Protein AF-A0A4Q5R214-F1 (afdb_monomer_lite)

Structure (mmCIF, N/CA/C/O backbone):
data_AF-A0A4Q5R214-F1
#
_entry.id   AF-A0A4Q5R214-F1
#
loop_
_atom_site.group_PDB
_atom_site.id
_atom_site.type_symbol
_atom_site.label_atom_id
_atom_site.label_alt_id
_atom_site.label_comp_id
_atom_site.label_asym_id
_atom_site.label_entity_id
_atom_site.label_seq_id
_atom_site.pdbx_PDB_ins_code
_atom_site.Cartn_x
_atom_site.Cartn_y
_atom_site.Cartn_z
_atom_site.occupancy
_atom_site.B_iso_or_equiv
_atom_site.auth_seq_id
_atom_site.auth_comp_id
_atom_site.auth_asym_id
_atom_site.auth_atom_id
_atom_site.pdbx_PDB_model_num
ATOM 1 N N . MET A 1 1 ? -26.942 4.914 24.584 1.00 85.69 1 MET A N 1
ATOM 2 C CA . MET A 1 1 ? -25.940 3.918 24.149 1.00 85.69 1 MET A CA 1
ATOM 3 C C . MET A 1 1 ? -26.671 2.737 23.527 1.00 85.69 1 MET A C 1
ATOM 5 O O . MET A 1 1 ? -27.512 2.144 24.189 1.00 85.69 1 MET A O 1
ATOM 9 N N . GLN A 1 2 ? -26.417 2.476 22.250 1.00 95.94 2 GLN A N 1
ATOM 10 C CA . GLN A 1 2 ? -26.960 1.388 21.441 1.00 95.94 2 GLN A CA 1
ATOM 11 C C . GLN A 1 2 ? -25.992 0.198 21.455 1.00 95.94 2 GLN A C 1
ATOM 13 O O . GLN A 1 2 ? -24.776 0.379 21.548 1.00 95.94 2 GLN A O 1
ATOM 18 N N . ILE A 1 3 ? -26.534 -1.015 21.355 1.00 96.44 3 ILE A N 1
ATOM 19 C CA . ILE A 1 3 ? -25.756 -2.244 21.195 1.00 96.44 3 ILE A CA 1
ATOM 20 C C . ILE A 1 3 ? -26.361 -3.014 20.025 1.00 96.44 3 ILE A C 1
ATOM 22 O O . ILE A 1 3 ? -27.509 -3.445 20.108 1.00 96.44 3 ILE A O 1
ATOM 26 N N . HIS A 1 4 ? -25.592 -3.197 18.956 1.00 96.75 4 HIS A N 1
ATOM 27 C CA . HIS A 1 4 ? -25.953 -4.065 17.840 1.00 96.75 4 HIS A CA 1
ATOM 28 C C . HIS A 1 4 ? -25.204 -5.391 17.995 1.00 96.75 4 HIS A C 1
ATOM 30 O O . HIS A 1 4 ? -23.977 -5.390 18.091 1.00 96.75 4 HIS A O 1
ATOM 36 N N . ARG A 1 5 ? -25.928 -6.511 18.078 1.00 96.50 5 ARG A N 1
ATOM 37 C CA . ARG A 1 5 ? -25.359 -7.856 18.263 1.00 96.50 5 ARG A CA 1
ATOM 38 C C . ARG A 1 5 ? -25.566 -8.673 16.997 1.00 96.50 5 ARG A C 1
ATOM 40 O O . ARG A 1 5 ? -26.681 -8.711 16.490 1.00 96.50 5 ARG A O 1
ATOM 47 N N . PHE A 1 6 ? -24.521 -9.358 16.555 1.00 94.62 6 PHE A N 1
ATOM 48 C CA . PHE A 1 6 ? -24.595 -10.326 15.466 1.00 94.62 6 PHE A CA 1
ATOM 49 C C . PHE A 1 6 ? -24.774 -11.742 16.031 1.00 94.62 6 PHE A C 1
ATOM 51 O O . PHE A 1 6 ? -24.367 -12.029 17.160 1.00 94.62 6 PHE A O 1
ATOM 58 N N . GLU A 1 7 ? -25.349 -12.649 15.239 1.00 92.44 7 GLU A N 1
ATOM 59 C CA . GLU A 1 7 ? -25.612 -14.043 15.646 1.00 92.44 7 GLU A CA 1
ATOM 60 C C . GLU A 1 7 ? -24.336 -14.812 16.024 1.00 92.44 7 GLU A C 1
A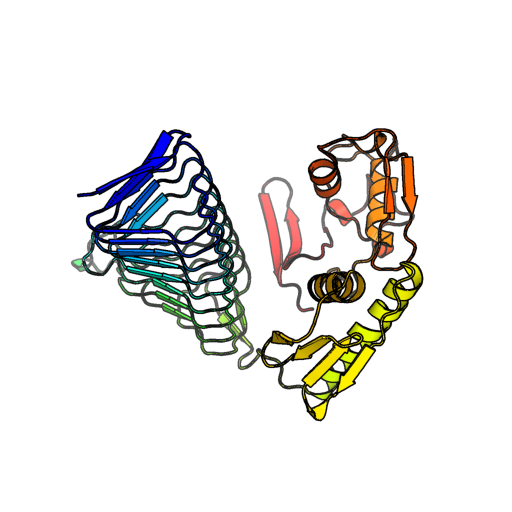TOM 62 O O . GLU A 1 7 ? -24.363 -15.716 16.854 1.00 92.44 7 GLU A O 1
ATOM 67 N N . ASN A 1 8 ? -23.191 -14.409 15.472 1.00 92.88 8 ASN A N 1
ATOM 68 C CA . ASN A 1 8 ? -21.884 -15.020 15.711 1.00 92.88 8 ASN A CA 1
ATOM 69 C C . ASN A 1 8 ? -21.160 -14.503 16.976 1.00 92.88 8 ASN A C 1
ATOM 71 O O . ASN A 1 8 ? -19.963 -14.739 17.152 1.00 92.88 8 ASN A O 1
ATOM 75 N N . GLY A 1 9 ? -21.859 -13.759 17.839 1.00 92.19 9 GLY A N 1
ATOM 76 C CA . GLY A 1 9 ? -21.335 -13.252 19.109 1.00 92.19 9 GLY A CA 1
ATOM 77 C C . GLY A 1 9 ? -20.507 -11.966 19.011 1.00 92.19 9 GLY A C 1
ATOM 78 O O . GLY A 1 9 ? -20.095 -11.445 20.049 1.00 92.19 9 GLY A O 1
ATOM 79 N N . SER A 1 10 ? -20.280 -11.427 17.810 1.00 96.44 10 SER A N 1
ATOM 80 C CA . SER A 1 10 ? -19.698 -10.090 17.644 1.00 96.44 10 SER A CA 1
ATOM 81 C C . SER A 1 10 ? -20.711 -8.987 17.968 1.00 96.44 10 SER A C 1
ATOM 83 O O . SER A 1 10 ? -21.930 -9.201 17.955 1.00 96.44 10 SER A O 1
ATOM 85 N N . TYR A 1 11 ? -20.220 -7.795 18.315 1.00 97.38 11 TYR A N 1
ATOM 86 C CA . TYR A 1 11 ? -21.093 -6.671 18.653 1.00 97.38 11 TYR A CA 1
ATOM 87 C C . TYR A 1 11 ? -20.454 -5.296 18.426 1.00 97.38 11 TYR A C 1
ATOM 89 O O . TYR A 1 11 ? -19.238 -5.114 18.517 1.00 97.38 11 TYR A O 1
ATOM 97 N N . ILE A 1 12 ? -21.321 -4.309 18.193 1.00 98.12 12 ILE A N 1
ATOM 98 C CA . ILE A 1 12 ? -20.994 -2.884 18.093 1.00 98.12 12 ILE A CA 1
ATOM 99 C C . ILE A 1 12 ? -21.681 -2.150 19.247 1.00 98.12 12 ILE A C 1
ATOM 101 O O . ILE A 1 12 ? -22.882 -2.316 19.462 1.00 98.12 12 ILE A O 1
ATOM 105 N N . ILE A 1 13 ? -20.934 -1.324 19.980 1.00 98.19 13 ILE A N 1
ATOM 106 C CA . ILE A 1 13 ? -21.446 -0.441 21.035 1.00 98.19 13 ILE A CA 1
ATOM 107 C C . ILE A 1 13 ? -21.145 1.002 20.645 1.00 98.19 13 ILE A C 1
ATOM 109 O O . ILE A 1 13 ? -19.976 1.385 20.577 1.00 98.19 13 ILE A O 1
ATOM 113 N N . ALA A 1 14 ? -22.184 1.808 20.437 1.00 98.00 14 ALA A N 1
ATOM 114 C CA . ALA A 1 14 ? -22.020 3.238 20.197 1.00 98.00 14 ALA A CA 1
ATOM 115 C C . ALA A 1 14 ? -23.225 4.063 20.648 1.00 98.00 14 ALA A C 1
ATOM 117 O O . ALA A 1 14 ? -24.284 3.518 20.940 1.00 98.00 14 ALA A O 1
ATOM 118 N N . GLU A 1 15 ? -23.093 5.383 20.755 1.00 98.12 15 GLU A N 1
ATOM 119 C CA . GLU A 1 15 ? -24.255 6.257 20.958 1.00 98.12 15 GLU A CA 1
ATOM 120 C C . GLU A 1 15 ? -25.111 6.321 19.695 1.00 98.12 15 GLU A C 1
ATOM 122 O O . GLU A 1 15 ? -26.338 6.255 19.792 1.00 98.12 15 GLU A O 1
ATOM 127 N N . THR A 1 16 ? -24.458 6.352 18.531 1.00 98.38 16 THR A N 1
ATOM 128 C CA . THR A 1 16 ? -25.099 6.244 17.220 1.00 98.38 16 THR A CA 1
ATOM 129 C C . THR A 1 16 ? -24.442 5.151 16.380 1.00 98.38 16 THR A C 1
ATOM 131 O O . THR A 1 16 ? -23.216 5.077 16.283 1.00 98.38 16 THR A O 1
ATOM 134 N N . ILE A 1 17 ? -25.266 4.293 15.777 1.00 98.44 17 ILE A N 1
ATOM 135 C CA . ILE A 1 17 ? -24.842 3.239 14.852 1.00 98.44 17 ILE A CA 1
ATOM 136 C C . ILE A 1 17 ? -25.556 3.456 13.514 1.00 98.44 17 ILE A C 1
ATOM 138 O O . ILE A 1 17 ? -26.782 3.556 13.472 1.00 98.44 17 ILE A O 1
ATOM 142 N N . LYS A 1 18 ? -24.791 3.517 12.422 1.00 98.38 18 LYS A N 1
ATOM 143 C CA . LYS A 1 18 ? -25.286 3.521 11.039 1.00 98.38 18 LYS A CA 1
ATOM 144 C C . LYS A 1 18 ? -24.578 2.414 10.267 1.00 98.38 18 LYS A C 1
ATOM 146 O O . LYS A 1 18 ? -23.360 2.471 10.118 1.00 98.38 18 LYS A O 1
ATOM 151 N N . LEU A 1 19 ? -25.334 1.423 9.809 1.00 98.12 19 LEU A N 1
ATOM 152 C CA . LEU A 1 19 ? -24.827 0.304 9.016 1.00 98.12 19 LEU A CA 1
ATOM 153 C C . LEU A 1 19 ? -25.436 0.369 7.619 1.00 98.12 19 LEU A C 1
ATOM 155 O O . LEU A 1 19 ? -26.645 0.576 7.493 1.00 98.12 19 LEU A O 1
ATOM 159 N N . GLY A 1 20 ? -24.594 0.197 6.608 1.00 97.06 20 GLY A N 1
ATOM 160 C CA . GLY A 1 20 ? -24.997 0.001 5.228 1.00 97.06 20 GLY A CA 1
ATOM 161 C C . GLY A 1 20 ? -25.616 -1.374 4.982 1.00 97.06 20 GLY A C 1
ATOM 162 O O . GLY A 1 20 ? -25.809 -2.192 5.889 1.00 97.06 20 GLY A O 1
ATOM 163 N N . HIS A 1 21 ? -25.926 -1.633 3.722 1.00 93.00 21 HIS A N 1
ATOM 164 C CA . HIS A 1 21 ? -26.403 -2.917 3.239 1.00 93.00 21 HIS A CA 1
ATOM 165 C C . HIS A 1 21 ? -25.268 -3.948 3.203 1.00 93.00 21 HIS A C 1
ATOM 167 O O . HIS A 1 21 ? -24.120 -3.609 2.942 1.00 93.00 21 HIS A O 1
ATOM 173 N N . ASN A 1 22 ? -25.596 -5.220 3.455 1.00 90.62 22 ASN A N 1
ATOM 174 C CA . ASN A 1 22 ? -24.662 -6.346 3.320 1.00 90.62 22 ASN A CA 1
ATOM 175 C C . ASN A 1 22 ? -23.353 -6.219 4.142 1.00 90.62 22 ASN A C 1
ATOM 177 O O . ASN A 1 22 ? -22.293 -6.685 3.733 1.00 90.62 22 ASN A O 1
ATOM 181 N N . VAL A 1 23 ? -23.421 -5.599 5.324 1.00 96.00 23 VAL A N 1
ATOM 182 C CA . VAL A 1 23 ? -22.281 -5.522 6.250 1.00 96.00 23 VAL A CA 1
ATOM 183 C C . VAL A 1 23 ? -22.060 -6.871 6.936 1.00 96.00 23 VAL A C 1
ATOM 185 O O . VAL A 1 23 ? -22.963 -7.399 7.590 1.00 96.00 23 VAL A O 1
ATOM 188 N N . HIS A 1 24 ? -20.836 -7.395 6.858 1.00 94.06 24 HIS A N 1
ATOM 189 C CA . HIS A 1 24 ? -20.421 -8.608 7.558 1.00 94.06 24 HIS A CA 1
ATOM 190 C C . HIS A 1 24 ? -19.410 -8.292 8.662 1.00 94.06 24 HIS A C 1
ATOM 192 O O . HIS A 1 24 ? -18.396 -7.639 8.427 1.00 94.06 24 HIS A O 1
ATOM 198 N N . VAL A 1 25 ? -19.654 -8.803 9.870 1.00 97.94 25 VAL A N 1
ATOM 199 C CA . VAL A 1 25 ? -18.717 -8.719 10.997 1.00 97.94 25 VAL A CA 1
ATOM 200 C C . VAL A 1 25 ? -18.477 -10.123 11.527 1.00 97.94 25 VAL A C 1
ATOM 202 O O . VAL A 1 25 ? -19.417 -10.786 11.956 1.00 97.94 25 VAL A O 1
ATOM 205 N N . GLY A 1 26 ? -17.230 -10.586 11.485 1.00 95.00 26 GLY A N 1
ATOM 206 C CA . GLY A 1 26 ? -16.827 -11.928 11.887 1.00 95.00 26 GLY A CA 1
ATOM 207 C C . GLY A 1 26 ? -16.911 -12.159 13.402 1.00 95.00 26 GLY A C 1
ATOM 208 O O . GLY A 1 26 ? -16.936 -11.205 14.184 1.00 95.00 26 GLY A O 1
ATOM 209 N N . PRO A 1 27 ? -16.941 -13.427 13.849 1.00 96.75 27 PRO A N 1
ATOM 210 C CA . PRO A 1 27 ? -17.085 -13.786 15.258 1.00 96.75 27 PRO A CA 1
ATOM 211 C C . PRO A 1 27 ? -15.981 -13.199 16.140 1.00 96.75 27 PRO A C 1
ATOM 213 O O . PRO A 1 27 ? -14.856 -12.954 15.702 1.00 96.75 27 PRO A O 1
ATOM 216 N N . HIS A 1 28 ? -16.302 -13.003 17.420 1.00 95.75 28 HIS A N 1
ATOM 217 C CA . HIS A 1 28 ? -15.386 -12.460 18.435 1.00 95.75 28 HIS A CA 1
ATOM 218 C C . HIS A 1 28 ? -14.827 -11.062 18.125 1.00 95.75 28 HIS A C 1
ATOM 220 O O . HIS A 1 28 ? -13.874 -10.622 18.766 1.00 95.75 28 HIS A O 1
ATOM 226 N N . THR A 1 29 ? -15.426 -10.346 17.174 1.00 98.25 29 THR A N 1
ATOM 227 C CA . THR A 1 29 ? -15.107 -8.946 16.909 1.00 98.25 29 THR A CA 1
ATOM 228 C C . THR A 1 29 ? -15.905 -8.025 17.827 1.00 98.25 29 THR A C 1
ATOM 230 O O . THR A 1 29 ? -17.116 -8.169 17.993 1.00 98.25 29 THR A O 1
ATOM 233 N N . THR A 1 30 ? -15.216 -7.064 18.436 1.00 98.31 30 THR A N 1
ATOM 234 C CA . THR A 1 30 ? -15.809 -6.034 19.291 1.00 98.31 30 THR A CA 1
ATOM 235 C C . THR A 1 30 ? -15.486 -4.660 18.738 1.00 98.31 30 THR A C 1
ATOM 237 O O . THR A 1 30 ? -14.317 -4.315 18.570 1.00 98.31 30 THR A O 1
ATOM 240 N N . ILE A 1 31 ? -16.520 -3.851 18.523 1.00 98.56 31 ILE A N 1
ATOM 241 C CA . ILE A 1 31 ? -16.378 -2.468 18.073 1.00 98.56 31 ILE A CA 1
ATOM 242 C C . ILE A 1 31 ? -17.027 -1.544 19.096 1.00 98.56 31 ILE A C 1
ATOM 244 O O . ILE A 1 31 ? -18.193 -1.710 19.452 1.00 98.56 31 ILE A O 1
ATOM 248 N N . ARG A 1 32 ? -16.281 -0.547 19.565 1.00 98.50 32 ARG A N 1
ATOM 249 C CA . ARG A 1 32 ? -16.779 0.497 20.457 1.00 98.50 32 ARG A CA 1
ATOM 250 C C . ARG A 1 32 ? -16.417 1.872 19.914 1.00 98.50 32 ARG A C 1
ATOM 252 O O . ARG A 1 32 ? -15.240 2.136 19.685 1.00 98.50 32 ARG A O 1
ATOM 259 N N . ALA A 1 33 ? -17.417 2.733 19.751 1.00 98.06 33 ALA A N 1
ATOM 260 C CA . ALA A 1 33 ? -17.253 4.127 19.339 1.00 98.06 33 ALA A CA 1
ATOM 261 C C . ALA A 1 33 ? -18.297 5.037 20.005 1.00 98.06 33 ALA A C 1
ATOM 263 O O . ALA A 1 33 ? -19.237 4.526 20.600 1.00 98.06 33 ALA A O 1
ATOM 264 N N . THR A 1 34 ? -18.183 6.365 19.921 1.00 98.12 34 THR A N 1
ATOM 265 C CA . THR A 1 34 ? -19.335 7.247 20.218 1.00 98.12 34 THR A CA 1
ATOM 266 C C . THR A 1 34 ? -20.271 7.285 19.009 1.00 98.12 34 THR A C 1
ATOM 268 O O . THR A 1 34 ? -21.467 7.035 19.134 1.00 98.12 34 THR A O 1
ATOM 271 N N . GLU A 1 35 ?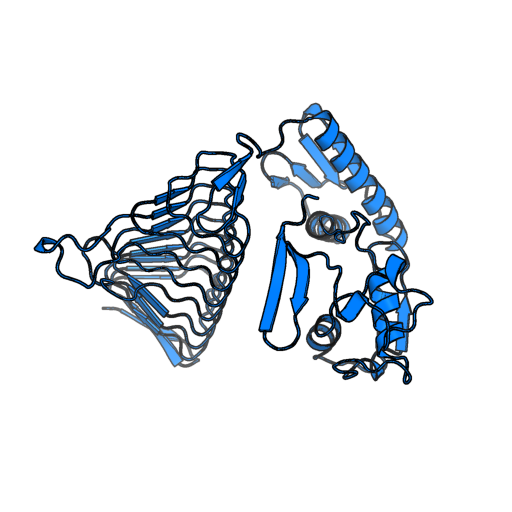 -19.710 7.487 17.821 1.00 98.62 35 GLU A N 1
ATOM 272 C CA . GLU A 1 35 ? -20.377 7.372 16.527 1.00 98.62 35 GLU A CA 1
ATOM 273 C C . GLU A 1 35 ? -19.727 6.248 15.716 1.00 98.62 35 GLU A C 1
ATOM 275 O O . GLU A 1 35 ? -18.506 6.230 15.537 1.00 98.62 35 GLU A O 1
ATOM 280 N N . CYS A 1 36 ? -20.534 5.315 15.216 1.00 98.62 36 CYS A N 1
ATOM 281 C CA . CYS A 1 36 ? -20.082 4.237 14.344 1.00 98.62 36 CYS A CA 1
ATOM 282 C C . CYS A 1 36 ? -20.849 4.282 13.021 1.00 98.62 36 CYS A C 1
ATOM 284 O O . CYS A 1 36 ? -22.075 4.160 13.007 1.00 98.62 36 CYS A O 1
ATOM 286 N N . VAL A 1 37 ? -20.118 4.461 11.922 1.00 98.75 37 VAL A N 1
ATOM 287 C CA . VAL A 1 37 ? -20.647 4.466 10.556 1.00 98.75 37 VAL A CA 1
ATOM 288 C C . VAL A 1 37 ? -19.895 3.418 9.743 1.00 98.75 37 VAL A C 1
ATOM 290 O O . VAL A 1 37 ? -18.674 3.487 9.628 1.00 98.75 37 VAL A O 1
ATOM 293 N N . ILE A 1 38 ? -20.618 2.446 9.195 1.00 98.75 38 ILE A N 1
ATOM 294 C CA . ILE A 1 38 ? -20.072 1.392 8.336 1.00 98.75 38 ILE A CA 1
ATOM 295 C C . ILE A 1 38 ? -20.864 1.406 7.029 1.00 98.75 38 ILE A C 1
ATOM 297 O O . ILE A 1 38 ? -22.087 1.303 7.075 1.00 98.75 38 ILE A O 1
ATOM 301 N N . GLY A 1 39 ? -20.179 1.587 5.899 1.00 96.94 39 GLY A N 1
ATOM 302 C CA . GLY A 1 39 ? -20.772 1.652 4.563 1.00 96.94 39 GLY A CA 1
ATOM 303 C C . GLY A 1 39 ? -21.260 0.305 4.029 1.00 96.94 39 GLY A C 1
ATOM 304 O O . GLY A 1 39 ? -21.133 -0.725 4.690 1.00 96.94 39 GLY A O 1
ATOM 305 N N . ASP A 1 40 ? -21.825 0.331 2.823 1.00 86.75 40 ASP A N 1
ATOM 306 C CA . ASP A 1 40 ? -22.347 -0.857 2.141 1.00 86.75 40 ASP A CA 1
ATOM 307 C C . ASP A 1 40 ? -21.229 -1.860 1.813 1.00 86.75 40 ASP A C 1
ATOM 309 O O . ASP A 1 40 ? -20.092 -1.474 1.535 1.00 86.75 40 ASP A O 1
ATOM 313 N N . ASP A 1 41 ? -21.547 -3.155 1.849 1.00 88.88 41 ASP A N 1
ATOM 314 C CA . ASP A 1 41 ? -20.662 -4.257 1.446 1.00 88.88 41 ASP A CA 1
ATOM 315 C C . ASP A 1 41 ? -19.312 -4.305 2.193 1.00 88.88 41 ASP A C 1
ATOM 317 O O . ASP A 1 41 ? -18.321 -4.858 1.707 1.00 88.88 41 ASP A O 1
ATOM 321 N N . VAL A 1 42 ? -19.252 -3.735 3.399 1.00 91.94 42 VAL A N 1
ATOM 322 C CA . VAL A 1 42 ? -18.070 -3.828 4.261 1.00 91.94 42 VAL A CA 1
ATOM 323 C C . VAL A 1 42 ? -17.977 -5.216 4.887 1.00 91.94 42 VAL A C 1
ATOM 325 O O . VAL A 1 42 ? -18.927 -5.704 5.501 1.00 91.94 42 VAL A O 1
ATOM 328 N N . THR A 1 43 ? -16.789 -5.814 4.818 1.00 89.62 43 THR A N 1
ATOM 329 C CA . THR A 1 43 ? -16.472 -7.071 5.506 1.00 89.62 43 THR A CA 1
ATOM 330 C C . THR A 1 43 ? -15.412 -6.834 6.570 1.00 89.62 43 THR A C 1
ATOM 332 O O . THR A 1 43 ? -14.329 -6.343 6.276 1.00 89.62 43 THR A O 1
ATOM 335 N N . ILE A 1 44 ? -15.696 -7.210 7.814 1.00 98.38 44 ILE A N 1
ATOM 336 C CA . ILE A 1 44 ? -14.755 -7.175 8.935 1.00 98.38 44 ILE A CA 1
ATOM 337 C C . ILE A 1 44 ? -14.566 -8.606 9.421 1.00 98.38 44 ILE A C 1
ATOM 339 O O . ILE A 1 44 ? -15.536 -9.272 9.773 1.00 98.38 44 ILE A O 1
ATOM 343 N N . GLY A 1 45 ? -13.330 -9.089 9.464 1.00 93.50 45 GLY A N 1
ATOM 344 C CA . GLY A 1 45 ? -13.007 -10.440 9.895 1.00 93.50 45 GLY A CA 1
ATOM 345 C C . GLY A 1 45 ? -13.243 -10.682 11.389 1.00 93.50 45 GLY A C 1
ATOM 346 O O . GLY A 1 45 ? -13.733 -9.837 12.142 1.00 93.50 45 GLY A O 1
ATOM 347 N N . SER A 1 46 ? -12.889 -11.883 11.828 1.00 97.50 46 SER A N 1
ATOM 348 C CA . SER A 1 46 ? -12.964 -12.328 13.222 1.00 97.50 46 SER A CA 1
ATOM 349 C C . SER A 1 46 ? -11.889 -11.731 14.142 1.00 97.50 46 SER A C 1
ATOM 351 O O . SER A 1 46 ? -10.802 -11.359 13.698 1.00 97.50 46 SER A O 1
ATOM 353 N N . HIS A 1 47 ? -12.158 -11.761 15.451 1.00 98.00 47 HIS A N 1
ATOM 354 C CA . HIS A 1 47 ? -11.211 -11.425 16.527 1.00 98.00 47 HIS A CA 1
ATOM 355 C C . HIS A 1 47 ? -10.631 -10.005 16.470 1.00 98.00 47 HIS A C 1
ATOM 357 O O . HIS A 1 47 ? -9.519 -9.763 16.941 1.00 98.00 47 HIS A O 1
ATOM 363 N N . ASN A 1 48 ? -11.367 -9.058 15.898 1.00 98.62 48 ASN A N 1
ATOM 364 C CA . ASN A 1 48 ? -10.961 -7.661 15.876 1.00 98.62 48 ASN A CA 1
ATOM 365 C C . ASN A 1 48 ? -11.394 -6.934 17.160 1.00 98.62 48 ASN A C 1
ATOM 367 O O . ASN A 1 48 ? -12.462 -7.195 17.713 1.00 98.62 48 ASN A O 1
ATOM 371 N N . ALA A 1 49 ? -10.590 -5.980 17.622 1.00 98.50 49 ALA A N 1
ATOM 372 C CA . ALA A 1 49 ? -10.901 -5.144 18.777 1.00 98.50 49 ALA A CA 1
ATOM 373 C C . ALA A 1 49 ? -10.732 -3.665 18.421 1.00 98.50 49 ALA A C 1
ATOM 375 O O . ALA A 1 49 ? -9.610 -3.163 18.334 1.00 98.50 49 ALA A O 1
ATOM 376 N N . PHE A 1 50 ? -11.843 -2.959 18.212 1.00 98.50 50 PHE A N 1
ATOM 377 C CA . PHE A 1 50 ? -11.844 -1.533 17.888 1.00 98.50 50 PHE A CA 1
ATOM 378 C C . PHE A 1 50 ? -12.353 -0.731 19.084 1.00 98.50 50 PHE A C 1
ATOM 380 O O . PHE A 1 50 ? -13.487 -0.903 19.530 1.00 98.50 50 PHE A O 1
ATOM 387 N N . LEU A 1 51 ? -11.511 0.162 19.596 1.00 97.81 51 LEU A N 1
ATOM 388 C CA . LEU A 1 51 ? -11.814 1.086 20.679 1.00 97.81 51 LEU A CA 1
ATOM 389 C C . LEU A 1 51 ? -11.569 2.516 20.200 1.00 97.81 51 LEU A C 1
ATOM 391 O O . LEU A 1 51 ? -10.464 3.049 20.297 1.00 97.81 51 LEU A O 1
ATOM 395 N N . VAL A 1 52 ? -12.618 3.146 19.690 1.00 98.00 52 VAL A N 1
ATOM 396 C CA . VAL A 1 52 ? -12.548 4.474 19.090 1.00 98.00 52 VAL A CA 1
ATOM 397 C C . VAL A 1 52 ? -13.249 5.482 19.994 1.00 98.00 52 VAL A C 1
ATOM 399 O O . VAL A 1 52 ? -14.404 5.316 20.354 1.00 98.00 52 VAL A O 1
ATOM 402 N N . GLY A 1 53 ? -12.550 6.524 20.432 1.00 95.88 53 GLY A N 1
ATOM 403 C CA . GLY A 1 53 ? -13.062 7.425 21.472 1.00 95.88 53 GLY A CA 1
ATOM 404 C C . GLY A 1 53 ? -14.209 8.341 21.032 1.00 95.88 53 GLY A C 1
ATOM 405 O O . GLY A 1 53 ? -14.956 8.813 21.880 1.00 95.88 53 GLY A O 1
ATOM 406 N N . GLN A 1 54 ? -14.317 8.638 19.738 1.00 97.06 54 GLN A N 1
ATOM 407 C CA . GLN A 1 54 ? -15.298 9.564 19.170 1.00 97.06 54 GLN A CA 1
ATOM 408 C C . GLN A 1 54 ? -15.968 8.941 17.950 1.00 97.06 54 GLN A C 1
ATOM 410 O O . GLN A 1 54 ? -17.117 8.532 18.034 1.00 97.06 54 GLN A O 1
ATOM 415 N N . ARG A 1 55 ? -15.268 8.814 16.820 1.00 98.25 55 ARG A N 1
ATOM 416 C CA . ARG A 1 55 ? -15.900 8.397 15.563 1.00 98.25 55 ARG A CA 1
ATOM 417 C C . ARG A 1 55 ? -15.102 7.329 14.842 1.00 98.25 55 ARG A C 1
ATOM 419 O O . ARG A 1 55 ? -13.935 7.559 14.523 1.00 98.25 55 ARG A O 1
ATOM 426 N N . LEU A 1 56 ? -15.758 6.206 14.573 1.00 98.81 56 LEU A N 1
ATOM 427 C CA . LEU A 1 56 ? -15.311 5.189 13.631 1.00 98.81 56 LEU A CA 1
ATOM 428 C C . LEU A 1 56 ? -16.139 5.308 12.352 1.00 98.81 56 LEU A C 1
ATOM 430 O O . LEU A 1 56 ? -17.367 5.243 12.403 1.00 98.81 56 LEU A O 1
ATOM 434 N N . GLU A 1 57 ? -15.459 5.453 11.223 1.00 98.88 57 GLU A N 1
ATOM 435 C CA . GLU A 1 57 ? -16.062 5.510 9.897 1.00 98.88 57 GLU A CA 1
ATOM 436 C C . GLU A 1 57 ? -15.317 4.566 8.955 1.00 98.88 57 GLU A C 1
ATOM 438 O O . GLU A 1 57 ? -14.092 4.639 8.860 1.00 98.88 57 GLU A O 1
ATOM 443 N N . ILE A 1 58 ? -16.052 3.668 8.301 1.00 98.81 58 ILE A N 1
ATOM 444 C CA . ILE A 1 58 ? -15.522 2.710 7.327 1.00 98.81 58 ILE A CA 1
ATOM 445 C C . ILE A 1 58 ? -16.349 2.845 6.047 1.00 98.81 58 ILE A C 1
ATOM 447 O O . ILE A 1 58 ? -17.557 2.610 6.078 1.00 98.81 58 ILE A O 1
ATOM 451 N N . GLY A 1 59 ? -15.710 3.253 4.951 1.00 96.19 59 GLY A N 1
ATOM 452 C CA . GLY A 1 59 ? -16.339 3.430 3.645 1.00 96.19 59 GLY A CA 1
ATOM 453 C C . GLY A 1 59 ? -16.767 2.109 3.007 1.00 96.19 59 GLY A C 1
ATOM 454 O O . GLY A 1 59 ? -16.318 1.038 3.412 1.00 96.19 59 GLY A O 1
ATOM 455 N N . ALA A 1 60 ? -17.651 2.194 2.015 1.00 82.94 60 ALA A N 1
ATOM 456 C CA . ALA A 1 60 ? -18.210 1.035 1.328 1.00 82.94 60 ALA A CA 1
ATOM 457 C C . ALA A 1 60 ? -17.136 0.152 0.667 1.00 82.94 60 ALA A C 1
ATOM 459 O O . ALA A 1 60 ? -16.059 0.627 0.294 1.00 82.94 60 ALA A O 1
ATOM 460 N N . LEU A 1 61 ? -17.441 -1.140 0.506 1.00 81.62 61 LEU A N 1
ATOM 461 C CA . LEU A 1 61 ? -16.605 -2.140 -0.183 1.00 81.62 61 LEU A CA 1
ATOM 462 C C . LEU A 1 61 ? -15.205 -2.339 0.425 1.00 81.62 61 LEU A C 1
ATOM 464 O O . LEU A 1 61 ? -14.326 -2.959 -0.176 1.00 81.62 61 LEU A O 1
ATOM 468 N N . THR A 1 62 ? -14.987 -1.829 1.635 1.00 83.44 62 THR A N 1
ATOM 469 C CA . THR A 1 62 ? -13.757 -2.025 2.397 1.00 83.44 62 THR A CA 1
ATOM 470 C C . THR A 1 62 ? -13.766 -3.390 3.079 1.00 83.44 62 THR A C 1
ATOM 472 O O . THR A 1 62 ? -14.757 -3.807 3.680 1.00 83.44 62 THR A O 1
ATOM 475 N N . THR A 1 63 ? -12.631 -4.084 3.016 1.00 82.81 63 THR A N 1
ATOM 476 C CA . THR A 1 63 ? -12.417 -5.361 3.704 1.00 82.81 63 THR A CA 1
ATOM 477 C C . THR A 1 63 ? -11.357 -5.187 4.780 1.00 82.81 63 THR A C 1
ATOM 479 O O . THR A 1 63 ? -10.262 -4.714 4.497 1.00 82.81 63 THR A O 1
ATOM 482 N N . ILE A 1 64 ? -11.675 -5.591 6.008 1.00 97.94 64 ILE A N 1
ATOM 483 C CA . ILE A 1 64 ? -10.761 -5.637 7.146 1.00 97.94 64 ILE A CA 1
ATOM 484 C C . ILE A 1 64 ? -10.569 -7.097 7.554 1.00 97.94 64 ILE A C 1
ATOM 486 O O . ILE A 1 64 ? -11.545 -7.803 7.794 1.00 97.94 64 ILE A O 1
ATOM 490 N N . GLY A 1 65 ? -9.319 -7.542 7.655 1.00 88.56 65 GLY A N 1
ATOM 491 C CA . GLY A 1 65 ? -8.932 -8.897 8.024 1.00 88.56 65 GLY A CA 1
ATOM 492 C C . GLY A 1 65 ? -9.179 -9.217 9.498 1.00 88.56 65 GLY A C 1
ATOM 493 O O . GLY A 1 65 ? -10.099 -8.710 10.141 1.00 88.56 65 GLY A O 1
ATOM 494 N N . HIS A 1 66 ? -8.347 -10.086 10.054 1.00 97.69 66 HIS A N 1
ATOM 495 C CA . HIS A 1 66 ? -8.535 -10.673 11.378 1.00 97.69 66 HIS A CA 1
ATOM 496 C C . HIS A 1 66 ? -7.571 -10.094 12.412 1.00 97.69 66 HIS A C 1
ATOM 498 O O . HIS A 1 66 ? -6.504 -9.583 12.075 1.00 97.69 66 HIS A O 1
ATOM 504 N N . HIS A 1 67 ? -7.892 -10.254 13.696 1.00 98.25 67 HIS A N 1
ATOM 505 C CA . HIS A 1 67 ? -6.946 -9.982 14.789 1.00 98.25 67 HIS A CA 1
ATOM 506 C C . HIS A 1 67 ? -6.356 -8.558 14.796 1.00 98.25 67 HIS A C 1
ATOM 508 O O . HIS A 1 67 ? -5.241 -8.345 15.276 1.00 98.25 67 HIS A O 1
ATOM 514 N N . ASN A 1 68 ? -7.085 -7.574 14.271 1.00 98.62 68 ASN A N 1
ATOM 515 C CA . ASN A 1 68 ? -6.684 -6.175 14.310 1.00 98.62 68 ASN A CA 1
ATOM 516 C C . ASN A 1 68 ? -7.045 -5.545 15.656 1.00 98.62 68 ASN A C 1
ATOM 518 O O . ASN A 1 68 ? -8.095 -5.827 16.240 1.00 98.62 68 ASN A O 1
ATOM 522 N N . ASN A 1 69 ? -6.196 -4.633 16.125 1.00 98.44 69 ASN A N 1
ATOM 523 C CA . ASN A 1 69 ? -6.445 -3.837 17.322 1.00 98.44 69 ASN A CA 1
ATOM 524 C C . ASN A 1 69 ? -6.366 -2.357 16.970 1.00 98.44 69 ASN A C 1
ATOM 526 O O . ASN A 1 69 ? -5.282 -1.840 16.701 1.00 98.44 69 ASN A O 1
ATOM 530 N N . LEU A 1 70 ? -7.509 -1.675 16.971 1.00 98.31 70 LEU A N 1
ATOM 531 C CA . LEU A 1 70 ? -7.597 -0.284 16.552 1.00 98.31 70 LEU A CA 1
ATOM 532 C C . LEU A 1 70 ? -8.019 0.599 17.724 1.00 98.31 70 LEU A C 1
ATOM 534 O O . LEU A 1 70 ? -9.174 0.570 18.136 1.00 98.31 70 LEU A O 1
ATOM 538 N N . THR A 1 71 ? -7.093 1.389 18.268 1.00 98.12 71 THR A N 1
ATOM 539 C CA . THR A 1 71 ? -7.366 2.320 19.369 1.00 98.12 71 THR A CA 1
ATOM 540 C C . THR A 1 71 ? -6.926 3.741 19.025 1.00 98.12 71 THR A C 1
ATOM 542 O O . THR A 1 71 ? -5.731 4.004 18.917 1.00 98.12 71 THR A O 1
ATOM 545 N N . ALA A 1 72 ? -7.883 4.665 18.919 1.00 97.62 72 ALA A N 1
ATOM 546 C CA . ALA A 1 72 ? -7.645 6.089 18.656 1.00 97.62 72 ALA A CA 1
ATOM 547 C C . ALA A 1 72 ? -8.867 6.931 19.081 1.00 97.62 72 ALA A C 1
ATOM 549 O O . ALA A 1 72 ? -9.894 6.383 19.481 1.00 97.62 72 ALA A O 1
ATOM 550 N N . ARG A 1 73 ? -8.816 8.264 18.978 1.00 97.25 73 ARG A N 1
ATOM 551 C CA . ARG A 1 73 ? -10.006 9.123 19.137 1.00 97.25 73 ARG A CA 1
ATOM 552 C C . ARG A 1 73 ? -10.919 9.054 17.923 1.00 97.25 73 ARG A C 1
ATOM 554 O O . ARG A 1 73 ? -12.118 8.855 18.085 1.00 97.25 73 ARG A O 1
ATOM 561 N N . THR A 1 74 ? -10.369 9.182 16.720 1.00 98.12 74 THR A N 1
ATOM 562 C CA . THR A 1 74 ? -11.130 8.981 15.480 1.00 98.12 74 THR A CA 1
ATOM 563 C C . THR A 1 74 ? -10.366 8.087 14.530 1.00 98.12 74 THR A C 1
ATOM 565 O O . THR A 1 74 ? -9.153 8.239 14.392 1.00 98.12 74 THR A O 1
ATOM 568 N N . ILE A 1 75 ? -11.091 7.218 13.838 1.00 98.75 75 ILE A N 1
ATOM 569 C CA . ILE A 1 75 ? -10.568 6.398 12.750 1.00 98.75 75 ILE A CA 1
ATOM 570 C C . ILE A 1 75 ? -11.514 6.560 11.568 1.00 98.75 75 ILE A C 1
ATOM 572 O O . ILE A 1 75 ? -12.707 6.283 11.696 1.00 98.75 75 ILE A O 1
ATOM 576 N N . ARG A 1 76 ? -10.984 7.029 10.440 1.00 98.88 76 ARG A N 1
ATOM 577 C CA . ARG A 1 76 ? -11.700 7.113 9.165 1.00 98.88 76 ARG A CA 1
ATOM 578 C C . ARG A 1 76 ? -10.969 6.268 8.138 1.00 98.88 76 ARG A C 1
ATOM 580 O O . ARG A 1 76 ? -9.791 6.506 7.892 1.00 98.88 76 ARG A O 1
ATOM 587 N N . ILE A 1 77 ? -11.661 5.296 7.567 1.00 98.88 77 ILE A N 1
ATOM 588 C CA . ILE A 1 77 ? -11.169 4.429 6.500 1.00 98.88 77 ILE A CA 1
ATOM 589 C C . ILE A 1 77 ? -12.077 4.664 5.297 1.00 98.88 77 ILE A C 1
ATOM 591 O O . ILE A 1 77 ? -13.296 4.598 5.438 1.00 98.88 77 ILE A O 1
ATOM 595 N N . GLY A 1 78 ? -11.488 4.981 4.146 1.00 97.12 78 GLY A N 1
ATOM 596 C CA . GLY A 1 78 ? -12.203 5.243 2.901 1.00 97.12 78 GLY A CA 1
ATOM 597 C C . GLY A 1 78 ? -12.891 4.010 2.314 1.00 97.12 78 GLY A C 1
ATOM 598 O O . GLY A 1 78 ? -13.044 2.974 2.963 1.00 97.12 78 GLY A O 1
ATOM 599 N N . GLU A 1 79 ? -13.320 4.144 1.067 1.00 89.19 79 GLU A N 1
ATOM 600 C CA . GLU A 1 79 ? -13.954 3.077 0.293 1.00 89.19 79 GLU A CA 1
ATOM 601 C C . GLU A 1 79 ? -12.901 2.197 -0.386 1.00 89.19 79 GLU A C 1
ATOM 603 O O . GLU A 1 79 ? -11.791 2.654 -0.676 1.00 89.19 79 GLU A O 1
ATOM 608 N N . TYR A 1 80 ? -13.253 0.946 -0.688 1.00 85.94 80 TYR A N 1
ATOM 609 C CA . TYR A 1 80 ? -12.368 0.009 -1.394 1.00 85.94 80 TYR A CA 1
ATOM 610 C C . TYR A 1 80 ? -10.985 -0.154 -0.743 1.00 85.94 80 TYR A C 1
ATOM 612 O O . TYR A 1 80 ? -9.982 -0.361 -1.430 1.00 85.94 80 TYR A O 1
ATOM 620 N N . VAL A 1 81 ? -10.902 -0.032 0.582 1.00 82.56 81 VAL A N 1
ATOM 621 C CA . VAL A 1 81 ? -9.653 -0.276 1.301 1.00 82.56 81 VAL A CA 1
ATOM 622 C C . VAL A 1 81 ? -9.523 -1.774 1.559 1.00 82.56 81 VAL A C 1
ATOM 624 O O . VAL A 1 81 ? -10.434 -2.406 2.093 1.00 82.56 81 VAL A O 1
ATOM 627 N N . TYR A 1 82 ? -8.373 -2.345 1.208 1.00 84.19 82 TYR A N 1
ATOM 628 C CA . TYR A 1 82 ? -7.979 -3.658 1.709 1.00 84.19 82 TYR A CA 1
ATOM 629 C C . TYR A 1 82 ? -7.113 -3.461 2.945 1.00 84.19 82 TYR A C 1
ATOM 631 O O . TYR A 1 82 ? -6.012 -2.920 2.865 1.00 84.19 82 TYR A O 1
ATOM 639 N N . TRP A 1 83 ? -7.613 -3.891 4.092 1.00 93.88 83 TRP A N 1
ATOM 640 C CA . TRP A 1 83 ? -6.930 -3.822 5.369 1.00 93.88 83 TRP A CA 1
ATOM 641 C C . TRP A 1 83 ? -6.717 -5.241 5.876 1.00 93.88 83 TRP A C 1
ATOM 643 O O . TRP A 1 83 ? -7.670 -5.953 6.165 1.00 93.88 83 TRP A O 1
ATOM 653 N N . ASP A 1 84 ? -5.472 -5.676 5.976 1.00 90.19 84 ASP A N 1
ATOM 654 C CA . ASP A 1 84 ? -5.136 -7.060 6.288 1.00 90.19 84 ASP A CA 1
ATOM 655 C C . ASP A 1 84 ? -5.242 -7.358 7.799 1.00 90.19 84 ASP A C 1
ATOM 657 O O . ASP A 1 84 ? -5.852 -6.631 8.584 1.00 90.19 84 ASP A O 1
ATOM 661 N N . SER A 1 85 ? -4.691 -8.484 8.224 1.00 95.25 85 SER A N 1
ATOM 662 C CA . SER A 1 85 ? -4.776 -8.996 9.581 1.00 95.25 85 SER A CA 1
ATOM 663 C C . SER A 1 85 ? -3.617 -8.510 10.454 1.00 95.25 85 SER A C 1
ATOM 665 O O . SER A 1 85 ? -2.530 -8.174 9.978 1.00 95.25 85 SER A O 1
ATOM 667 N N . HIS A 1 86 ? -3.811 -8.540 11.771 1.00 97.69 86 HIS A N 1
ATOM 668 C CA . HIS A 1 86 ? -2.777 -8.222 12.765 1.00 97.69 86 HIS A CA 1
ATOM 669 C C . HIS A 1 86 ? -2.224 -6.787 12.702 1.00 97.69 86 HIS A C 1
ATOM 671 O O . HIS A 1 86 ? -1.119 -6.526 13.180 1.00 97.69 86 HIS A O 1
ATOM 677 N N . VAL A 1 87 ? -2.971 -5.834 12.148 1.00 98.25 87 VAL A N 1
ATOM 678 C CA . VAL A 1 87 ? -2.615 -4.413 12.191 1.00 98.25 87 VAL A CA 1
ATOM 679 C C . VAL A 1 87 ? -2.972 -3.830 13.554 1.00 98.25 87 VAL A C 1
ATOM 681 O O . VAL A 1 87 ? -4.053 -4.066 14.102 1.00 98.25 87 VAL A O 1
ATOM 684 N N . THR A 1 88 ? -2.060 -3.027 14.097 1.00 98.56 88 THR A N 1
ATOM 685 C CA . THR A 1 88 ? -2.260 -2.327 15.365 1.00 98.56 88 THR A CA 1
ATOM 686 C C . THR A 1 88 ? -2.236 -0.816 15.168 1.00 98.56 88 THR A C 1
ATOM 688 O O . THR A 1 88 ? -1.215 -0.246 14.786 1.00 98.56 88 THR A O 1
ATOM 691 N N . VAL A 1 89 ? -3.341 -0.153 15.514 1.00 98.31 89 VAL A N 1
ATOM 692 C CA . VAL A 1 89 ? -3.438 1.308 15.645 1.00 98.31 89 VAL A CA 1
ATOM 693 C C . VAL A 1 89 ? -3.470 1.659 17.130 1.00 98.31 89 VAL A C 1
ATOM 695 O O . VAL A 1 89 ? -4.291 1.130 17.880 1.00 98.31 89 VAL A O 1
ATOM 698 N N . GLY A 1 90 ? -2.570 2.535 17.578 1.00 93.81 90 GLY A N 1
ATOM 699 C CA . GLY A 1 90 ? -2.529 3.004 18.965 1.00 93.81 90 GLY A CA 1
ATOM 700 C C . GLY A 1 90 ? -1.129 3.005 19.579 1.00 93.81 90 GLY A C 1
ATOM 701 O O . GLY A 1 90 ? -0.301 3.828 19.214 1.00 93.81 90 GLY A O 1
ATOM 702 N N . HIS A 1 91 ? -0.862 2.113 20.539 1.00 91.06 91 HIS A N 1
ATOM 703 C CA . HIS A 1 91 ? 0.346 2.088 21.396 1.00 91.06 91 HIS A CA 1
ATOM 704 C C . HIS A 1 91 ? 0.476 3.260 22.394 1.00 91.06 91 HIS A C 1
ATOM 706 O O . HIS A 1 91 ? -0.520 3.715 22.963 1.00 91.06 91 HIS A O 1
ATOM 712 N N . GLY A 1 92 ? 1.709 3.676 22.704 1.00 84.88 92 GLY A N 1
ATOM 713 C CA . GLY A 1 92 ? 2.002 4.765 23.629 1.00 84.88 92 GLY A CA 1
ATOM 714 C C . GLY A 1 92 ? 1.267 6.033 23.213 1.00 84.88 92 GLY A C 1
ATOM 715 O O . GLY A 1 92 ? 1.251 6.392 22.038 1.00 84.88 92 GLY A O 1
ATOM 716 N N . GLY A 1 93 ? 0.593 6.667 24.173 1.00 82.50 93 GLY A N 1
ATOM 717 C CA . GLY A 1 93 ? -0.073 7.940 23.936 1.00 82.50 93 GLY A CA 1
ATOM 718 C C . GLY A 1 93 ? -1.359 7.891 23.094 1.00 82.50 93 GLY A C 1
ATOM 719 O O . GLY A 1 93 ? -1.879 8.949 22.752 1.00 82.50 93 GLY A O 1
ATOM 720 N N . LYS A 1 94 ? -1.919 6.704 22.817 1.00 86.19 94 LYS A N 1
ATOM 721 C CA . LYS A 1 94 ? -3.148 6.485 22.014 1.00 86.19 94 LYS A CA 1
ATOM 722 C C . LYS A 1 94 ? -4.445 7.138 22.521 1.00 86.19 94 LYS A C 1
ATOM 724 O O . LYS A 1 94 ? -5.455 7.117 21.826 1.00 86.19 94 LYS A O 1
ATOM 729 N N . PHE A 1 95 ? -4.438 7.695 23.733 1.00 88.69 95 PHE A N 1
ATOM 730 C CA . PHE A 1 95 ? -5.562 8.446 24.316 1.00 88.69 95 PHE A CA 1
ATOM 731 C C . PHE A 1 95 ? -5.353 9.967 24.275 1.00 88.69 95 PHE A C 1
ATOM 733 O O . PHE A 1 95 ? -6.154 10.718 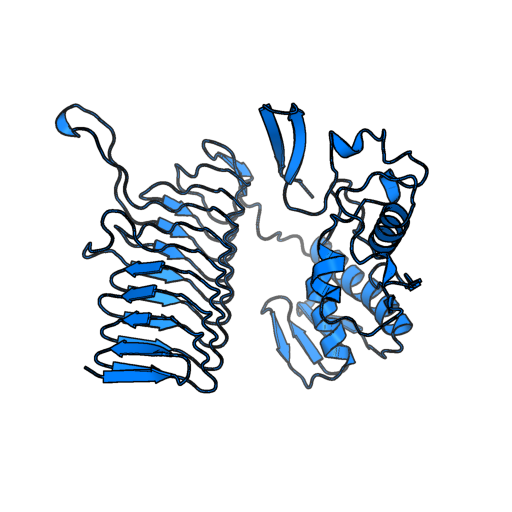24.834 1.00 88.69 95 PHE A O 1
ATOM 740 N N . SER A 1 96 ? -4.278 10.416 23.622 1.00 91.31 96 SER A N 1
ATOM 741 C CA . SER A 1 96 ? -3.988 11.826 23.375 1.00 91.31 96 SER A CA 1
ATOM 742 C C . SER A 1 96 ? -5.164 12.527 22.682 1.00 91.31 96 SER A C 1
ATOM 744 O O . SER A 1 96 ? -5.854 11.901 21.871 1.00 91.31 96 SER A O 1
ATOM 746 N N . PRO A 1 97 ? -5.393 13.826 22.954 1.00 93.75 97 PRO A N 1
ATOM 747 C CA . PRO A 1 97 ? -6.351 14.639 22.211 1.00 93.75 97 PRO A CA 1
ATOM 748 C C . PRO A 1 97 ? -6.156 14.605 20.690 1.00 93.75 97 PRO A C 1
ATOM 750 O O . PRO A 1 97 ? -7.143 14.753 19.986 1.00 93.75 97 PRO A O 1
ATOM 753 N N . ASP A 1 98 ? -4.930 14.373 20.208 1.00 94.50 98 ASP A N 1
ATOM 754 C CA . ASP A 1 98 ? -4.568 14.370 18.781 1.00 94.50 98 ASP A CA 1
ATOM 755 C C . ASP A 1 98 ? -4.450 12.949 18.185 1.00 94.50 98 ASP A C 1
ATOM 757 O O . ASP A 1 98 ? -3.919 12.758 17.096 1.00 94.50 98 ASP A O 1
ATOM 761 N N . ALA A 1 99 ? -4.924 11.912 18.885 1.00 96.38 99 ALA A N 1
ATOM 762 C CA . ALA A 1 99 ? -4.865 10.528 18.411 1.00 96.38 99 ALA A CA 1
ATOM 763 C C . ALA A 1 99 ? -5.895 10.264 17.292 1.00 96.38 99 ALA A C 1
ATOM 765 O O . ALA A 1 99 ? -6.951 9.677 17.534 1.00 96.38 99 ALA A O 1
ATOM 766 N N . HIS A 1 100 ? -5.603 10.698 16.068 1.00 97.81 100 HIS A N 1
ATOM 767 C CA . HIS A 1 100 ? -6.487 10.571 14.906 1.00 97.81 100 HIS A CA 1
ATOM 768 C C . HIS A 1 100 ? -5.834 9.749 13.788 1.00 97.81 100 HIS A C 1
ATOM 770 O O . HIS A 1 100 ? -4.643 9.890 13.528 1.00 97.81 100 HIS A O 1
ATOM 776 N N . LEU A 1 101 ? -6.616 8.905 13.114 1.00 98.62 101 LEU A N 1
ATOM 777 C CA . LEU A 1 101 ? -6.195 8.186 11.913 1.00 98.62 101 LEU A CA 1
ATOM 778 C C . LEU A 1 101 ? -7.177 8.436 10.768 1.00 98.62 101 LEU A C 1
ATOM 780 O O . LEU A 1 101 ? -8.386 8.242 10.936 1.00 98.62 101 LEU A O 1
ATOM 784 N N . THR A 1 102 ? -6.637 8.787 9.606 1.00 98.81 102 THR A N 1
ATOM 785 C CA . THR A 1 102 ? -7.367 8.846 8.336 1.00 98.81 102 THR A CA 1
ATOM 786 C C . THR A 1 102 ? -6.652 7.981 7.304 1.00 98.81 102 THR A C 1
ATOM 788 O O . THR A 1 102 ? -5.438 8.096 7.155 1.00 98.81 102 THR A O 1
ATOM 791 N N . VAL A 1 103 ? -7.395 7.136 6.589 1.00 98.75 103 VAL A N 1
ATOM 792 C CA . VAL A 1 103 ? -6.915 6.351 5.446 1.00 98.75 103 VAL A CA 1
ATOM 793 C C . VAL A 1 103 ? -7.835 6.583 4.259 1.00 98.75 103 VAL A C 1
ATOM 795 O O . VAL A 1 103 ? -9.028 6.300 4.347 1.00 98.75 103 VAL A O 1
ATOM 798 N N . GLY A 1 104 ? -7.289 7.114 3.167 1.00 97.31 104 GLY A N 1
ATOM 799 C CA . GLY A 1 104 ? -8.023 7.371 1.935 1.00 97.31 104 GLY A CA 1
ATOM 800 C C . GLY A 1 104 ? -8.394 6.097 1.178 1.00 97.31 104 GLY A C 1
ATOM 801 O O . GLY A 1 104 ? -7.839 5.018 1.405 1.00 97.31 104 GLY A O 1
ATOM 802 N N . SER A 1 105 ? -9.346 6.241 0.261 1.00 89.94 105 SER A N 1
ATOM 803 C CA . SER A 1 105 ? -9.910 5.155 -0.540 1.00 89.94 105 SER A CA 1
ATOM 804 C C . SER A 1 105 ? -8.882 4.474 -1.451 1.00 89.94 105 SER A C 1
ATOM 806 O O . SER A 1 105 ? -7.819 5.029 -1.746 1.00 89.94 105 SER A O 1
ATOM 808 N N . TYR A 1 106 ? -9.217 3.269 -1.922 1.00 85.81 106 TYR A N 1
ATOM 809 C CA . TYR A 1 106 ? -8.398 2.471 -2.850 1.00 85.81 106 TYR A CA 1
ATOM 810 C C . TYR A 1 106 ? -6.986 2.153 -2.332 1.00 85.81 106 TYR A C 1
ATOM 812 O O . TYR A 1 106 ? -6.054 1.935 -3.109 1.00 85.81 106 TYR A O 1
ATOM 820 N N . SER A 1 107 ? -6.819 2.155 -1.011 1.00 84.06 107 SER A N 1
ATOM 821 C CA . SER A 1 107 ? -5.543 1.901 -0.348 1.00 84.06 107 SER A CA 1
ATOM 822 C C . SER A 1 107 ? -5.439 0.452 0.124 1.00 84.06 107 SER A C 1
ATOM 824 O O . SER A 1 107 ? -6.437 -0.209 0.410 1.00 84.06 107 SER A O 1
ATOM 826 N N . MET A 1 108 ? -4.208 -0.035 0.238 1.00 86.12 108 MET A N 1
ATOM 827 C CA . MET A 1 108 ? -3.888 -1.363 0.745 1.00 86.12 108 MET A CA 1
ATOM 828 C C . MET A 1 108 ? -3.011 -1.240 1.990 1.00 86.12 108 MET A C 1
ATOM 830 O O . MET A 1 108 ? -1.929 -0.660 1.935 1.00 86.12 108 MET A O 1
ATOM 834 N N . ILE A 1 109 ? -3.466 -1.811 3.100 1.00 93.75 109 ILE A N 1
ATOM 835 C CA . ILE A 1 109 ? -2.775 -1.855 4.389 1.00 93.75 109 ILE A CA 1
ATOM 836 C C . ILE A 1 109 ? -2.483 -3.328 4.686 1.00 93.75 109 ILE A C 1
ATOM 838 O O . ILE A 1 109 ? -3.384 -4.066 5.067 1.00 93.75 109 ILE A O 1
ATOM 842 N N . CYS A 1 110 ? -1.250 -3.779 4.456 1.00 85.69 110 CYS A N 1
ATOM 843 C CA . CYS A 1 110 ? -0.840 -5.173 4.649 1.00 85.69 110 CYS A CA 1
ATOM 844 C C . CYS A 1 110 ? -0.755 -5.587 6.132 1.00 85.69 110 CYS A C 1
ATOM 846 O O . CYS A 1 110 ? -0.965 -4.800 7.055 1.00 85.69 110 CYS A O 1
ATOM 848 N N . ALA A 1 111 ? -0.428 -6.856 6.371 1.00 83.56 111 ALA A N 1
ATOM 849 C CA . ALA A 1 111 ? -0.437 -7.427 7.708 1.00 83.56 111 ALA A CA 1
ATOM 850 C C . ALA A 1 111 ? 0.665 -6.876 8.631 1.00 83.56 111 ALA A C 1
ATOM 852 O O . ALA A 1 111 ? 1.731 -6.432 8.191 1.00 83.56 111 ALA A O 1
ATOM 853 N N . ARG A 1 112 ? 0.423 -6.978 9.947 1.00 93.88 112 ARG A N 1
ATOM 854 C CA . ARG A 1 112 ? 1.412 -6.708 11.018 1.00 93.88 112 ARG A CA 1
ATOM 855 C C . ARG A 1 112 ? 1.971 -5.278 11.038 1.00 93.88 112 ARG A C 1
ATOM 857 O O . ARG A 1 112 ? 3.061 -5.026 11.548 1.00 93.88 112 ARG A O 1
ATOM 864 N N . ILE A 1 113 ? 1.213 -4.324 10.509 1.00 96.44 113 ILE A N 1
ATOM 865 C CA . ILE A 1 113 ? 1.567 -2.903 10.532 1.00 96.44 113 ILE A CA 1
ATOM 866 C C . ILE A 1 113 ? 1.339 -2.311 11.927 1.00 96.44 113 ILE A C 1
ATOM 868 O O . ILE A 1 113 ? 0.366 -2.629 12.615 1.00 96.44 113 ILE A O 1
ATOM 872 N N . THR A 1 114 ? 2.217 -1.391 12.326 1.00 98.38 114 THR A N 1
ATOM 873 C CA . THR A 1 114 ? 2.035 -0.533 13.502 1.00 98.38 114 THR A CA 1
ATOM 874 C C . THR A 1 114 ? 1.800 0.910 13.078 1.00 98.38 114 THR A C 1
ATOM 876 O O . THR A 1 114 ? 2.676 1.534 12.487 1.00 98.38 114 THR A O 1
ATOM 879 N N . LEU A 1 115 ? 0.648 1.469 13.446 1.00 98.25 115 LEU A N 1
ATOM 880 C CA . LEU A 1 115 ? 0.338 2.893 13.312 1.00 98.25 115 LEU A CA 1
ATOM 881 C C . LEU A 1 115 ? 0.199 3.496 14.711 1.00 98.25 115 LEU A C 1
ATOM 883 O O . LEU A 1 115 ? -0.805 3.306 15.402 1.00 98.25 115 LEU A O 1
ATOM 887 N N . ASN A 1 116 ? 1.228 4.196 15.174 1.00 97.00 116 ASN A N 1
ATOM 888 C CA . ASN A 1 116 ? 1.201 4.807 16.490 1.00 97.00 116 ASN A CA 1
ATOM 889 C C . ASN A 1 116 ? 0.514 6.175 16.448 1.00 97.00 116 ASN A C 1
ATOM 891 O O . ASN A 1 116 ? 1.113 7.165 16.045 1.00 97.00 116 ASN A O 1
ATOM 895 N N . THR A 1 117 ? -0.726 6.236 16.923 1.00 94.50 117 THR A N 1
ATOM 896 C CA . THR A 1 117 ? -1.547 7.453 16.947 1.00 94.50 117 THR A CA 1
ATOM 897 C C . THR A 1 117 ? -1.452 8.163 18.300 1.00 94.50 117 THR A C 1
ATOM 899 O O . THR A 1 117 ? -2.433 8.224 19.039 1.00 94.50 117 THR A O 1
ATOM 902 N N . ASN A 1 118 ? -0.271 8.662 18.678 1.00 94.31 118 ASN A N 1
ATOM 903 C CA . ASN A 1 118 ? -0.176 9.668 19.744 1.00 94.31 118 ASN A CA 1
ATOM 904 C C . ASN A 1 118 ? -0.499 11.073 19.206 1.00 94.31 118 ASN A C 1
ATOM 906 O O . ASN A 1 118 ? -1.192 11.842 19.873 1.00 94.31 118 ASN A O 1
ATOM 910 N N . HIS A 1 119 ? -0.053 11.345 17.982 1.00 96.94 119 HIS A N 1
ATOM 911 C CA . HIS A 1 119 ? -0.529 12.430 17.128 1.00 96.94 119 HIS A CA 1
ATOM 912 C C . HIS A 1 119 ? -1.234 11.868 15.895 1.00 96.94 119 HIS A C 1
ATOM 914 O O . HIS A 1 119 ? -1.279 10.647 15.694 1.00 96.94 119 HIS A O 1
ATOM 920 N N . ARG A 1 120 ? -1.791 12.761 15.074 1.00 97.25 120 ARG A N 1
ATOM 921 C CA . ARG A 1 120 ? -2.522 12.357 13.875 1.00 97.25 120 ARG A CA 1
ATOM 922 C C . ARG A 1 120 ? -1.628 11.652 12.850 1.00 97.25 120 ARG A C 1
ATOM 924 O O . ARG A 1 120 ? -0.475 12.035 12.636 1.00 97.25 120 ARG A O 1
ATOM 931 N N . ILE A 1 121 ? -2.197 10.640 12.204 1.00 98.69 121 ILE A N 1
ATOM 932 C CA . ILE A 1 121 ? -1.656 9.990 11.012 1.00 98.69 121 ILE A CA 1
ATOM 933 C C . ILE A 1 121 ? -2.679 10.173 9.892 1.00 98.69 121 ILE A C 1
ATOM 935 O O . ILE A 1 121 ? -3.804 9.680 9.988 1.00 98.69 121 ILE A O 1
ATOM 939 N N . ASP A 1 122 ? -2.273 10.863 8.832 1.00 98.81 122 ASP A N 1
ATOM 940 C CA . ASP A 1 122 ? -3.097 11.100 7.650 1.00 98.81 122 ASP A CA 1
ATOM 941 C C . ASP A 1 122 ? -2.505 10.334 6.464 1.00 98.81 122 ASP A C 1
ATOM 943 O O . ASP A 1 122 ? -1.357 10.566 6.089 1.00 98.81 122 ASP A O 1
ATOM 947 N N . ILE A 1 123 ? -3.274 9.408 5.891 1.00 98.81 123 ILE A N 1
ATOM 948 C CA . ILE A 1 123 ? -2.889 8.576 4.748 1.00 98.81 123 ILE A CA 1
ATOM 949 C C . ILE A 1 123 ? -3.841 8.881 3.594 1.00 98.81 123 ILE A C 1
ATOM 951 O O . ILE A 1 123 ? -5.057 8.776 3.756 1.00 98.81 123 ILE A O 1
ATOM 955 N N . GLY A 1 124 ? -3.287 9.279 2.448 1.00 98.44 124 GLY A N 1
ATOM 956 C CA . GLY A 1 124 ? -4.040 9.623 1.246 1.00 98.44 124 GLY A CA 1
ATOM 957 C C . GLY A 1 124 ? -4.719 8.433 0.564 1.00 98.44 124 GLY A C 1
ATOM 958 O O . GLY A 1 124 ? -4.870 7.349 1.124 1.00 98.44 124 GLY A O 1
ATOM 959 N N . GLU A 1 125 ? -5.146 8.661 -0.673 1.00 93.31 125 GLU A N 1
ATOM 960 C CA . GLU A 1 125 ? -5.779 7.651 -1.533 1.00 93.31 125 GLU A CA 1
ATOM 961 C C . GLU A 1 125 ? -4.745 6.915 -2.385 1.00 93.31 125 GLU A C 1
ATOM 963 O O . GLU A 1 125 ? -3.679 7.463 -2.692 1.00 93.31 125 GLU A O 1
ATOM 968 N N . TYR A 1 126 ? -5.080 5.696 -2.812 1.00 88.06 126 TYR A N 1
ATOM 969 C CA . TYR A 1 126 ? -4.192 4.846 -3.612 1.00 88.06 126 TYR A CA 1
ATOM 970 C C . TYR A 1 126 ? -2.832 4.612 -2.943 1.00 88.06 126 TYR A C 1
ATOM 972 O O . TYR A 1 126 ? -1.788 4.623 -3.601 1.00 88.06 126 TYR A O 1
ATOM 980 N N . VAL A 1 127 ? -2.828 4.431 -1.621 1.00 92.75 127 VAL A N 1
ATOM 981 C CA . VAL A 1 127 ? -1.604 4.182 -0.859 1.00 92.75 127 VAL A CA 1
ATOM 982 C C . VAL A 1 127 ? -1.425 2.688 -0.627 1.00 92.75 127 VAL A C 1
ATOM 984 O O . VAL A 1 127 ? -2.316 2.017 -0.115 1.00 92.75 127 VAL A O 1
ATOM 987 N N . GLY A 1 128 ? -0.251 2.163 -0.965 1.00 88.38 128 GLY A N 1
ATOM 988 C CA . GLY A 1 128 ? 0.164 0.813 -0.596 1.00 88.38 128 GLY A CA 1
ATOM 989 C C . GLY A 1 128 ? 1.100 0.847 0.607 1.00 88.38 128 GLY A C 1
ATOM 990 O O . GLY A 1 128 ? 2.196 1.401 0.514 1.00 88.38 128 GLY A O 1
ATOM 991 N N . ILE A 1 129 ? 0.711 0.221 1.714 1.00 95.69 129 ILE A N 1
ATOM 992 C CA . ILE A 1 129 ? 1.568 0.009 2.880 1.00 95.69 129 ILE A CA 1
ATOM 993 C C . ILE A 1 129 ? 1.833 -1.484 3.027 1.00 95.69 129 ILE A C 1
ATOM 995 O O . ILE A 1 129 ? 0.922 -2.262 3.287 1.00 95.69 129 ILE A O 1
ATOM 999 N N . GLY A 1 130 ? 3.091 -1.870 2.828 1.00 80.25 130 GLY A N 1
ATOM 1000 C CA . GLY A 1 130 ? 3.567 -3.243 2.912 1.00 80.25 130 GLY A CA 1
ATOM 1001 C C . GLY A 1 130 ? 3.637 -3.770 4.343 1.00 80.25 130 GLY A C 1
ATOM 1002 O O . GLY A 1 130 ? 3.495 -3.032 5.315 1.00 80.25 130 GLY A O 1
ATOM 1003 N N . GLU A 1 131 ? 3.867 -5.075 4.466 1.00 77.81 131 GLU A N 1
ATOM 1004 C CA . GLU A 1 131 ? 3.889 -5.754 5.762 1.00 77.81 131 GLU A CA 1
ATOM 1005 C C . GLU A 1 131 ? 4.951 -5.200 6.718 1.00 77.81 131 GLU A C 1
ATOM 1007 O O . GLU A 1 131 ? 6.015 -4.732 6.300 1.00 77.81 131 GLU A O 1
ATOM 1012 N N . ASP A 1 132 ? 4.688 -5.318 8.020 1.00 90.81 132 ASP A N 1
ATOM 1013 C CA . ASP A 1 132 ? 5.626 -4.937 9.084 1.00 90.81 132 ASP A CA 1
ATOM 1014 C C . ASP A 1 132 ? 6.080 -3.455 9.014 1.00 90.81 132 ASP A C 1
ATOM 1016 O O . ASP A 1 132 ? 7.130 -3.094 9.549 1.00 90.81 132 ASP A O 1
ATOM 1020 N N . VAL A 1 133 ? 5.325 -2.576 8.339 1.00 97.69 133 VAL A N 1
ATOM 1021 C CA . VAL A 1 133 ? 5.583 -1.126 8.346 1.00 97.69 133 VAL A CA 1
ATOM 1022 C C . VAL A 1 133 ? 5.241 -0.538 9.711 1.00 97.69 133 VAL A C 1
ATOM 1024 O O . VAL A 1 133 ? 4.250 -0.905 10.344 1.00 97.69 133 VAL A O 1
ATOM 1027 N N . MET A 1 134 ? 6.060 0.409 10.162 1.00 98.62 134 MET A N 1
ATOM 1028 C CA . MET A 1 134 ? 5.893 1.078 11.449 1.00 98.62 134 MET A CA 1
ATOM 1029 C C . MET A 1 134 ? 5.858 2.591 11.249 1.00 98.62 134 MET A C 1
ATOM 1031 O O . MET A 1 134 ? 6.828 3.180 10.778 1.00 98.62 134 MET A O 1
ATOM 1035 N N . VAL A 1 135 ? 4.760 3.233 11.635 1.00 98.56 135 VAL A N 1
ATOM 1036 C CA . VAL A 1 135 ? 4.604 4.692 11.619 1.00 98.56 135 VAL A CA 1
ATOM 1037 C C . VAL A 1 135 ? 4.549 5.190 13.054 1.00 98.56 135 VAL A C 1
ATOM 1039 O O . VAL A 1 135 ? 3.620 4.856 13.792 1.00 98.56 135 VAL A O 1
ATOM 1042 N N . TRP A 1 136 ? 5.540 5.985 13.449 1.00 97.81 136 TRP A N 1
ATOM 1043 C CA . TRP A 1 136 ? 5.656 6.548 14.791 1.00 97.81 136 TRP A CA 1
ATOM 1044 C C . TRP A 1 136 ? 5.338 8.034 14.787 1.00 97.81 136 TRP A C 1
ATOM 1046 O O . TRP A 1 136 ? 5.818 8.763 13.929 1.00 97.81 136 TRP A O 1
ATOM 1056 N N . THR A 1 137 ? 4.563 8.489 15.771 1.00 97.31 137 THR A N 1
ATOM 1057 C CA . THR A 1 137 ? 4.257 9.918 15.961 1.00 97.31 137 THR A CA 1
ATOM 1058 C C . THR A 1 137 ? 4.845 10.498 17.243 1.00 97.31 137 THR A C 1
ATOM 1060 O O . THR A 1 137 ? 4.741 11.696 17.493 1.00 97.31 137 THR A O 1
ATOM 1063 N N . HIS A 1 138 ? 5.505 9.665 18.047 1.00 92.94 138 HIS A N 1
ATOM 1064 C CA . HIS A 1 138 ? 6.300 10.101 19.185 1.00 92.94 138 HIS A CA 1
ATOM 1065 C C . HIS A 1 138 ? 7.537 9.221 19.367 1.00 92.94 138 HIS A C 1
ATOM 1067 O O . HIS A 1 138 ? 7.545 8.049 18.987 1.00 92.94 138 HIS A O 1
ATOM 1073 N N . GLY A 1 139 ? 8.563 9.784 19.994 1.00 89.75 139 GLY A N 1
ATOM 1074 C CA . GLY A 1 139 ? 9.746 9.074 20.451 1.00 89.75 139 GLY A CA 1
ATOM 1075 C C . GLY A 1 139 ? 10.452 9.891 21.523 1.00 89.75 139 GLY A C 1
ATOM 1076 O O . GLY A 1 139 ? 11.042 10.919 21.219 1.00 89.75 139 GLY A O 1
ATOM 1077 N N . SER A 1 140 ? 10.372 9.447 22.777 1.00 88.00 140 SER A N 1
ATOM 1078 C CA . SER A 1 140 ? 11.054 10.049 23.927 1.00 88.00 140 SER A CA 1
ATOM 1079 C C . SER A 1 140 ? 11.112 9.032 25.062 1.00 88.00 140 SER A C 1
ATOM 1081 O O . SER A 1 140 ? 10.138 8.315 25.290 1.00 88.00 140 SER A O 1
ATOM 1083 N N . PHE A 1 141 ? 12.226 8.978 25.793 1.00 88.25 141 PHE A N 1
ATOM 1084 C CA . PHE A 1 141 ? 12.356 8.098 26.961 1.00 88.25 141 PHE A CA 1
ATOM 1085 C C . PHE A 1 141 ? 13.222 8.713 28.062 1.00 88.25 141 PHE A C 1
ATOM 1087 O O . PHE A 1 141 ? 12.829 8.722 29.224 1.00 88.25 141 PHE A O 1
ATOM 1094 N N . LEU A 1 142 ? 14.385 9.255 27.692 1.00 94.75 142 LEU A N 1
ATOM 1095 C CA . LEU A 1 142 ? 15.339 9.853 28.626 1.00 94.75 142 LEU A CA 1
ATOM 1096 C C . LEU A 1 142 ? 15.065 11.356 28.851 1.00 94.75 142 LEU A C 1
ATOM 1098 O O . LEU A 1 142 ? 14.353 11.970 28.053 1.00 94.75 142 LEU A O 1
ATOM 1102 N N . PRO A 1 143 ? 15.603 11.964 29.927 1.00 93.12 143 PRO A N 1
ATOM 1103 C CA . PRO A 1 143 ? 15.311 13.352 30.284 1.00 93.12 143 PRO A CA 1
ATOM 1104 C C . PRO A 1 143 ? 15.749 14.363 29.212 1.00 93.12 143 PRO A C 1
ATOM 1106 O O . PRO A 1 143 ? 16.934 14.570 28.969 1.00 93.12 143 PRO A O 1
ATOM 1109 N N . ILE A 1 144 ? 14.792 15.071 28.610 1.00 92.06 144 ILE A N 1
ATOM 1110 C CA . ILE A 1 144 ? 15.066 16.077 27.563 1.00 92.06 144 ILE A CA 1
ATOM 1111 C C . ILE A 1 144 ? 15.958 17.213 28.091 1.00 92.06 144 ILE A C 1
ATOM 1113 O O . ILE A 1 144 ? 16.809 17.722 27.367 1.00 92.06 144 ILE A O 1
ATOM 1117 N N . LEU A 1 145 ? 15.809 17.583 29.370 1.00 93.44 145 LEU A N 1
ATOM 1118 C CA . LEU A 1 145 ? 16.619 18.628 30.014 1.00 93.44 145 LEU A CA 1
ATOM 1119 C C . LEU A 1 145 ? 18.106 18.254 30.147 1.00 93.44 145 LEU A C 1
ATOM 1121 O O . LEU A 1 145 ? 18.932 19.140 30.340 1.00 93.44 145 LEU A O 1
ATOM 1125 N N . GLU A 1 146 ? 18.451 16.971 30.010 1.00 96.56 146 GLU A N 1
ATOM 1126 C CA . GLU A 1 146 ? 19.837 16.486 29.960 1.00 96.56 146 GLU A CA 1
ATOM 1127 C C . GLU A 1 146 ? 20.385 16.415 28.519 1.00 96.56 146 GLU A C 1
ATOM 1129 O O . GLU A 1 146 ? 21.524 16.008 28.305 1.00 96.56 146 GLU A O 1
ATOM 1134 N N . GLY A 1 147 ? 19.596 16.825 27.519 1.00 92.94 147 GLY A N 1
ATOM 1135 C CA . GLY A 1 147 ? 19.994 16.855 26.109 1.00 92.94 147 GLY A CA 1
ATOM 1136 C C . GLY A 1 147 ? 19.665 15.587 25.315 1.00 92.94 147 GLY A C 1
ATOM 1137 O O . GLY A 1 147 ? 20.083 15.471 24.162 1.00 92.94 147 GLY A O 1
ATOM 1138 N N . PHE A 1 148 ? 18.916 14.638 25.887 1.00 95.50 148 PHE A N 1
ATOM 1139 C CA . PHE A 1 148 ? 18.458 13.457 25.152 1.00 95.50 148 PHE A CA 1
ATOM 1140 C C . PHE A 1 148 ? 17.400 13.812 24.094 1.00 95.50 148 PHE A C 1
ATOM 1142 O O . PHE A 1 148 ? 16.581 14.709 24.313 1.00 95.50 148 PHE A O 1
ATOM 1149 N N . PRO A 1 149 ? 17.384 13.108 22.946 1.00 91.69 149 PRO A N 1
ATOM 1150 C CA . PRO A 1 149 ? 16.469 13.419 21.860 1.00 91.69 149 PRO A CA 1
ATOM 1151 C C . PRO A 1 149 ? 15.029 13.057 22.222 1.00 91.69 149 PRO A C 1
ATOM 1153 O O . PRO A 1 149 ? 14.754 11.998 22.792 1.00 91.69 149 PRO A O 1
ATOM 1156 N N . ALA A 1 150 ? 14.113 13.922 21.804 1.00 92.88 150 ALA A N 1
ATOM 1157 C CA . ALA A 1 150 ? 12.688 13.669 21.810 1.00 92.88 150 ALA A CA 1
ATOM 1158 C C . ALA A 1 150 ? 12.059 14.300 20.567 1.00 92.88 150 ALA A C 1
ATOM 1160 O O . ALA A 1 150 ? 12.386 15.435 20.225 1.00 92.88 150 ALA A O 1
ATOM 1161 N N . ASP A 1 151 ? 11.167 13.572 19.902 1.00 93.81 151 ASP A N 1
ATOM 1162 C CA . ASP A 1 151 ? 10.409 14.086 18.761 1.00 93.81 151 ASP A CA 1
ATOM 1163 C C . ASP A 1 151 ? 8.950 13.641 18.871 1.00 93.81 151 ASP A C 1
ATOM 1165 O O . ASP A 1 151 ? 8.651 12.501 19.236 1.00 93.81 151 ASP A O 1
ATOM 1169 N N . PHE A 1 152 ? 8.044 14.567 18.588 1.00 94.75 152 PHE A N 1
ATOM 1170 C CA . PHE A 1 152 ? 6.602 14.395 18.701 1.00 94.75 152 PHE A CA 1
ATOM 1171 C C . PHE A 1 152 ? 5.951 15.173 17.572 1.00 94.75 152 PHE A C 1
ATOM 1173 O O . PHE A 1 152 ? 6.228 16.359 17.383 1.00 94.75 152 PHE A O 1
ATOM 1180 N N . GLY A 1 153 ? 5.063 14.528 16.830 1.00 96.69 153 GLY A N 1
ATOM 1181 C CA . GLY A 1 153 ? 4.316 15.230 15.807 1.00 96.69 153 GLY A CA 1
ATOM 1182 C C . GLY A 1 153 ? 3.627 14.317 14.809 1.00 96.69 153 GLY A C 1
ATOM 1183 O O . GLY A 1 153 ? 3.860 13.104 14.787 1.00 96.69 153 GLY A O 1
ATOM 1184 N N . PRO A 1 154 ? 2.770 14.917 13.972 1.00 98.00 154 PRO A N 1
ATOM 1185 C CA . PRO A 1 154 ? 1.948 14.187 13.027 1.00 98.00 154 PRO A CA 1
ATOM 1186 C C . PRO A 1 154 ? 2.783 13.526 11.931 1.00 98.00 154 PRO A C 1
ATOM 1188 O O . PRO A 1 154 ? 3.876 13.984 11.597 1.00 98.00 154 PRO A O 1
ATOM 1191 N N . VAL A 1 155 ? 2.226 12.486 11.318 1.00 98.75 155 VAL A N 1
ATOM 1192 C CA . VAL A 1 155 ? 2.751 11.928 10.067 1.00 98.75 155 VAL A CA 1
ATOM 1193 C C . VAL A 1 155 ? 1.708 12.108 8.973 1.00 98.75 155 VAL A C 1
ATOM 1195 O O . VAL A 1 155 ? 0.545 11.761 9.157 1.00 98.75 155 VAL A O 1
ATOM 1198 N N . SER A 1 156 ? 2.131 12.647 7.832 1.00 98.75 156 SER A N 1
ATOM 1199 C CA . SER A 1 156 ? 1.282 12.791 6.645 1.00 98.75 156 SER A CA 1
ATOM 1200 C C . SER A 1 156 ? 1.873 12.016 5.475 1.00 98.75 156 SER A C 1
ATOM 1202 O O . SER A 1 156 ? 3.053 12.160 5.158 1.00 98.75 156 SER A O 1
ATOM 1204 N N . ILE A 1 157 ? 1.050 11.182 4.851 1.00 98.88 157 ILE A N 1
ATOM 1205 C CA . ILE A 1 157 ? 1.369 10.372 3.681 1.00 98.88 157 ILE A CA 1
ATOM 1206 C C . ILE A 1 157 ? 0.406 10.799 2.575 1.00 98.88 157 ILE A C 1
ATOM 1208 O O . ILE A 1 157 ? -0.806 10.678 2.737 1.00 98.88 157 ILE A O 1
ATOM 1212 N N . GLY A 1 158 ? 0.946 11.331 1.478 1.00 98.69 158 GLY A N 1
ATOM 1213 C CA . GLY A 1 158 ? 0.170 11.813 0.337 1.00 98.69 158 GLY A CA 1
ATOM 1214 C C . GLY A 1 158 ? -0.559 10.711 -0.438 1.00 98.69 158 GLY A C 1
ATOM 1215 O O . GLY A 1 158 ? -0.680 9.569 0.002 1.00 98.69 158 GLY A O 1
ATOM 1216 N N . HIS A 1 159 ? -1.040 11.066 -1.624 1.00 97.69 159 HIS A N 1
ATOM 1217 C CA . HIS A 1 159 ? -1.737 10.163 -2.539 1.00 97.69 159 HIS A CA 1
ATOM 1218 C C . HIS A 1 159 ? -0.751 9.390 -3.420 1.00 97.69 159 HIS A C 1
ATOM 1220 O O . HIS A 1 159 ? 0.335 9.888 -3.726 1.00 97.69 159 HIS A O 1
ATOM 1226 N N . HIS A 1 160 ? -1.142 8.201 -3.884 1.00 93.25 160 HIS A N 1
ATOM 1227 C CA . HIS A 1 160 ? -0.325 7.368 -4.779 1.00 93.25 160 HIS A CA 1
ATOM 1228 C C . HIS A 1 160 ? 1.066 7.054 -4.209 1.00 93.25 160 HIS A C 1
ATOM 1230 O O . HIS A 1 160 ? 2.074 7.103 -4.918 1.00 93.25 160 HIS A O 1
ATOM 1236 N N . VAL A 1 161 ? 1.130 6.777 -2.908 1.00 97.94 161 VAL A N 1
ATOM 1237 C CA . VAL A 1 161 ? 2.380 6.470 -2.210 1.00 97.94 161 VAL A CA 1
ATOM 1238 C C . VAL A 1 161 ? 2.537 4.968 -2.044 1.00 97.94 161 VAL A C 1
ATOM 1240 O O . VAL A 1 161 ? 1.580 4.259 -1.744 1.00 97.94 161 VAL A O 1
ATOM 1243 N N . TRP A 1 162 ? 3.767 4.481 -2.164 1.00 95.00 162 TRP A N 1
ATOM 1244 C CA . TRP A 1 162 ? 4.102 3.115 -1.792 1.00 95.00 162 TRP A CA 1
ATOM 1245 C C . TRP A 1 162 ? 5.183 3.082 -0.714 1.00 95.00 162 TRP A C 1
ATOM 1247 O O . TRP A 1 162 ? 6.335 3.463 -0.945 1.00 95.00 162 TRP A O 1
ATOM 1257 N N . LEU A 1 163 ? 4.789 2.598 0.465 1.00 93.75 163 LEU A N 1
ATOM 1258 C CA . LEU A 1 163 ? 5.669 2.258 1.577 1.00 93.75 163 LEU A CA 1
ATOM 1259 C C . LEU A 1 163 ? 5.819 0.737 1.608 1.00 93.75 163 LEU A C 1
ATOM 1261 O O . LEU A 1 163 ? 4.965 0.053 2.168 1.00 93.75 163 LEU A O 1
ATOM 1265 N N . PRO A 1 164 ? 6.853 0.161 0.989 1.00 76.12 164 PRO A N 1
ATOM 1266 C CA . PRO A 1 164 ? 7.005 -1.286 0.958 1.00 76.12 164 PRO A CA 1
ATOM 1267 C C . PRO A 1 164 ? 7.418 -1.835 2.330 1.00 76.12 164 PRO A C 1
ATOM 1269 O O . PRO A 1 164 ? 7.715 -1.081 3.265 1.00 76.12 164 PRO A O 1
ATOM 1272 N N . ALA A 1 165 ? 7.437 -3.166 2.436 1.00 76.88 165 ALA A N 1
ATOM 1273 C CA . ALA A 1 165 ? 7.568 -3.879 3.700 1.00 76.88 165 ALA A CA 1
ATOM 1274 C C . ALA A 1 165 ? 8.725 -3.363 4.570 1.00 76.88 165 ALA A C 1
ATOM 1276 O O . ALA A 1 165 ? 9.791 -3.003 4.054 1.00 76.88 165 ALA A O 1
ATOM 1277 N N . ARG A 1 166 ? 8.509 -3.356 5.891 1.00 84.62 166 ARG A N 1
ATOM 1278 C CA . ARG A 1 166 ? 9.476 -2.933 6.922 1.00 84.62 166 ARG A CA 1
ATOM 1279 C C . ARG A 1 166 ? 9.951 -1.479 6.833 1.00 84.62 166 ARG A C 1
ATOM 1281 O O . ARG A 1 166 ? 10.958 -1.124 7.439 1.00 84.62 166 ARG A O 1
ATOM 1288 N N . THR A 1 167 ? 9.260 -0.622 6.085 1.00 92.94 167 THR A N 1
ATOM 1289 C CA . THR A 1 167 ? 9.523 0.822 6.146 1.00 92.94 167 THR A CA 1
ATOM 1290 C C . THR A 1 167 ? 9.177 1.346 7.539 1.00 92.94 167 THR A C 1
ATOM 1292 O O . THR A 1 167 ? 8.131 1.015 8.094 1.00 92.94 167 THR A O 1
ATOM 1295 N N . ILE A 1 168 ? 10.050 2.176 8.103 1.00 98.50 168 ILE A N 1
ATOM 1296 C CA . ILE A 1 168 ? 9.829 2.853 9.379 1.00 98.50 168 ILE A CA 1
ATOM 1297 C C . ILE A 1 168 ? 9.727 4.350 9.111 1.00 98.50 168 ILE A C 1
ATOM 1299 O O . ILE A 1 168 ? 10.646 4.944 8.548 1.00 98.50 168 ILE A O 1
ATOM 1303 N N . VAL A 1 169 ? 8.629 4.967 9.537 1.00 98.69 169 VAL A N 1
ATOM 1304 C CA . VAL A 1 169 ? 8.416 6.415 9.469 1.00 98.69 169 VAL A CA 1
ATOM 1305 C C . VAL A 1 169 ? 8.566 6.996 10.867 1.00 98.69 169 VAL A C 1
ATOM 1307 O O . VAL A 1 169 ? 7.861 6.582 11.789 1.00 98.69 169 VAL A O 1
ATOM 1310 N N . LEU A 1 170 ? 9.518 7.916 11.030 1.00 98.06 170 LEU A N 1
ATOM 1311 C CA . LEU A 1 170 ? 9.740 8.611 12.297 1.00 98.06 170 LEU A CA 1
ATOM 1312 C C . LEU A 1 170 ? 8.704 9.728 12.523 1.00 98.06 170 LEU A C 1
ATOM 1314 O O . LEU A 1 170 ? 8.035 10.134 11.569 1.00 98.06 170 LEU A O 1
ATOM 1318 N N . PRO A 1 171 ? 8.587 10.239 13.765 1.00 97.69 171 PRO A N 1
ATOM 1319 C CA . PRO A 1 171 ? 7.670 11.327 14.089 1.00 97.69 171 PRO A CA 1
ATOM 1320 C C . PRO A 1 171 ? 7.862 12.575 13.231 1.00 97.69 171 PRO A C 1
ATOM 1322 O O . PRO A 1 171 ? 8.962 12.860 12.751 1.00 97.69 171 PRO A O 1
ATOM 1325 N N . ASN A 1 172 ? 6.782 13.351 13.103 1.00 97.31 172 ASN A N 1
ATOM 1326 C CA . ASN A 1 172 ? 6.803 14.684 12.503 1.00 97.31 172 ASN A CA 1
ATOM 1327 C C . ASN A 1 172 ? 7.292 14.700 11.038 1.00 97.31 172 ASN A C 1
ATOM 1329 O O . ASN A 1 172 ? 8.097 15.553 10.654 1.00 97.31 172 ASN A O 1
ATOM 1333 N N . ARG A 1 173 ? 6.864 13.722 10.229 1.00 98.25 173 ARG A N 1
ATOM 1334 C CA . ARG A 1 173 ? 7.292 13.553 8.828 1.00 98.25 173 ARG A CA 1
ATOM 1335 C C . ARG A 1 173 ? 6.157 13.758 7.829 1.00 98.25 173 ARG A C 1
ATOM 1337 O O . ARG A 1 173 ? 5.026 13.317 8.041 1.00 98.25 173 ARG A O 1
ATOM 1344 N N . ARG A 1 174 ? 6.492 14.369 6.692 1.00 98.69 174 ARG A N 1
ATOM 1345 C CA . ARG A 1 174 ? 5.639 14.494 5.505 1.00 98.69 174 ARG A CA 1
ATOM 1346 C C . ARG A 1 174 ? 6.210 13.688 4.343 1.00 98.69 174 ARG A C 1
ATOM 1348 O O . ARG A 1 174 ? 7.345 13.901 3.925 1.00 98.69 174 ARG A O 1
ATOM 1355 N N . ILE A 1 175 ? 5.392 12.809 3.782 1.00 98.88 175 ILE A N 1
ATOM 1356 C CA . ILE A 1 175 ? 5.651 12.090 2.536 1.00 98.88 175 ILE A CA 1
ATOM 1357 C C . ILE A 1 175 ? 4.709 12.661 1.478 1.00 98.88 175 ILE A C 1
ATOM 1359 O O . ILE A 1 175 ? 3.492 12.634 1.652 1.00 98.88 175 ILE A O 1
ATOM 1363 N N . GLY A 1 176 ? 5.280 13.222 0.414 1.00 98.75 176 GLY A N 1
ATOM 1364 C CA . GLY A 1 176 ? 4.554 13.824 -0.701 1.00 98.75 176 GLY A CA 1
ATOM 1365 C C . GLY A 1 176 ? 3.720 12.837 -1.521 1.00 98.75 176 GLY A C 1
ATOM 1366 O O . GLY A 1 176 ? 3.678 11.641 -1.241 1.00 98.75 176 GLY A O 1
ATOM 1367 N N . ASN A 1 177 ? 3.063 13.345 -2.563 1.00 98.50 177 ASN A N 1
ATOM 1368 C CA . ASN A 1 177 ? 2.293 12.519 -3.501 1.00 98.50 177 ASN A CA 1
ATOM 1369 C C . ASN A 1 177 ? 3.208 11.758 -4.463 1.00 98.50 177 ASN A C 1
ATOM 1371 O O . ASN A 1 177 ? 4.306 12.221 -4.749 1.00 98.50 177 ASN A O 1
ATOM 1375 N N . HIS A 1 178 ? 2.751 10.634 -5.019 1.00 97.25 178 HIS A N 1
ATOM 1376 C CA . HIS A 1 178 ? 3.494 9.851 -6.020 1.00 97.25 178 HIS A CA 1
ATOM 1377 C C . HIS A 1 178 ? 4.888 9.407 -5.546 1.00 97.25 178 HIS A C 1
ATOM 1379 O O . HIS A 1 178 ? 5.822 9.285 -6.337 1.00 97.25 178 HIS A O 1
ATOM 1385 N N . VAL A 1 179 ? 5.054 9.190 -4.242 1.00 97.75 179 VAL A N 1
ATOM 1386 C CA . VAL A 1 179 ? 6.335 8.771 -3.670 1.00 97.75 179 VAL A CA 1
ATOM 1387 C C . VAL A 1 179 ? 6.428 7.255 -3.652 1.00 97.75 179 VAL A C 1
ATOM 1389 O O . VAL A 1 179 ? 5.533 6.561 -3.173 1.00 97.75 179 VAL A O 1
ATOM 1392 N N . VAL A 1 180 ? 7.565 6.737 -4.103 1.00 91.25 180 VAL A N 1
ATOM 1393 C CA . VAL A 1 180 ? 7.920 5.330 -3.919 1.00 91.25 180 VAL A CA 1
ATOM 1394 C C . VAL A 1 180 ? 9.113 5.247 -2.983 1.00 91.25 180 VAL A C 1
ATOM 1396 O O . VAL A 1 180 ? 10.142 5.884 -3.213 1.00 91.25 180 VAL A O 1
ATOM 1399 N N . VAL A 1 181 ? 8.986 4.439 -1.936 1.00 85.88 181 VAL A N 1
ATOM 1400 C CA . VAL A 1 181 ? 10.064 4.166 -0.983 1.00 85.88 181 VAL A CA 1
ATOM 1401 C C . VAL A 1 181 ? 10.637 2.767 -1.252 1.00 85.88 181 VAL A C 1
ATOM 1403 O O . VAL A 1 181 ? 9.945 1.908 -1.786 1.00 85.88 181 VAL A O 1
ATOM 1406 N N . GLY A 1 182 ? 11.913 2.518 -0.950 1.00 74.12 182 GLY A N 1
ATOM 1407 C CA . GLY A 1 182 ? 12.501 1.169 -0.944 1.00 74.12 182 GLY A CA 1
ATOM 1408 C C . GLY A 1 182 ? 12.194 0.403 0.352 1.00 74.12 182 GLY A C 1
ATOM 1409 O O . GLY A 1 182 ? 12.008 1.019 1.397 1.00 74.12 182 GLY A O 1
ATOM 1410 N N . THR A 1 183 ? 12.163 -0.933 0.336 1.00 74.44 183 THR A N 1
ATOM 1411 C CA . THR A 1 183 ? 11.917 -1.736 1.557 1.00 74.44 183 THR A CA 1
ATOM 1412 C C . THR A 1 183 ? 12.947 -1.490 2.619 1.00 74.44 183 THR A C 1
ATOM 1414 O O . THR A 1 183 ? 14.095 -1.151 2.331 1.00 74.44 183 THR A O 1
ATOM 1417 N N . ASN A 1 184 ? 12.502 -1.706 3.856 1.00 82.12 184 ASN A N 1
ATOM 1418 C CA . ASN A 1 184 ? 13.348 -1.624 5.029 1.00 82.12 184 ASN A CA 1
ATOM 1419 C C . ASN A 1 184 ? 13.987 -0.233 5.177 1.00 82.12 184 ASN A C 1
ATOM 1421 O O . ASN A 1 184 ? 15.078 -0.107 5.720 1.00 82.12 184 ASN A O 1
ATOM 1425 N N . SER A 1 185 ? 13.344 0.813 4.649 1.00 86.81 185 SER A N 1
ATOM 1426 C CA . SER A 1 185 ? 13.867 2.178 4.724 1.00 86.81 185 SER A CA 1
ATOM 1427 C C . SER A 1 185 ? 13.463 2.864 6.023 1.00 86.81 185 SER A C 1
ATOM 1429 O O . SER A 1 185 ? 12.362 2.655 6.526 1.00 86.81 185 SER A O 1
ATOM 1431 N N . LEU A 1 186 ? 14.331 3.742 6.530 1.00 96.75 186 LEU A N 1
ATOM 1432 C CA . LEU A 1 186 ? 14.058 4.591 7.691 1.00 96.75 186 LEU A CA 1
ATOM 1433 C C . LEU A 1 186 ? 13.822 6.033 7.240 1.00 96.75 186 LEU A C 1
ATOM 1435 O O . LEU A 1 186 ? 14.772 6.762 6.948 1.00 96.75 186 LEU A O 1
ATOM 1439 N N . ILE A 1 187 ? 12.565 6.459 7.213 1.00 98.31 187 ILE A N 1
ATOM 1440 C CA . ILE A 1 187 ? 12.168 7.816 6.839 1.00 98.31 187 ILE A CA 1
ATOM 1441 C C . ILE A 1 187 ? 12.342 8.725 8.053 1.00 98.31 187 ILE A C 1
ATOM 1443 O O . ILE A 1 187 ? 11.471 8.836 8.914 1.00 98.31 187 ILE A O 1
ATOM 1447 N N . ASN A 1 188 ? 13.505 9.372 8.117 1.00 96.88 188 ASN A N 1
ATOM 1448 C CA . ASN A 1 188 ? 13.857 10.339 9.155 1.00 96.88 188 ASN A CA 1
ATOM 1449 C C . ASN A 1 188 ? 13.813 11.798 8.672 1.00 96.88 188 ASN A C 1
ATOM 1451 O O . ASN A 1 188 ? 14.100 12.698 9.459 1.00 96.88 188 ASN A O 1
ATOM 1455 N N . LYS A 1 189 ? 13.437 12.047 7.415 1.00 97.50 189 LYS A N 1
ATOM 1456 C CA . LYS A 1 189 ? 13.232 13.377 6.820 1.00 97.50 189 LYS A CA 1
ATOM 1457 C C . LYS A 1 189 ? 12.025 13.351 5.888 1.00 97.50 189 LYS A C 1
ATOM 1459 O O . LYS A 1 189 ? 11.632 12.277 5.438 1.00 97.50 189 LYS A O 1
ATOM 1464 N N . ASP A 1 190 ? 11.472 14.525 5.612 1.00 98.69 190 ASP A N 1
ATOM 1465 C CA . ASP A 1 190 ? 10.376 14.671 4.658 1.00 98.69 190 ASP A CA 1
ATOM 1466 C C . ASP A 1 190 ? 10.800 14.236 3.252 1.00 98.69 190 ASP A C 1
ATOM 1468 O O . ASP A 1 190 ? 11.954 14.409 2.848 1.0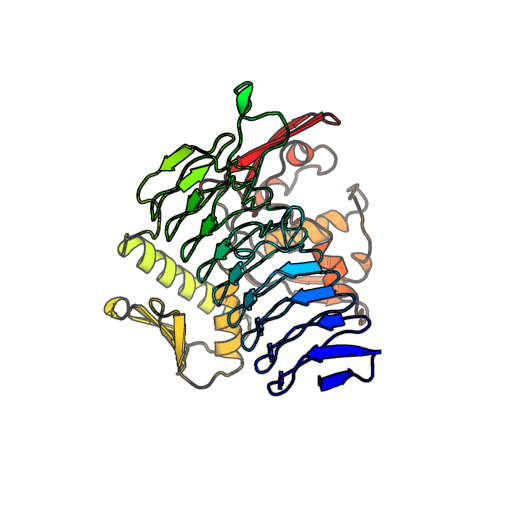0 98.69 190 ASP A O 1
ATOM 1472 N N . LEU A 1 191 ? 9.845 13.680 2.510 1.00 98.69 191 LEU A N 1
ATOM 1473 C CA . LEU A 1 191 ? 10.018 13.238 1.131 1.00 98.69 191 LEU A CA 1
ATOM 1474 C C . LEU A 1 191 ? 9.158 14.113 0.206 1.00 98.69 191 LEU A C 1
ATOM 1476 O O . LEU A 1 191 ? 7.946 14.196 0.424 1.00 98.69 191 LEU A O 1
ATOM 1480 N N . PRO A 1 192 ? 9.744 14.776 -0.809 1.00 98.56 192 PRO A N 1
ATOM 1481 C CA . PRO A 1 192 ? 8.990 15.594 -1.751 1.00 98.56 192 PRO A CA 1
ATOM 1482 C C . PRO A 1 192 ? 8.174 14.736 -2.722 1.00 98.56 192 PRO A C 1
ATOM 1484 O O . PRO A 1 192 ? 8.437 13.545 -2.896 1.00 98.56 192 PRO A O 1
ATOM 1487 N N . ASP A 1 193 ? 7.195 15.364 -3.368 1.00 98.56 193 ASP A N 1
ATOM 1488 C CA . ASP A 1 193 ? 6.322 14.727 -4.351 1.00 98.56 193 ASP A CA 1
ATOM 1489 C C . ASP A 1 193 ? 7.130 14.094 -5.505 1.00 98.56 193 ASP A C 1
ATOM 1491 O O . ASP A 1 193 ? 8.192 14.578 -5.905 1.00 98.56 193 ASP A O 1
ATOM 1495 N N . GLY A 1 194 ? 6.634 12.970 -6.019 1.00 97.12 194 GLY A N 1
ATOM 1496 C CA . GLY A 1 194 ? 7.178 12.241 -7.160 1.00 97.12 194 GLY A CA 1
ATOM 1497 C C . GLY A 1 194 ? 8.531 11.578 -6.925 1.00 97.12 194 GLY A C 1
ATOM 1498 O O . GLY A 1 194 ? 9.098 11.012 -7.861 1.00 97.12 194 GLY A O 1
ATOM 1499 N N . CYS A 1 195 ? 9.105 11.658 -5.723 1.00 97.38 195 CYS A N 1
ATOM 1500 C CA . CYS A 1 195 ? 10.452 11.158 -5.503 1.00 97.38 195 CYS A CA 1
ATOM 1501 C C . CYS A 1 195 ? 10.501 9.635 -5.338 1.00 97.38 195 CYS A C 1
ATOM 1503 O O . CYS A 1 195 ? 9.571 8.972 -4.871 1.00 97.38 195 CYS A O 1
ATOM 1505 N N . LEU A 1 196 ? 11.652 9.086 -5.705 1.00 94.38 196 LEU A N 1
ATOM 1506 C CA . LEU A 1 196 ? 12.086 7.778 -5.262 1.00 94.38 196 LEU A CA 1
ATOM 1507 C C . LEU A 1 196 ? 13.031 7.960 -4.077 1.00 94.38 196 LEU A C 1
ATOM 1509 O O . LEU A 1 196 ? 14.084 8.582 -4.234 1.00 94.38 196 LEU A O 1
ATOM 1513 N N . ALA A 1 197 ? 12.716 7.352 -2.938 1.00 87.75 197 ALA A N 1
ATOM 1514 C CA . ALA A 1 197 ? 13.578 7.359 -1.761 1.00 87.75 197 ALA A CA 1
ATOM 1515 C C . ALA A 1 197 ? 13.910 5.944 -1.272 1.00 87.75 197 ALA A C 1
ATOM 1517 O O . ALA A 1 197 ? 13.174 4.993 -1.524 1.00 87.75 197 ALA A O 1
ATOM 1518 N N . GLY A 1 198 ? 15.013 5.780 -0.545 1.00 89.38 198 GLY A N 1
ATOM 1519 C CA . GLY A 1 198 ? 15.321 4.507 0.103 1.00 89.38 198 GLY A CA 1
ATOM 1520 C C . GLY A 1 198 ? 16.568 4.530 0.981 1.00 89.38 198 GLY A C 1
ATOM 1521 O O . GLY A 1 198 ? 17.394 5.438 0.877 1.00 89.38 198 GLY A O 1
ATOM 1522 N N . GLY A 1 199 ? 16.695 3.522 1.844 1.00 77.31 199 GLY A N 1
ATOM 1523 C CA . GLY A 1 199 ? 17.858 3.289 2.705 1.00 77.31 199 GLY A CA 1
ATOM 1524 C C . GLY A 1 199 ? 17.617 3.566 4.193 1.00 77.31 199 GLY A C 1
ATOM 1525 O O . GLY A 1 199 ? 16.535 3.979 4.608 1.00 77.31 199 GLY A O 1
ATOM 1526 N N . ILE A 1 200 ? 18.655 3.338 5.003 1.00 92.94 200 ILE A N 1
ATOM 1527 C CA . ILE A 1 200 ? 18.681 3.620 6.445 1.00 92.94 200 ILE A CA 1
ATOM 1528 C C . ILE A 1 200 ? 19.911 4.501 6.745 1.00 92.94 200 ILE A C 1
ATOM 1530 O O . ILE A 1 200 ? 21.028 3.984 6.770 1.00 92.94 200 ILE A O 1
ATOM 1534 N N . PRO A 1 201 ? 19.748 5.819 6.970 1.00 95.56 201 PRO A N 1
ATOM 1535 C CA . PRO A 1 201 ? 18.519 6.594 6.783 1.00 95.56 201 PRO A CA 1
ATOM 1536 C C . PRO A 1 201 ? 18.123 6.715 5.304 1.00 95.56 201 PRO A C 1
ATOM 1538 O O . PRO A 1 201 ? 18.975 6.623 4.416 1.00 95.56 201 PRO A O 1
ATOM 1541 N N . ALA A 1 202 ? 16.838 6.954 5.048 1.00 91.31 202 ALA A N 1
ATOM 1542 C CA . ALA A 1 202 ? 16.313 7.112 3.701 1.00 91.31 202 ALA A CA 1
ATOM 1543 C C . ALA A 1 202 ? 16.899 8.363 3.035 1.00 91.31 202 ALA A C 1
ATOM 1545 O O . ALA A 1 202 ? 16.943 9.447 3.621 1.00 91.31 202 ALA A O 1
ATOM 1546 N N . LYS A 1 203 ? 17.342 8.209 1.788 1.00 93.00 203 LYS A N 1
ATOM 1547 C CA . LYS A 1 203 ? 17.799 9.302 0.926 1.00 93.00 203 LYS A CA 1
ATOM 1548 C C . LYS A 1 203 ? 16.944 9.345 -0.328 1.00 93.00 203 LYS A C 1
ATOM 1550 O O . LYS A 1 203 ? 16.504 8.302 -0.807 1.00 93.00 203 LYS A O 1
ATOM 1555 N N . ILE A 1 204 ? 16.749 10.541 -0.875 1.00 97.69 204 ILE A N 1
ATOM 1556 C CA . ILE A 1 204 ? 16.161 10.707 -2.204 1.00 97.69 204 ILE A CA 1
ATOM 1557 C C . ILE A 1 204 ? 17.172 10.160 -3.217 1.00 97.69 204 ILE A C 1
ATOM 1559 O O . ILE A 1 204 ? 18.291 10.655 -3.317 1.00 97.69 204 ILE A O 1
ATOM 1563 N N . LEU A 1 205 ? 16.787 9.098 -3.920 1.00 89.81 205 LEU A N 1
ATOM 1564 C CA . LEU A 1 205 ? 17.589 8.444 -4.957 1.00 89.81 205 LEU A CA 1
ATOM 1565 C C . LEU A 1 205 ? 17.320 9.062 -6.330 1.00 89.81 205 LEU A C 1
ATOM 1567 O O . LEU A 1 205 ? 18.190 9.056 -7.198 1.00 89.81 205 LEU A O 1
ATOM 1571 N N . ARG A 1 206 ? 16.096 9.562 -6.539 1.00 92.69 206 ARG A N 1
ATOM 1572 C CA . ARG A 1 206 ? 15.697 10.275 -7.752 1.00 92.69 206 ARG A CA 1
ATOM 1573 C C . ARG A 1 206 ? 14.578 11.259 -7.444 1.00 92.69 206 ARG A C 1
ATOM 1575 O O . ARG A 1 206 ? 13.582 10.893 -6.823 1.00 92.69 206 ARG A O 1
ATOM 1582 N N . GLU A 1 207 ? 14.738 12.483 -7.916 1.00 95.06 207 GLU A N 1
ATOM 1583 C CA . GLU A 1 207 ? 13.698 13.511 -7.891 1.00 95.06 207 GLU A CA 1
ATOM 1584 C C . GLU A 1 207 ? 12.777 13.360 -9.106 1.00 95.06 207 GLU A C 1
ATOM 1586 O O . GLU A 1 207 ? 13.236 12.939 -10.169 1.00 95.06 207 GLU A O 1
ATOM 1591 N N . ASN A 1 208 ? 11.490 13.698 -8.952 1.00 92.81 208 ASN A N 1
ATOM 1592 C CA . ASN A 1 208 ? 10.495 13.683 -10.036 1.00 92.81 208 ASN A CA 1
ATOM 1593 C C . ASN A 1 208 ? 10.480 12.364 -10.836 1.00 92.81 208 ASN A C 1
ATOM 1595 O O . ASN A 1 208 ? 10.403 12.349 -12.063 1.00 92.81 208 ASN A O 1
ATOM 1599 N N . ALA A 1 209 ? 10.623 11.239 -10.136 1.00 89.38 209 ALA A N 1
ATOM 1600 C CA . ALA A 1 209 ? 10.645 9.912 -10.731 1.00 89.38 209 ALA A CA 1
ATOM 1601 C C . ALA A 1 209 ? 9.249 9.445 -11.170 1.00 89.38 209 ALA A C 1
ATOM 1603 O O . ALA A 1 209 ? 9.149 8.646 -12.106 1.00 89.38 209 ALA A O 1
ATOM 1604 N N . TYR A 1 210 ? 8.198 9.912 -10.487 1.00 89.56 210 TYR A N 1
ATOM 1605 C CA . TYR A 1 210 ? 6.833 9.434 -10.668 1.00 89.56 210 TYR A CA 1
ATOM 1606 C C . TYR A 1 210 ? 5.793 10.568 -10.639 1.00 89.56 210 TYR A C 1
ATOM 1608 O O . TYR A 1 210 ? 5.973 11.537 -9.903 1.00 89.56 210 TYR A O 1
ATOM 1616 N N . PRO A 1 211 ? 4.678 10.411 -11.377 1.00 85.44 211 PRO A N 1
ATOM 1617 C CA . PRO A 1 211 ? 4.474 9.395 -12.413 1.00 85.44 211 PRO A CA 1
ATOM 1618 C C . PRO A 1 211 ? 5.403 9.631 -13.620 1.00 85.44 211 PRO A C 1
ATOM 1620 O O . PRO A 1 211 ? 6.020 10.681 -13.768 1.00 85.44 211 PRO A O 1
ATOM 1623 N N . SER A 1 212 ? 5.546 8.631 -14.491 1.00 81.06 212 SER A N 1
ATOM 1624 C CA . SER A 1 212 ? 6.296 8.821 -15.737 1.00 81.06 212 SER A CA 1
ATOM 1625 C C . SER A 1 212 ? 5.434 9.584 -16.740 1.00 81.06 212 SER A C 1
ATOM 1627 O O . SER A 1 212 ? 4.361 9.116 -17.111 1.00 81.06 212 SER A O 1
ATOM 1629 N N . HIS A 1 213 ? 5.932 10.724 -17.212 1.00 78.12 213 HIS A N 1
ATOM 1630 C CA . HIS A 1 213 ? 5.256 11.568 -18.202 1.00 78.12 213 HIS A CA 1
ATOM 1631 C C . HIS A 1 213 ? 5.755 11.334 -19.636 1.00 78.12 213 HIS A C 1
ATOM 1633 O O . HIS A 1 213 ? 5.775 12.271 -20.423 1.00 78.12 213 HIS A O 1
ATOM 1639 N N . ASP A 1 214 ? 6.197 10.119 -19.977 1.00 82.31 214 ASP A N 1
ATOM 1640 C CA . ASP A 1 214 ? 6.628 9.764 -21.337 1.00 82.31 214 ASP A CA 1
ATOM 1641 C C . ASP A 1 214 ? 5.442 9.168 -22.124 1.00 82.31 214 ASP A C 1
ATOM 1643 O O . ASP A 1 214 ? 5.112 7.989 -21.930 1.00 82.31 214 ASP A O 1
ATOM 1647 N N . PRO A 1 215 ? 4.771 9.943 -23.005 1.00 78.81 215 PRO A N 1
ATOM 1648 C CA . PRO A 1 215 ? 3.563 9.480 -23.682 1.00 78.81 215 PRO A CA 1
ATOM 1649 C C . PRO A 1 215 ? 3.861 8.364 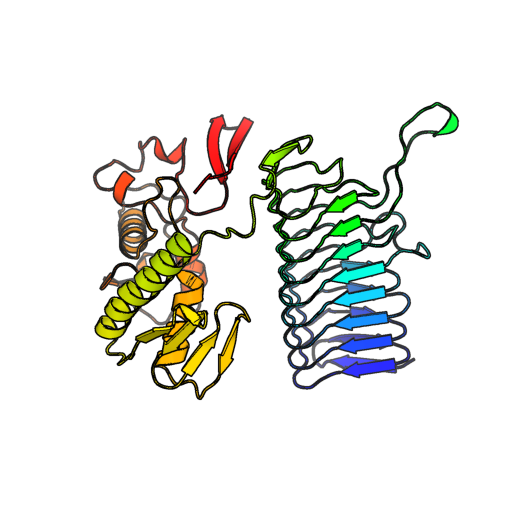-24.685 1.00 78.81 215 PRO A C 1
ATOM 1651 O O . PRO A 1 215 ? 3.057 7.448 -24.839 1.00 78.81 215 PRO A O 1
ATOM 1654 N N . ALA A 1 216 ? 5.035 8.395 -25.324 1.00 81.25 216 ALA A N 1
ATOM 1655 C CA . ALA A 1 216 ? 5.428 7.403 -26.318 1.00 81.25 216 ALA A CA 1
ATOM 1656 C C . ALA A 1 216 ? 5.684 6.042 -25.662 1.00 81.25 216 ALA A C 1
ATOM 1658 O O . ALA A 1 216 ? 5.208 5.008 -26.146 1.00 81.25 216 ALA A O 1
ATOM 1659 N N . ARG A 1 217 ? 6.374 6.039 -24.515 1.00 82.50 217 ARG A N 1
ATOM 1660 C CA . ARG A 1 217 ? 6.518 4.839 -23.684 1.00 82.50 217 ARG A CA 1
ATOM 1661 C C . ARG A 1 217 ? 5.151 4.301 -23.265 1.00 82.50 217 ARG A C 1
ATOM 1663 O O . ARG A 1 217 ? 4.904 3.105 -23.420 1.00 82.50 217 ARG A O 1
ATOM 1670 N N . ASN A 1 218 ? 4.271 5.159 -22.749 1.00 82.12 218 ASN A N 1
ATOM 1671 C CA . ASN A 1 218 ? 2.962 4.740 -22.243 1.00 82.12 218 ASN A CA 1
ATOM 1672 C C . ASN A 1 218 ? 2.085 4.156 -23.361 1.00 82.12 218 ASN A C 1
ATOM 1674 O O . ASN A 1 218 ? 1.548 3.062 -23.205 1.00 82.12 218 ASN A O 1
ATOM 1678 N N . ALA A 1 219 ? 2.016 4.809 -24.523 1.00 86.75 219 ALA A N 1
ATOM 1679 C CA . ALA A 1 219 ? 1.281 4.308 -25.682 1.00 86.75 219 ALA A CA 1
ATOM 1680 C C . ALA A 1 219 ? 1.832 2.967 -26.187 1.00 86.75 219 ALA A C 1
ATOM 1682 O O . ALA A 1 219 ? 1.060 2.062 -26.507 1.00 86.75 219 ALA A O 1
ATOM 1683 N N . THR A 1 220 ? 3.159 2.810 -26.210 1.00 88.06 220 THR A N 1
ATOM 1684 C CA . THR A 1 220 ? 3.806 1.541 -26.575 1.00 88.06 220 THR A CA 1
ATOM 1685 C C . THR A 1 220 ? 3.399 0.424 -25.617 1.00 88.06 220 THR A C 1
ATOM 1687 O O . THR A 1 220 ? 3.003 -0.652 -26.064 1.00 88.06 220 THR A O 1
ATOM 1690 N N . LEU A 1 221 ? 3.422 0.693 -24.307 1.00 84.75 221 LEU A N 1
ATOM 1691 C CA . LEU A 1 221 ? 2.994 -0.267 -23.290 1.00 84.75 221 LEU A CA 1
ATOM 1692 C C . LEU A 1 221 ? 1.520 -0.638 -23.453 1.00 84.75 221 LEU A C 1
ATOM 1694 O O . LEU A 1 221 ? 1.210 -1.822 -23.437 1.00 84.75 221 LEU A O 1
ATOM 1698 N N . VAL A 1 222 ? 0.622 0.327 -23.672 1.00 89.31 222 VAL A N 1
ATOM 1699 C CA . VAL A 1 222 ? -0.809 0.042 -23.879 1.00 89.31 222 VAL A CA 1
ATOM 1700 C C . VAL A 1 222 ? -1.031 -0.822 -25.121 1.00 89.31 222 VAL A C 1
ATOM 1702 O O . VAL A 1 222 ? -1.756 -1.811 -25.061 1.00 89.31 222 VAL A O 1
ATOM 1705 N N . ARG A 1 223 ? -0.378 -0.509 -26.245 1.00 91.81 223 ARG A N 1
ATOM 1706 C CA . ARG A 1 223 ? -0.494 -1.320 -27.470 1.00 91.81 223 ARG A CA 1
ATOM 1707 C C . ARG A 1 223 ? 0.008 -2.741 -27.253 1.00 91.81 223 ARG A C 1
ATOM 1709 O O . ARG A 1 223 ? -0.647 -3.685 -27.689 1.00 91.81 223 ARG A O 1
ATOM 1716 N N . GLN A 1 224 ? 1.114 -2.895 -26.527 1.00 86.88 224 GLN A N 1
ATOM 1717 C CA . GLN A 1 224 ? 1.585 -4.207 -26.110 1.00 86.88 224 GLN A CA 1
ATOM 1718 C C . GLN A 1 224 ? 0.507 -4.895 -25.259 1.00 86.88 224 GLN A C 1
ATOM 1720 O O . GLN A 1 224 ? 0.130 -6.022 -25.576 1.00 86.88 224 GLN A O 1
ATOM 1725 N N . VAL A 1 225 ? -0.048 -4.195 -24.252 1.00 86.00 225 VAL A N 1
ATOM 1726 C CA . VAL A 1 225 ? -1.142 -4.634 -23.355 1.00 86.00 225 VAL A CA 1
ATOM 1727 C C . VAL A 1 225 ? -2.348 -5.205 -24.106 1.00 86.00 225 VAL A C 1
ATOM 1729 O O . VAL A 1 225 ? -2.914 -6.221 -23.699 1.00 86.00 225 VAL A O 1
ATOM 1732 N N . LEU A 1 226 ? -2.705 -4.613 -25.236 1.00 92.56 226 LEU A N 1
ATOM 1733 C CA . LEU A 1 226 ? -3.790 -5.124 -26.065 1.00 92.56 226 LEU A CA 1
ATOM 1734 C C . LEU A 1 226 ? -3.382 -6.331 -26.906 1.00 92.56 226 LEU A C 1
ATOM 1736 O O . LEU A 1 226 ? -4.168 -7.266 -27.023 1.00 92.56 226 LEU A O 1
ATOM 1740 N N . ALA A 1 227 ? -2.158 -6.347 -27.438 1.00 89.56 227 ALA A N 1
ATOM 1741 C CA . ALA A 1 227 ? -1.669 -7.445 -28.268 1.00 89.56 227 ALA A CA 1
ATOM 1742 C C . ALA A 1 227 ? -1.681 -8.790 -27.518 1.00 89.56 227 ALA A C 1
ATOM 1744 O O . ALA A 1 227 ? -2.364 -9.713 -27.957 1.00 89.56 227 ALA A O 1
ATOM 1745 N N . ASP A 1 228 ? -1.020 -8.899 -26.356 1.00 84.06 228 ASP A N 1
ATOM 1746 C CA . ASP A 1 228 ? -1.020 -10.193 -25.645 1.00 84.06 228 ASP A CA 1
ATOM 1747 C C . ASP A 1 228 ? -2.409 -10.549 -25.083 1.00 84.06 228 ASP A C 1
ATOM 1749 O O . ASP A 1 228 ? -2.687 -11.730 -24.878 1.00 84.06 228 ASP A O 1
ATOM 1753 N N . TYR A 1 229 ? -3.307 -9.573 -24.849 1.00 89.56 229 TYR A N 1
ATOM 1754 C CA . TYR A 1 229 ? -4.684 -9.929 -24.493 1.00 89.56 229 TYR A CA 1
ATOM 1755 C C . TYR A 1 229 ? -5.436 -10.524 -25.677 1.00 89.56 229 TYR A C 1
ATOM 1757 O O . TYR A 1 229 ? -6.157 -11.494 -25.497 1.00 89.56 229 TYR A O 1
ATOM 1765 N N . ALA A 1 230 ? -5.270 -9.976 -26.881 1.00 90.50 230 ALA A N 1
ATOM 1766 C CA . ALA A 1 230 ? -5.919 -10.511 -28.073 1.00 90.50 230 ALA A CA 1
ATOM 1767 C C . ALA A 1 230 ? -5.506 -11.972 -28.329 1.00 90.50 230 ALA A C 1
ATOM 1769 O O . ALA A 1 230 ? -6.358 -12.809 -28.620 1.00 90.50 230 ALA A O 1
ATOM 1770 N N . GLU A 1 231 ? -4.223 -12.300 -28.143 1.00 84.94 231 GLU A N 1
ATOM 1771 C CA . GLU A 1 231 ? -3.721 -13.679 -28.226 1.00 84.94 231 GLU A CA 1
ATOM 1772 C C . GLU A 1 231 ? -4.358 -14.585 -27.158 1.00 84.94 231 GLU A C 1
ATOM 1774 O O . GLU A 1 231 ? -4.823 -15.691 -27.446 1.00 84.94 231 GLU A O 1
ATOM 1779 N N . LEU A 1 232 ? -4.436 -14.092 -25.921 1.00 80.38 232 LEU A N 1
ATOM 1780 C CA . LEU A 1 232 ? -5.065 -14.794 -24.807 1.00 80.38 232 LEU A CA 1
ATOM 1781 C C . LEU A 1 232 ? -6.568 -15.027 -25.024 1.00 80.38 232 LEU A C 1
ATOM 1783 O O . LEU A 1 232 ? -7.068 -16.120 -24.757 1.00 80.38 232 LEU A O 1
ATOM 1787 N N . ALA A 1 233 ? -7.285 -14.002 -25.475 1.00 87.62 233 ALA A N 1
ATOM 1788 C CA . ALA A 1 233 ? -8.716 -14.045 -25.729 1.00 87.62 233 ALA A CA 1
ATOM 1789 C C . ALA A 1 233 ? -9.026 -15.049 -26.844 1.00 87.62 233 ALA A C 1
ATOM 1791 O O . ALA A 1 233 ? -9.870 -15.920 -26.646 1.00 87.62 233 ALA A O 1
ATOM 1792 N N . ALA A 1 234 ? -8.265 -15.020 -27.945 1.00 87.19 234 ALA A N 1
ATOM 1793 C CA . ALA A 1 234 ? -8.383 -15.997 -29.025 1.00 87.19 234 ALA A CA 1
ATOM 1794 C C . ALA A 1 234 ? -8.179 -17.434 -28.526 1.00 87.19 234 ALA A C 1
ATOM 1796 O O . ALA A 1 234 ? -8.958 -18.323 -28.857 1.00 87.19 234 ALA A O 1
ATOM 1797 N N . TYR A 1 235 ? -7.178 -17.662 -27.671 1.00 80.38 235 TYR A N 1
ATOM 1798 C CA . TYR A 1 235 ? -6.974 -18.975 -27.066 1.00 80.38 235 TYR A CA 1
ATOM 1799 C C . TYR A 1 235 ? -8.164 -19.430 -26.197 1.00 80.38 235 TYR A C 1
ATOM 1801 O O . TYR A 1 235 ? -8.531 -20.604 -26.201 1.00 80.38 235 TYR A O 1
ATOM 1809 N N . LYS A 1 236 ? -8.764 -18.509 -25.437 1.00 81.81 236 LYS A N 1
ATOM 1810 C CA . LYS A 1 236 ? -9.916 -18.787 -24.566 1.00 81.81 236 LYS A CA 1
ATOM 1811 C C . LYS A 1 236 ? -11.249 -18.886 -25.316 1.00 81.81 236 LYS A C 1
ATOM 1813 O O . LYS A 1 236 ? -12.273 -19.047 -24.651 1.00 81.81 236 LYS A O 1
ATOM 1818 N N . ASP A 1 237 ? -11.238 -18.766 -26.644 1.00 89.94 237 ASP A N 1
ATOM 1819 C CA . ASP A 1 237 ? -12.440 -18.641 -27.474 1.00 89.94 237 ASP A CA 1
ATOM 1820 C C . ASP A 1 237 ? -13.329 -17.461 -27.025 1.00 89.94 237 ASP A C 1
ATOM 1822 O O . ASP A 1 237 ? -14.550 -17.552 -26.901 1.00 89.94 237 ASP A O 1
ATOM 1826 N N . LEU A 1 238 ? -12.683 -16.338 -26.689 1.00 91.38 238 LEU A N 1
ATOM 1827 C CA . LEU A 1 238 ? -13.324 -15.076 -26.330 1.00 91.38 238 LEU A CA 1
ATOM 1828 C C . LEU A 1 238 ? -13.154 -14.079 -27.478 1.00 91.38 238 LEU A C 1
ATOM 1830 O O . LEU A 1 238 ? -12.038 -13.700 -27.838 1.00 91.38 238 LEU A O 1
ATOM 1834 N N . HIS A 1 239 ? -14.269 -13.609 -28.030 1.00 92.81 239 HIS A N 1
ATOM 1835 C CA . HIS A 1 239 ? -14.268 -12.574 -29.060 1.00 92.81 239 HIS A CA 1
ATOM 1836 C C . HIS A 1 239 ? -14.156 -11.185 -28.418 1.00 92.81 239 HIS A C 1
ATOM 1838 O O . HIS A 1 239 ? -15.149 -10.614 -27.968 1.00 92.81 239 HIS A O 1
ATOM 1844 N N . ALA A 1 240 ? -12.927 -10.667 -28.348 1.00 93.88 240 ALA A N 1
ATOM 1845 C CA . ALA A 1 240 ? -12.621 -9.337 -27.826 1.00 93.88 240 ALA A CA 1
ATOM 1846 C C . ALA A 1 240 ? -12.194 -8.386 -28.956 1.00 93.88 240 ALA A C 1
ATOM 1848 O O . ALA A 1 240 ? -11.104 -8.520 -29.514 1.00 93.88 240 ALA A O 1
ATOM 1849 N N . GLU A 1 241 ? -13.024 -7.392 -29.268 1.00 95.56 241 GLU A N 1
ATOM 1850 C CA . GLU A 1 241 ? -12.662 -6.285 -30.153 1.00 95.56 241 GLU A CA 1
ATOM 1851 C C . GLU A 1 241 ? -11.977 -5.176 -29.352 1.00 95.56 241 GLU A C 1
ATOM 1853 O O . GLU A 1 241 ? -12.619 -4.441 -28.599 1.00 95.56 241 GLU A O 1
ATOM 1858 N N . LEU A 1 242 ? -10.658 -5.054 -29.511 1.00 96.12 242 LEU A N 1
ATOM 1859 C CA . LEU A 1 242 ? -9.836 -4.116 -28.749 1.00 96.12 242 LEU A CA 1
ATOM 1860 C C . LEU A 1 242 ? -9.456 -2.897 -29.593 1.00 96.12 242 LEU A C 1
ATOM 1862 O O . LEU A 1 242 ? -8.867 -3.029 -30.665 1.00 96.12 242 LEU A O 1
ATOM 1866 N N . HIS A 1 243 ? -9.719 -1.698 -29.078 1.00 95.62 243 HIS A N 1
ATOM 1867 C CA . HIS A 1 243 ? -9.300 -0.444 -29.703 1.00 95.62 243 HIS A CA 1
ATOM 1868 C C . HIS A 1 243 ? -8.690 0.502 -28.671 1.00 95.62 243 HIS A C 1
ATOM 1870 O O . HIS A 1 243 ? -9.306 0.779 -27.646 1.00 95.62 243 HIS A O 1
ATOM 1876 N N . TYR A 1 244 ? -7.507 1.045 -28.961 1.00 95.75 244 TYR A N 1
ATOM 1877 C CA . TYR A 1 244 ? -6.874 2.079 -28.142 1.00 95.75 244 TYR A CA 1
ATOM 1878 C C . TYR A 1 244 ? -6.974 3.443 -28.824 1.00 95.75 244 TYR A C 1
ATOM 1880 O O . TYR A 1 244 ? -6.404 3.651 -29.895 1.00 95.75 244 TYR A O 1
ATOM 1888 N N . ASP A 1 245 ? -7.679 4.373 -28.184 1.00 93.62 245 ASP A N 1
ATOM 1889 C CA . ASP A 1 245 ? -7.680 5.792 -28.530 1.00 93.62 245 ASP A CA 1
ATOM 1890 C C . ASP A 1 245 ? -6.618 6.498 -27.675 1.00 93.62 245 ASP A C 1
ATOM 1892 O O . ASP A 1 245 ? -6.825 6.810 -26.501 1.00 93.62 245 ASP A O 1
ATOM 1896 N N . GLU A 1 246 ? -5.450 6.717 -28.276 1.00 91.38 246 GLU A N 1
ATOM 1897 C CA . GLU A 1 246 ? -4.303 7.349 -27.619 1.00 91.38 246 GLU A CA 1
ATOM 1898 C C . GLU A 1 246 ? -4.575 8.813 -27.249 1.00 91.38 246 GLU A C 1
ATOM 1900 O O . GLU A 1 246 ? -4.108 9.280 -26.214 1.00 91.38 246 GLU A O 1
ATOM 1905 N N . ALA A 1 247 ? -5.375 9.532 -28.041 1.00 88.56 247 ALA A N 1
ATOM 1906 C CA . ALA A 1 247 ? -5.685 10.933 -27.770 1.00 88.56 247 ALA A CA 1
ATOM 1907 C C . ALA A 1 247 ? -6.611 11.088 -26.557 1.00 88.56 247 ALA A C 1
ATOM 1909 O O . ALA A 1 247 ? -6.495 12.058 -25.811 1.00 88.56 247 ALA A O 1
ATOM 1910 N N . ARG A 1 248 ? -7.529 10.135 -26.355 1.00 90.50 248 ARG A N 1
ATOM 1911 C CA . ARG A 1 248 ? -8.458 10.131 -25.215 1.00 90.50 248 ARG A CA 1
ATOM 1912 C C . ARG A 1 248 ? -7.992 9.288 -24.033 1.00 90.50 248 ARG A C 1
ATOM 1914 O O . ARG A 1 248 ? -8.705 9.246 -23.033 1.00 90.50 248 ARG A O 1
ATOM 1921 N N . GLN A 1 249 ? -6.858 8.596 -24.163 1.00 90.94 249 GLN A N 1
ATOM 1922 C CA . GLN A 1 249 ? -6.385 7.608 -23.192 1.00 90.94 249 GLN A CA 1
ATOM 1923 C C . GLN A 1 249 ? -7.489 6.600 -22.832 1.00 90.94 249 GLN A C 1
ATOM 1925 O O . GLN A 1 249 ? -7.741 6.310 -21.663 1.00 90.94 249 GLN A O 1
ATOM 1930 N N . THR A 1 250 ? -8.189 6.067 -23.840 1.00 93.81 250 THR A N 1
ATOM 1931 C CA . THR A 1 250 ? -9.238 5.059 -23.630 1.00 93.81 250 THR A CA 1
ATOM 1932 C C . THR A 1 250 ? -8.949 3.767 -24.374 1.00 93.81 250 THR A C 1
ATOM 1934 O O . THR A 1 250 ? -8.526 3.759 -25.529 1.00 93.81 250 THR A O 1
ATOM 1937 N N . ILE A 1 251 ? -9.217 2.649 -23.707 1.00 95.38 251 ILE A N 1
ATOM 1938 C CA . ILE A 1 251 ? -9.277 1.328 -24.317 1.00 95.38 251 ILE A CA 1
ATOM 1939 C C . ILE A 1 251 ? -10.745 0.944 -24.422 1.00 95.38 251 ILE A C 1
ATOM 1941 O O . ILE A 1 251 ? -11.467 0.971 -23.431 1.00 95.38 251 ILE A O 1
ATOM 1945 N N . ARG A 1 252 ? -11.188 0.544 -25.605 1.00 95.88 252 ARG A N 1
ATOM 1946 C CA . ARG A 1 252 ? -12.483 -0.094 -25.797 1.00 95.88 252 ARG A CA 1
ATOM 1947 C C . ARG A 1 252 ? -12.276 -1.598 -25.960 1.00 95.88 252 ARG A C 1
ATOM 1949 O O . ARG A 1 252 ? -11.455 -1.992 -26.782 1.00 95.88 252 ARG A O 1
ATOM 1956 N N . CYS A 1 253 ? -12.998 -2.396 -25.179 1.00 95.75 253 CYS A N 1
ATOM 1957 C CA . CYS A 1 253 ? -13.156 -3.837 -25.365 1.00 95.75 253 CYS A CA 1
ATOM 1958 C C . CYS A 1 253 ? -14.637 -4.089 -25.661 1.00 95.75 253 CYS A C 1
ATOM 1960 O O . CYS A 1 253 ? -15.475 -3.890 -24.779 1.00 95.75 253 CYS A O 1
ATOM 1962 N N . ASN A 1 254 ? -14.957 -4.434 -26.910 1.00 95.19 254 ASN A N 1
ATOM 1963 C CA . ASN A 1 254 ? -16.327 -4.483 -27.429 1.00 95.19 254 ASN A CA 1
ATOM 1964 C C . ASN A 1 254 ? -17.067 -3.150 -27.178 1.00 95.19 254 ASN A C 1
ATOM 1966 O O . ASN A 1 254 ? -16.653 -2.115 -27.697 1.00 95.19 254 ASN A O 1
ATOM 1970 N N . GLU A 1 255 ? -18.120 -3.141 -26.357 1.00 92.31 255 GLU A N 1
ATOM 1971 C CA . GLU A 1 255 ? -18.878 -1.928 -26.004 1.00 92.31 255 GLU A CA 1
ATOM 1972 C C . GLU A 1 255 ? -18.413 -1.275 -24.689 1.00 92.31 255 GLU A C 1
ATOM 1974 O O . GLU A 1 255 ? -18.851 -0.173 -24.353 1.00 92.31 255 GLU A O 1
ATOM 1979 N N . VAL A 1 256 ? -17.525 -1.926 -23.927 1.00 93.25 256 VAL A N 1
ATOM 1980 C CA . VAL A 1 256 ? -17.029 -1.392 -22.652 1.00 93.25 256 VAL A CA 1
ATOM 1981 C C . VAL A 1 256 ? -15.809 -0.514 -22.889 1.00 93.25 256 VAL A C 1
ATOM 1983 O O . VAL A 1 256 ? -14.831 -0.911 -23.524 1.00 93.25 256 VAL A O 1
ATOM 1986 N N . VAL A 1 257 ? -15.850 0.691 -22.330 1.00 94.38 257 VAL A N 1
ATOM 1987 C CA . VAL A 1 257 ? -14.770 1.674 -22.397 1.00 94.38 257 VAL A CA 1
ATOM 1988 C C . VAL A 1 257 ? -14.062 1.746 -21.051 1.00 94.38 257 VAL A C 1
ATOM 1990 O O . VAL A 1 257 ? -14.689 1.989 -20.023 1.00 94.38 257 VAL A O 1
ATOM 1993 N N . PHE A 1 258 ? -12.745 1.585 -21.077 1.00 91.00 258 PHE A N 1
ATOM 1994 C CA . PHE A 1 258 ? -11.817 1.732 -19.964 1.00 91.00 258 PHE A CA 1
ATOM 1995 C C . PHE A 1 258 ? -11.037 3.029 -20.170 1.00 91.00 258 PHE A C 1
ATOM 1997 O O . PHE A 1 258 ? -10.281 3.157 -21.132 1.00 91.00 258 PHE A O 1
ATOM 2004 N N . ASN A 1 259 ? -11.226 4.008 -19.293 1.00 88.19 259 ASN A N 1
ATOM 2005 C CA . ASN A 1 259 ? -10.481 5.259 -19.339 1.00 88.19 259 ASN A CA 1
ATOM 2006 C C . ASN A 1 259 ? -9.220 5.137 -18.472 1.00 88.19 259 ASN A C 1
ATOM 2008 O O . ASN A 1 259 ? -9.319 4.884 -17.275 1.00 88.19 259 ASN A O 1
ATOM 2012 N N . LEU A 1 260 ? -8.044 5.286 -19.081 1.00 84.00 260 LEU A N 1
ATOM 2013 C CA . LEU A 1 260 ? -6.752 5.062 -18.430 1.00 84.00 260 LEU A CA 1
ATOM 2014 C C . LEU A 1 260 ? -6.361 6.197 -17.480 1.00 84.00 260 LEU A C 1
ATOM 2016 O O . LEU A 1 260 ? -5.690 5.935 -16.487 1.00 84.00 260 LEU A O 1
ATOM 2020 N N . ASP A 1 261 ? -6.818 7.423 -17.741 1.00 77.88 261 ASP A N 1
ATOM 2021 C CA . ASP A 1 261 ? -6.522 8.580 -16.889 1.00 77.88 261 ASP A CA 1
ATOM 2022 C C . ASP A 1 261 ? -7.355 8.571 -15.601 1.00 77.88 261 ASP A C 1
ATOM 2024 O O . ASP A 1 261 ? -6.864 8.860 -14.514 1.00 77.88 261 ASP A O 1
ATOM 2028 N N . THR A 1 262 ? -8.641 8.239 -15.717 1.00 75.44 262 THR A N 1
ATOM 2029 C CA . THR A 1 262 ? -9.600 8.262 -14.599 1.00 75.44 262 THR A CA 1
ATOM 2030 C C . THR A 1 262 ? -9.787 6.902 -13.937 1.00 75.44 262 THR A C 1
ATOM 2032 O O . THR A 1 262 ? -10.452 6.823 -12.906 1.00 75.44 262 THR A O 1
ATOM 2035 N N . LEU A 1 263 ? -9.265 5.835 -14.550 1.00 70.88 263 LEU A N 1
ATOM 2036 C CA . LEU A 1 263 ? -9.473 4.433 -14.169 1.00 70.88 263 LEU A CA 1
ATOM 2037 C C . LEU A 1 263 ? -10.952 4.010 -14.103 1.00 70.88 263 LEU A C 1
ATOM 2039 O O . LEU A 1 263 ? -11.285 2.959 -13.554 1.00 70.88 263 LEU A O 1
ATOM 2043 N N . LYS A 1 264 ? -11.858 4.808 -14.678 1.00 75.06 264 LYS A N 1
ATOM 2044 C CA . LYS A 1 264 ? -13.286 4.499 -14.741 1.00 75.06 264 LYS A CA 1
ATOM 2045 C C . LYS A 1 264 ? -13.588 3.617 -15.938 1.00 75.06 264 LYS A C 1
ATOM 2047 O O . LYS A 1 264 ? -12.978 3.732 -17.002 1.00 75.06 264 LYS A O 1
ATOM 2052 N N . THR A 1 265 ? -14.577 2.753 -15.750 1.00 79.50 265 THR A N 1
ATOM 2053 C CA . THR A 1 265 ? -15.095 1.886 -16.804 1.00 79.50 265 THR A CA 1
ATOM 2054 C C . THR A 1 265 ? -16.575 2.163 -17.013 1.00 79.50 265 THR A C 1
ATOM 2056 O O . THR A 1 265 ? -17.302 2.449 -16.061 1.00 79.50 265 THR A O 1
ATOM 2059 N N . HIS A 1 266 ? -17.014 2.124 -18.266 1.00 84.44 266 HIS A N 1
ATOM 2060 C CA . HIS A 1 266 ? -18.399 2.373 -18.648 1.00 84.44 266 HIS A CA 1
ATOM 2061 C C . HIS A 1 266 ? -18.842 1.340 -19.676 1.00 84.44 266 HIS A C 1
ATOM 2063 O O . HIS A 1 266 ? -18.134 1.103 -20.652 1.00 84.44 266 HIS A O 1
ATOM 2069 N N . GLY A 1 267 ? -20.019 0.756 -19.468 1.00 87.94 267 GLY A N 1
ATOM 2070 C CA . GLY A 1 267 ? -20.614 -0.231 -20.365 1.00 87.94 267 GLY A CA 1
ATOM 2071 C C . GLY A 1 267 ? -21.187 -1.422 -19.604 1.00 87.94 267 GLY A C 1
ATOM 2072 O O . GLY A 1 267 ? -21.160 -1.465 -18.374 1.00 87.94 267 GLY A O 1
ATOM 2073 N N . THR A 1 268 ? -21.728 -2.380 -20.350 1.00 87.81 268 THR A N 1
ATOM 2074 C CA . THR A 1 268 ? -22.248 -3.632 -19.787 1.00 87.81 268 THR A CA 1
ATOM 2075 C C . THR A 1 268 ? -21.173 -4.699 -19.885 1.00 87.81 268 THR A C 1
ATOM 2077 O O . THR A 1 268 ? -20.702 -4.995 -20.978 1.00 87.81 268 THR A O 1
ATOM 2080 N N . PHE A 1 269 ? -20.793 -5.269 -18.747 1.00 83.25 269 PHE A N 1
ATOM 2081 C CA . PHE A 1 269 ? -19.789 -6.323 -18.688 1.00 83.25 269 PHE A CA 1
ATOM 2082 C C . PHE A 1 269 ? -20.400 -7.682 -19.033 1.00 83.25 269 PHE A C 1
ATOM 2084 O O . PHE A 1 269 ? -21.409 -8.090 -18.456 1.00 83.25 269 PHE A O 1
ATOM 2091 N N . THR A 1 270 ? -19.754 -8.404 -19.943 1.00 90.38 270 THR A N 1
ATOM 2092 C CA . THR A 1 270 ? -19.951 -9.837 -20.163 1.00 90.38 270 THR A CA 1
ATOM 2093 C C . THR A 1 270 ? -18.722 -10.605 -19.669 1.00 90.38 270 THR A C 1
ATOM 2095 O O . THR A 1 270 ? -17.778 -10.033 -19.121 1.00 90.38 270 THR A O 1
ATOM 2098 N N . ARG A 1 271 ? -18.696 -11.924 -19.892 1.00 87.62 271 ARG A N 1
ATOM 2099 C CA . ARG A 1 271 ? -17.532 -12.766 -19.582 1.00 87.62 271 ARG A CA 1
ATOM 2100 C C . ARG A 1 271 ? -16.242 -12.263 -20.247 1.00 87.62 271 ARG A C 1
ATOM 2102 O O . ARG A 1 271 ? -15.179 -12.431 -19.659 1.00 87.62 271 ARG A O 1
ATOM 2109 N N . VAL A 1 272 ? -16.322 -11.673 -21.443 1.00 91.00 272 VAL A N 1
ATOM 2110 C CA . VAL A 1 272 ? -15.143 -11.187 -22.181 1.00 91.00 272 VAL A CA 1
ATOM 2111 C C . VAL A 1 272 ? -14.533 -9.968 -21.488 1.00 91.00 272 VAL A C 1
ATOM 2113 O O . VAL A 1 272 ? -13.338 -9.949 -21.211 1.00 91.00 272 VAL A O 1
ATOM 2116 N N . GLU A 1 273 ? -15.341 -8.961 -21.156 1.00 91.06 273 GLU A N 1
ATOM 2117 C CA . GLU A 1 273 ? -14.838 -7.718 -20.561 1.00 91.06 273 GLU A CA 1
ATOM 2118 C C . GLU A 1 273 ? -14.412 -7.912 -19.103 1.00 91.06 273 GLU A C 1
ATOM 2120 O O . GLU A 1 273 ? -13.476 -7.256 -18.644 1.00 91.06 273 GLU A O 1
ATOM 2125 N N . GLU A 1 274 ? -15.050 -8.844 -18.392 1.00 76.19 274 GLU A N 1
ATOM 2126 C CA . GLU A 1 274 ? -14.608 -9.306 -17.074 1.00 76.19 274 GLU A CA 1
ATOM 2127 C C . GLU A 1 274 ? -13.218 -9.960 -17.142 1.00 76.19 274 GLU A C 1
ATOM 2129 O O . GLU A 1 274 ? -12.315 -9.579 -16.393 1.00 76.19 274 GLU A O 1
ATOM 2134 N N . ASP A 1 275 ? -13.005 -10.874 -18.095 1.00 86.69 275 ASP A N 1
ATOM 2135 C CA . ASP A 1 275 ? -11.705 -11.519 -18.310 1.00 86.69 275 ASP A CA 1
ATOM 2136 C C . ASP A 1 275 ? -10.621 -10.503 -18.706 1.00 86.69 275 ASP A C 1
ATOM 2138 O O . ASP A 1 275 ? -9.497 -10.561 -18.200 1.00 86.69 275 ASP A O 1
ATOM 2142 N N . PHE A 1 276 ? -10.966 -9.525 -19.550 1.00 88.62 276 PHE A N 1
ATOM 2143 C CA . PHE A 1 276 ? -10.050 -8.459 -19.945 1.00 88.62 276 PHE A CA 1
ATOM 2144 C C . PHE A 1 276 ? -9.662 -7.565 -18.770 1.00 88.62 276 PHE A C 1
ATOM 2146 O O . PHE A 1 276 ? -8.482 -7.272 -18.567 1.00 88.62 276 PHE A O 1
ATOM 2153 N N . ARG A 1 277 ? -10.636 -7.158 -17.952 1.00 80.31 277 ARG A N 1
ATOM 2154 C CA . ARG A 1 277 ? -10.387 -6.364 -16.746 1.00 80.31 277 ARG A CA 1
ATOM 2155 C C . ARG A 1 277 ? -9.433 -7.089 -15.798 1.00 80.31 277 ARG A C 1
ATOM 2157 O O . ARG A 1 277 ? -8.496 -6.480 -15.280 1.00 80.31 277 ARG A O 1
ATOM 2164 N N . ASP A 1 278 ? -9.640 -8.385 -15.594 1.00 73.56 278 ASP A N 1
ATOM 2165 C CA . ASP A 1 278 ? -8.768 -9.205 -14.754 1.00 73.56 278 ASP A CA 1
ATOM 2166 C C . ASP A 1 278 ? -7.375 -9.392 -15.355 1.00 73.56 278 ASP A C 1
ATOM 2168 O O . ASP A 1 278 ? -6.378 -9.398 -14.631 1.00 73.56 278 ASP A O 1
ATOM 2172 N N . PHE A 1 279 ? -7.277 -9.487 -16.678 1.00 80.06 279 PHE A N 1
ATOM 2173 C CA . PHE A 1 279 ? -6.000 -9.510 -17.372 1.00 80.06 279 PHE A CA 1
ATOM 2174 C C . PHE A 1 279 ? -5.203 -8.214 -17.185 1.00 80.06 279 PHE A C 1
ATOM 2176 O O . PHE A 1 279 ? -4.021 -8.272 -16.832 1.00 80.06 279 PHE A O 1
ATOM 2183 N N . LEU A 1 280 ? -5.839 -7.050 -17.369 1.00 76.75 280 LEU A N 1
ATOM 2184 C CA . LEU A 1 280 ? -5.200 -5.743 -17.179 1.00 76.75 280 LEU A CA 1
ATOM 2185 C C . LEU A 1 280 ? -4.599 -5.609 -15.774 1.00 76.75 280 LEU A C 1
ATOM 2187 O O . LEU A 1 280 ? -3.494 -5.091 -15.624 1.00 76.75 280 LEU A O 1
ATOM 2191 N N . ARG A 1 281 ? -5.274 -6.156 -14.756 1.00 65.62 281 ARG A N 1
ATOM 2192 C CA . ARG A 1 281 ? -4.772 -6.195 -13.373 1.00 65.62 281 ARG A CA 1
ATOM 2193 C C . ARG A 1 281 ? -3.507 -7.051 -13.203 1.00 65.62 281 ARG A C 1
ATOM 2195 O O . ARG A 1 281 ? -2.710 -6.769 -12.316 1.00 65.62 281 ARG A O 1
ATOM 2202 N N . ARG A 1 282 ? -3.305 -8.094 -14.021 1.00 63.59 282 ARG A N 1
ATOM 2203 C CA . ARG A 1 282 ? -2.230 -9.099 -13.849 1.00 63.59 282 ARG A CA 1
ATOM 2204 C C . ARG A 1 282 ? -0.952 -8.822 -14.647 1.00 63.59 282 ARG A C 1
ATOM 2206 O O . ARG A 1 282 ? 0.104 -9.336 -14.290 1.00 63.59 282 ARG A O 1
ATOM 2213 N N . ARG A 1 283 ? -1.009 -8.029 -15.719 1.00 63.94 283 ARG A N 1
ATOM 2214 C CA . ARG A 1 283 ? 0.063 -7.921 -16.733 1.00 63.94 283 ARG A CA 1
ATOM 2215 C C . ARG A 1 283 ? 1.354 -7.187 -16.296 1.00 63.94 283 ARG A C 1
ATOM 2217 O O . ARG A 1 283 ? 2.280 -7.021 -17.082 1.00 63.94 283 ARG A O 1
ATOM 2224 N N . GLY A 1 284 ? 1.462 -6.760 -15.041 1.00 62.59 284 GLY A N 1
ATOM 2225 C CA . GLY A 1 284 ? 2.627 -6.023 -14.530 1.00 62.59 284 GLY A CA 1
ATOM 2226 C C . GLY A 1 284 ? 3.812 -6.868 -14.035 1.00 62.59 284 GLY A C 1
ATOM 2227 O O . GLY A 1 284 ? 4.785 -6.288 -13.564 1.00 62.59 284 GLY A O 1
ATOM 2228 N N . ILE A 1 285 ? 3.755 -8.205 -14.084 1.00 71.69 285 ILE A N 1
ATOM 2229 C CA . ILE A 1 285 ? 4.698 -9.077 -13.354 1.00 71.69 285 ILE A CA 1
ATOM 2230 C C . ILE A 1 285 ? 5.892 -9.497 -14.240 1.00 71.69 285 ILE A C 1
ATOM 2232 O O . ILE A 1 285 ? 5.715 -10.087 -15.306 1.00 71.69 285 ILE A O 1
ATOM 2236 N N . LYS A 1 286 ? 7.127 -9.229 -13.791 1.00 79.56 286 LYS A N 1
ATOM 2237 C CA . LYS A 1 286 ? 8.392 -9.622 -14.453 1.00 79.56 286 LYS A CA 1
ATOM 2238 C C . LYS A 1 286 ? 9.375 -10.213 -13.447 1.00 79.56 286 LYS A C 1
ATOM 2240 O O . LYS A 1 286 ? 9.324 -9.849 -12.277 1.00 79.56 286 LYS A O 1
ATOM 2245 N N . PHE A 1 287 ? 10.288 -11.071 -13.900 1.00 84.00 287 PHE A N 1
ATOM 2246 C CA . PHE A 1 287 ? 11.437 -11.508 -13.100 1.00 84.00 287 PHE A CA 1
ATOM 2247 C C . PHE A 1 287 ? 12.517 -10.421 -13.015 1.00 84.00 287 PHE A C 1
ATOM 2249 O O . PHE A 1 287 ? 12.590 -9.541 -13.874 1.00 84.00 287 PHE A O 1
ATOM 2256 N N . TYR A 1 288 ? 13.431 -10.528 -12.043 1.00 83.25 288 TYR A N 1
ATOM 2257 C CA . TYR A 1 288 ? 14.557 -9.583 -11.890 1.00 83.25 288 TYR A CA 1
ATOM 2258 C C . TYR A 1 288 ? 15.552 -9.574 -13.048 1.00 83.25 288 TYR A C 1
ATOM 2260 O O . TYR A 1 288 ? 16.380 -8.678 -13.166 1.00 83.25 288 TYR A O 1
ATOM 2268 N N . THR A 1 289 ? 15.468 -10.553 -13.940 1.00 83.81 289 THR A N 1
ATOM 2269 C CA . THR A 1 289 ? 16.202 -10.551 -15.208 1.00 83.81 289 THR A CA 1
ATOM 2270 C C . THR A 1 289 ? 15.599 -9.599 -16.243 1.00 83.81 289 THR A C 1
ATOM 2272 O O . THR A 1 289 ? 16.148 -9.458 -17.332 1.00 83.81 289 THR A O 1
ATOM 2275 N N . GLY A 1 290 ? 14.454 -8.976 -15.945 1.00 77.19 290 GLY A N 1
ATOM 2276 C CA . GLY A 1 290 ? 13.652 -8.207 -16.893 1.00 77.19 290 GLY A CA 1
ATOM 2277 C C . GLY A 1 290 ? 12.781 -9.075 -17.807 1.00 77.19 290 GLY A C 1
ATOM 2278 O O . GLY A 1 290 ? 11.945 -8.531 -18.531 1.00 77.19 290 GLY A O 1
ATOM 2279 N N . GLN A 1 291 ? 12.935 -10.404 -17.762 1.00 81.94 291 GLN A N 1
ATOM 2280 C CA . GLN A 1 291 ? 12.103 -11.330 -18.526 1.00 81.94 291 GLN A CA 1
ATOM 2281 C C . GLN A 1 291 ? 10.672 -11.363 -17.965 1.00 81.94 291 GLN A C 1
ATOM 2283 O O . GLN A 1 291 ? 10.498 -11.348 -16.740 1.00 81.94 291 GLN A O 1
ATOM 2288 N N . PRO A 1 292 ? 9.638 -11.411 -18.824 1.00 83.44 292 PRO A N 1
ATOM 2289 C CA . PRO A 1 292 ? 8.257 -11.554 -18.379 1.00 83.44 292 PRO A CA 1
ATOM 2290 C C . PRO A 1 292 ? 8.062 -12.798 -17.513 1.00 83.44 292 PRO A C 1
ATOM 2292 O O . PRO A 1 292 ? 8.646 -13.847 -17.780 1.00 83.44 292 PRO A O 1
ATOM 2295 N N . PHE A 1 293 ? 7.215 -12.684 -16.492 1.00 85.12 293 PHE A N 1
ATOM 2296 C CA . PHE A 1 293 ? 6.692 -13.855 -15.800 1.00 85.12 293 PHE A CA 1
ATOM 2297 C C . PHE A 1 293 ? 5.629 -14.516 -16.676 1.00 85.12 293 PHE A C 1
ATOM 2299 O O . PHE A 1 293 ? 4.685 -13.844 -17.098 1.00 85.12 293 PHE A O 1
ATOM 2306 N N . THR A 1 294 ? 5.767 -15.815 -16.944 1.00 88.31 294 THR A N 1
ATOM 2307 C CA . THR A 1 294 ? 4.855 -16.529 -17.840 1.00 88.31 294 THR A CA 1
ATOM 2308 C C . THR A 1 294 ? 4.288 -17.805 -17.224 1.00 88.31 294 THR A C 1
ATOM 2310 O O . THR A 1 294 ? 4.822 -18.385 -16.279 1.00 88.31 294 THR A O 1
ATOM 2313 N N . SER A 1 295 ? 3.210 -18.306 -17.817 1.00 88.75 295 SER A N 1
ATOM 2314 C CA . SER A 1 295 ? 2.631 -19.619 -17.534 1.00 88.75 295 SER A CA 1
ATOM 2315 C C . SER A 1 295 ? 3.637 -20.765 -17.683 1.00 88.75 295 SER A C 1
ATOM 2317 O O . SER A 1 295 ? 3.540 -21.766 -16.971 1.00 88.75 295 SER A O 1
ATOM 2319 N N . ALA A 1 296 ? 4.631 -20.622 -18.567 1.00 91.38 296 ALA A N 1
ATOM 2320 C CA . ALA A 1 296 ? 5.679 -21.614 -18.763 1.00 91.38 296 ALA A CA 1
ATOM 2321 C C . ALA A 1 296 ? 6.557 -21.773 -17.512 1.00 91.38 296 ALA A C 1
ATOM 2323 O O . ALA A 1 296 ? 6.983 -22.889 -17.214 1.00 91.38 296 ALA A O 1
ATOM 2324 N N . ASP A 1 297 ? 6.780 -20.694 -16.755 1.00 92.12 297 ASP A N 1
ATOM 2325 C CA . ASP A 1 297 ? 7.506 -20.726 -15.480 1.00 92.12 297 ASP A CA 1
ATOM 2326 C C . ASP A 1 297 ? 6.710 -21.481 -14.407 1.00 92.12 297 ASP A C 1
ATOM 2328 O O . ASP A 1 297 ? 7.263 -22.294 -13.662 1.00 92.12 297 ASP A O 1
ATOM 2332 N N . VAL A 1 298 ? 5.384 -21.311 -14.389 1.00 89.06 298 VAL A N 1
ATOM 2333 C CA . VAL A 1 298 ? 4.488 -22.066 -13.497 1.00 89.06 298 VAL A CA 1
ATOM 2334 C C . VAL A 1 298 ? 4.526 -23.562 -13.820 1.00 89.06 298 VAL A C 1
ATOM 2336 O O . VAL A 1 298 ? 4.722 -24.386 -12.927 1.00 89.06 298 VAL A O 1
ATOM 2339 N N . ALA A 1 299 ? 4.401 -23.934 -15.098 1.00 90.56 299 ALA A N 1
ATOM 2340 C CA . ALA A 1 299 ? 4.459 -25.338 -15.500 1.00 90.56 299 ALA A CA 1
ATOM 2341 C C . ALA A 1 299 ? 5.835 -25.966 -15.263 1.00 90.56 299 ALA A C 1
ATOM 2343 O O . ALA A 1 299 ? 5.914 -27.125 -14.856 1.00 90.56 299 ALA A O 1
ATOM 2344 N N . PHE A 1 300 ? 6.916 -25.216 -15.494 1.00 92.38 300 PHE A N 1
ATOM 2345 C CA . PHE A 1 300 ? 8.268 -25.647 -15.150 1.00 92.38 300 PHE A CA 1
ATOM 2346 C C . PHE A 1 300 ? 8.393 -25.933 -13.653 1.00 92.38 300 PHE A C 1
ATOM 2348 O O . PHE A 1 300 ? 8.821 -27.023 -13.278 1.00 92.38 300 PHE A O 1
ATOM 2355 N N . THR A 1 301 ? 7.949 -24.997 -12.813 1.00 89.94 301 THR A N 1
ATOM 2356 C CA . THR A 1 301 ? 7.987 -25.126 -11.350 1.00 89.94 301 THR A CA 1
ATOM 2357 C C . THR A 1 301 ? 7.243 -26.367 -10.885 1.00 89.94 301 THR A C 1
ATOM 2359 O O . THR A 1 301 ? 7.784 -27.176 -10.138 1.00 89.94 301 THR A O 1
ATOM 2362 N N . TRP A 1 302 ? 6.026 -26.578 -11.381 1.00 87.81 302 TRP A N 1
ATOM 2363 C CA . TRP A 1 302 ? 5.248 -27.756 -11.019 1.00 87.81 302 TRP A CA 1
ATOM 2364 C C . TRP A 1 302 ? 5.931 -29.069 -11.437 1.00 87.81 302 TRP A C 1
ATOM 2366 O O . TRP A 1 302 ? 6.024 -29.997 -10.632 1.00 87.81 302 TRP A O 1
ATOM 2376 N N . ARG A 1 303 ? 6.466 -29.149 -12.667 1.00 88.75 303 ARG A N 1
ATOM 2377 C CA . ARG A 1 303 ? 7.210 -30.337 -13.133 1.00 88.75 303 ARG A CA 1
ATOM 2378 C C . ARG A 1 303 ? 8.458 -30.585 -12.289 1.00 88.75 303 ARG A C 1
ATOM 2380 O O . ARG A 1 303 ? 8.769 -31.739 -12.001 1.00 88.75 303 ARG A O 1
ATOM 2387 N N . ALA A 1 304 ? 9.150 -29.520 -11.888 1.00 89.75 304 ALA A N 1
ATOM 2388 C CA . ALA A 1 304 ? 10.304 -29.595 -11.006 1.00 89.75 304 ALA A CA 1
ATOM 2389 C C . ALA A 1 304 ? 9.926 -30.170 -9.635 1.00 89.75 304 ALA A C 1
ATOM 2391 O O . ALA A 1 304 ? 10.541 -31.142 -9.210 1.00 89.75 304 ALA A O 1
ATOM 2392 N N . VAL A 1 305 ? 8.889 -29.645 -8.972 1.00 87.06 305 VAL A N 1
ATOM 2393 C CA . VAL A 1 305 ? 8.462 -30.128 -7.642 1.00 87.06 305 VAL A CA 1
ATOM 2394 C C . VAL A 1 305 ? 7.977 -31.584 -7.693 1.00 87.06 305 VAL A C 1
ATOM 2396 O O . VAL A 1 305 ? 8.302 -32.369 -6.801 1.00 87.06 305 VAL A O 1
ATOM 2399 N N . LYS A 1 306 ? 7.279 -31.986 -8.767 1.00 85.75 306 LYS A N 1
ATOM 2400 C CA . LYS A 1 306 ? 6.832 -33.376 -8.977 1.00 85.75 306 LYS A CA 1
ATOM 2401 C C . LYS A 1 306 ? 7.984 -34.349 -9.262 1.00 85.75 306 LYS A C 1
ATOM 2403 O O . LYS A 1 306 ? 7.820 -35.557 -9.101 1.00 85.75 306 LYS A O 1
ATOM 2408 N N . ASN A 1 307 ? 9.152 -33.859 -9.682 1.00 87.94 307 ASN A N 1
ATOM 2409 C CA . ASN A 1 307 ? 10.307 -34.713 -9.929 1.00 87.94 307 ASN A CA 1
ATOM 2410 C C . ASN A 1 307 ? 10.787 -35.342 -8.603 1.00 87.94 307 ASN A C 1
ATOM 2412 O O . ASN A 1 307 ? 11.164 -34.612 -7.679 1.00 87.94 307 ASN A O 1
ATOM 2416 N N . PRO A 1 308 ? 10.822 -36.683 -8.470 1.00 87.19 308 PRO A N 1
ATOM 2417 C CA . PRO A 1 308 ? 11.272 -37.331 -7.240 1.00 87.19 308 PRO A CA 1
ATOM 2418 C C . PRO A 1 308 ? 12.725 -36.984 -6.885 1.00 87.19 308 PRO A C 1
ATOM 2420 O O . PRO A 1 308 ? 13.044 -36.919 -5.703 1.00 87.19 308 PRO A O 1
ATOM 2423 N N . ALA A 1 309 ? 13.571 -36.690 -7.878 1.00 89.38 309 ALA A N 1
ATOM 2424 C CA . ALA A 1 309 ? 14.977 -36.346 -7.679 1.00 89.38 309 ALA A CA 1
ATOM 2425 C C . ALA A 1 309 ? 15.207 -34.922 -7.143 1.00 89.38 309 ALA A C 1
ATOM 2427 O O . ALA A 1 309 ? 16.294 -34.636 -6.645 1.00 89.38 309 ALA A O 1
ATOM 2428 N N . PHE A 1 310 ? 14.226 -34.020 -7.244 1.00 88.06 310 PHE A N 1
ATOM 2429 C CA . PHE A 1 310 ? 14.348 -32.678 -6.678 1.00 88.06 310 PHE A CA 1
ATOM 2430 C C . PHE A 1 310 ? 13.935 -32.679 -5.203 1.00 88.06 310 PHE A C 1
ATOM 2432 O O . PHE A 1 310 ? 12.839 -33.125 -4.858 1.00 88.06 310 PHE A O 1
ATOM 2439 N N . ILE A 1 311 ? 14.802 -32.181 -4.326 1.00 87.50 311 ILE A N 1
ATOM 2440 C CA . ILE A 1 311 ? 14.563 -32.052 -2.888 1.00 87.50 311 ILE A CA 1
ATOM 2441 C C . ILE A 1 311 ? 13.892 -30.694 -2.639 1.00 87.50 311 ILE A C 1
ATOM 2443 O O . ILE A 1 311 ? 14.539 -29.712 -2.283 1.00 87.50 311 ILE A O 1
ATOM 2447 N N . ALA A 1 312 ? 12.584 -30.630 -2.886 1.00 80.25 312 ALA A N 1
ATOM 2448 C CA . ALA A 1 312 ? 11.769 -29.452 -2.596 1.00 80.25 312 ALA A CA 1
ATOM 2449 C C . ALA A 1 312 ? 11.460 -29.332 -1.090 1.00 80.25 312 ALA A C 1
ATOM 2451 O O . ALA A 1 312 ? 11.411 -30.338 -0.384 1.00 80.25 312 ALA A O 1
ATOM 2452 N N . GLU A 1 313 ? 11.205 -28.109 -0.613 1.00 74.56 313 GLU A N 1
ATOM 2453 C CA . GLU A 1 313 ? 10.804 -27.819 0.778 1.00 74.56 313 GLU A CA 1
ATOM 2454 C C . GLU A 1 313 ? 9.505 -28.541 1.182 1.00 74.56 313 GLU A C 1
ATOM 2456 O O . GLU A 1 313 ? 9.366 -28.999 2.313 1.00 74.56 313 GLU A O 1
ATOM 2461 N N . SER A 1 314 ? 8.581 -28.694 0.233 1.00 76.94 314 SER A N 1
ATOM 2462 C CA . SER A 1 314 ? 7.406 -29.561 0.325 1.00 76.94 314 SER A CA 1
ATOM 2463 C C . SER A 1 314 ? 7.077 -30.106 -1.072 1.00 76.94 314 SER A C 1
ATOM 2465 O O . SER A 1 314 ? 7.483 -29.534 -2.086 1.00 76.94 314 SER A O 1
ATOM 2467 N N . LYS A 1 315 ? 6.364 -31.232 -1.142 1.00 78.62 315 LYS A N 1
ATOM 2468 C CA . LYS A 1 315 ? 5.763 -31.760 -2.384 1.00 78.62 315 LYS A CA 1
ATOM 2469 C C . LYS A 1 315 ? 4.250 -31.932 -2.262 1.00 78.62 315 LYS A C 1
ATOM 2471 O O . LYS A 1 315 ? 3.615 -32.476 -3.171 1.00 78.62 315 LYS A O 1
ATOM 2476 N N . ASP A 1 316 ? 3.681 -31.474 -1.151 1.00 77.06 316 ASP A N 1
ATOM 2477 C CA . ASP A 1 316 ? 2.301 -31.749 -0.784 1.00 77.06 316 ASP A CA 1
ATOM 2478 C C . ASP A 1 316 ? 1.334 -31.219 -1.844 1.00 77.06 316 ASP A C 1
ATOM 2480 O O . ASP A 1 316 ? 1.502 -30.132 -2.398 1.00 77.06 316 ASP A O 1
ATOM 2484 N N . GLY A 1 317 ? 0.342 -32.046 -2.175 1.00 73.69 317 GLY A N 1
ATOM 2485 C CA . GLY A 1 317 ? -0.715 -31.760 -3.144 1.00 73.69 317 GLY A CA 1
ATOM 2486 C C . GLY A 1 317 ? -0.280 -31.623 -4.613 1.00 73.69 317 GLY A C 1
ATOM 2487 O O . GLY A 1 317 ? -1.132 -31.450 -5.482 1.00 73.69 317 GLY A O 1
ATOM 2488 N N . THR A 1 318 ? 1.008 -31.788 -4.947 1.00 75.75 318 THR A N 1
ATOM 2489 C CA . THR A 1 318 ? 1.438 -31.865 -6.361 1.00 75.75 318 THR A CA 1
ATOM 2490 C C . THR A 1 318 ? 0.934 -33.120 -7.078 1.00 75.75 318 THR A C 1
ATOM 2492 O O . THR A 1 318 ? 0.764 -33.105 -8.301 1.00 75.75 318 THR A O 1
ATOM 2495 N N . GLU A 1 319 ? 0.646 -34.182 -6.323 1.00 76.50 319 GLU A N 1
ATOM 2496 C CA . GLU A 1 319 ? 0.080 -35.443 -6.813 1.00 76.50 319 GLU A CA 1
ATOM 2497 C C . GLU A 1 319 ? -1.372 -35.299 -7.289 1.00 76.50 319 GLU A C 1
ATOM 2499 O O . GLU A 1 319 ? -1.795 -36.022 -8.191 1.00 76.50 319 GLU A O 1
ATOM 2504 N N . GLU A 1 320 ? -2.118 -34.328 -6.749 1.00 78.88 320 GLU A N 1
ATOM 2505 C CA . GLU A 1 320 ? -3.517 -34.080 -7.120 1.00 78.88 320 GLU A CA 1
ATOM 2506 C C . GLU A 1 320 ? -3.647 -33.515 -8.538 1.00 78.88 320 GLU A C 1
ATOM 2508 O O . GLU A 1 320 ? -4.705 -33.638 -9.153 1.00 78.88 320 GLU A O 1
ATOM 2513 N N . ILE A 1 321 ? -2.579 -32.922 -9.079 1.00 80.81 321 ILE A N 1
ATOM 2514 C CA . ILE A 1 321 ? -2.545 -32.365 -10.432 1.00 80.81 321 ILE A CA 1
ATOM 2515 C C . ILE A 1 321 ? -2.030 -33.433 -11.399 1.00 80.81 321 ILE A C 1
ATOM 2517 O O . ILE A 1 321 ? -0.884 -33.893 -11.332 1.00 80.81 321 ILE A O 1
ATOM 2521 N N . VAL A 1 322 ? -2.881 -33.818 -12.346 1.00 87.06 322 VAL A N 1
ATOM 2522 C CA . VAL A 1 322 ? -2.573 -34.843 -13.353 1.00 87.06 322 VAL A CA 1
ATOM 2523 C C . VAL A 1 322 ? -2.014 -34.247 -14.638 1.00 87.06 322 VAL A C 1
ATOM 2525 O O . VAL A 1 322 ? -1.216 -34.902 -15.305 1.00 87.06 322 VAL A O 1
ATOM 2528 N N . ALA A 1 323 ? -2.367 -33.001 -14.966 1.00 86.75 323 ALA A N 1
ATOM 2529 C CA . ALA A 1 323 ? -1.825 -32.298 -16.123 1.00 86.75 323 ALA A CA 1
ATOM 2530 C C . ALA A 1 323 ? -1.755 -30.786 -15.893 1.00 86.75 323 ALA A C 1
ATOM 2532 O O . ALA A 1 323 ? -2.637 -30.208 -15.257 1.00 86.75 323 ALA A O 1
ATOM 2533 N N . ILE A 1 324 ? -0.725 -30.161 -16.466 1.00 87.69 324 ILE A N 1
ATOM 2534 C CA . ILE A 1 324 ? -0.621 -28.708 -16.605 1.00 87.69 324 ILE A CA 1
ATOM 2535 C C . ILE A 1 324 ? -0.392 -28.360 -18.070 1.00 87.69 324 ILE A C 1
ATOM 2537 O O . ILE A 1 324 ? 0.596 -28.791 -18.674 1.00 87.69 324 ILE A O 1
ATOM 2541 N N . GLU A 1 325 ? -1.288 -27.540 -18.608 1.00 89.00 325 GLU A N 1
ATOM 2542 C CA . GLU A 1 325 ? -1.223 -27.001 -19.962 1.00 89.00 325 GLU A CA 1
ATOM 2543 C C . GLU A 1 325 ? -0.927 -25.495 -19.896 1.00 89.00 325 GLU A C 1
ATOM 2545 O O . GLU A 1 325 ? -1.493 -24.768 -19.076 1.00 89.00 325 GLU A O 1
ATOM 2550 N N . THR A 1 326 ? -0.025 -25.026 -20.761 1.00 89.88 326 THR A N 1
ATOM 2551 C CA . THR A 1 326 ? 0.381 -23.612 -20.876 1.00 89.88 326 THR A CA 1
ATOM 2552 C C . THR A 1 326 ? 0.084 -23.118 -22.281 1.00 89.88 326 THR A C 1
ATOM 2554 O O . THR A 1 326 ? 0.984 -23.008 -23.114 1.00 89.88 326 THR A O 1
ATOM 2557 N N . PRO A 1 327 ? -1.192 -22.910 -22.590 1.00 82.75 327 PRO A N 1
ATOM 2558 C CA . PRO A 1 327 ? -1.618 -22.649 -23.954 1.00 82.75 327 PRO A CA 1
ATOM 2559 C C . PRO A 1 327 ? -1.139 -21.322 -24.548 1.00 82.75 327 PRO A C 1
ATOM 2561 O O . PRO A 1 327 ? -1.055 -21.181 -25.761 1.00 82.75 327 PRO A O 1
ATOM 2564 N N . ASN A 1 328 ? -0.849 -20.349 -23.692 1.00 78.25 328 ASN A N 1
ATOM 2565 C CA . ASN A 1 328 ? -0.227 -19.077 -24.034 1.00 78.25 328 ASN A CA 1
ATOM 2566 C C . ASN A 1 328 ? 0.581 -18.599 -22.827 1.00 78.25 328 ASN A C 1
ATOM 2568 O O . ASN A 1 328 ? 0.469 -19.176 -21.742 1.00 78.25 328 ASN A O 1
ATOM 2572 N N . ALA A 1 329 ? 1.345 -17.520 -22.991 1.00 76.94 329 ALA A N 1
ATOM 2573 C CA . ALA A 1 329 ? 2.273 -17.016 -21.983 1.00 76.94 329 ALA A CA 1
ATOM 2574 C C . ALA A 1 329 ? 1.629 -16.599 -20.648 1.00 76.94 329 ALA A C 1
ATOM 2576 O O . ALA A 1 329 ? 2.352 -16.441 -19.674 1.00 76.94 329 ALA A O 1
ATOM 2577 N N . LEU A 1 330 ? 0.307 -16.426 -20.553 1.00 75.88 330 LEU A N 1
ATOM 2578 C CA . LEU A 1 330 ? -0.353 -15.860 -19.366 1.00 75.88 330 LEU A CA 1
ATOM 2579 C C . LEU A 1 330 ? -1.456 -16.761 -18.788 1.00 75.88 330 LEU A C 1
ATOM 2581 O O . LEU A 1 330 ? -2.156 -16.366 -17.857 1.00 75.88 330 LEU A O 1
ATOM 2585 N N . THR A 1 331 ? -1.594 -17.986 -19.304 1.00 76.69 331 THR A N 1
ATOM 2586 C CA . THR A 1 331 ? -2.610 -18.954 -18.863 1.00 76.69 331 THR A CA 1
ATOM 2587 C C . THR A 1 331 ? -1.994 -20.275 -18.463 1.00 76.69 331 THR A C 1
ATOM 2589 O O . THR A 1 331 ? -1.225 -20.860 -19.221 1.00 76.69 331 THR A O 1
ATOM 2592 N N . VAL A 1 332 ? -2.403 -20.771 -17.299 1.00 82.75 332 VAL A N 1
ATOM 2593 C CA . VAL A 1 332 ? -2.104 -22.119 -16.818 1.00 82.75 332 VAL A CA 1
ATOM 2594 C C . VAL A 1 332 ? -3.430 -22.840 -16.619 1.00 82.75 332 VAL A C 1
ATOM 2596 O O . VAL A 1 332 ? -4.311 -22.327 -15.931 1.00 82.75 332 VAL A O 1
ATOM 2599 N N . ILE A 1 333 ? -3.578 -24.019 -17.216 1.00 84.62 333 ILE A N 1
ATOM 2600 C CA . ILE A 1 333 ? -4.719 -24.906 -16.981 1.00 84.62 333 ILE A CA 1
ATOM 2601 C C . ILE A 1 333 ? -4.213 -26.106 -16.191 1.00 84.62 333 ILE A C 1
ATOM 2603 O O . ILE A 1 333 ? -3.459 -26.923 -16.716 1.00 84.62 333 ILE A O 1
ATOM 2607 N N . CYS A 1 334 ? -4.639 -26.214 -14.933 1.00 83.94 334 CYS A N 1
ATOM 2608 C CA . CYS A 1 334 ? -4.347 -27.356 -14.071 1.00 83.94 334 CYS A CA 1
ATOM 2609 C C . CYS A 1 334 ? -5.531 -28.329 -14.092 1.00 83.94 334 CYS A C 1
ATOM 2611 O O . CYS A 1 334 ? -6.649 -27.959 -13.731 1.00 83.94 334 CYS A O 1
ATOM 2613 N N . ARG A 1 335 ? -5.297 -29.582 -14.489 1.00 85.88 335 ARG A N 1
ATOM 2614 C CA . ARG A 1 335 ? -6.281 -30.668 -14.380 1.00 85.88 335 ARG A CA 1
ATOM 2615 C C . ARG A 1 335 ? -6.004 -31.468 -13.122 1.00 85.88 335 ARG A C 1
ATOM 2617 O O . ARG A 1 335 ? -4.882 -31.938 -12.937 1.00 85.88 335 ARG A O 1
ATOM 2624 N N . TYR A 1 336 ? -7.028 -31.653 -12.302 1.00 82.56 336 TYR A N 1
ATOM 2625 C CA . TYR A 1 336 ? -6.931 -32.374 -11.039 1.00 82.56 336 TYR A CA 1
ATOM 2626 C C . TYR A 1 336 ? -7.524 -33.783 -11.153 1.00 82.56 336 TYR A C 1
ATOM 2628 O O . TYR A 1 336 ? -8.476 -33.993 -11.904 1.00 82.56 336 TYR A O 1
ATOM 2636 N N . ALA A 1 337 ? -6.963 -34.740 -10.410 1.00 81.94 337 ALA A N 1
ATOM 2637 C CA . ALA A 1 337 ? -7.482 -36.107 -10.306 1.00 81.94 337 ALA A CA 1
ATOM 2638 C C . ALA A 1 337 ? -8.822 -36.159 -9.555 1.00 81.94 337 ALA A C 1
ATOM 2640 O O . ALA A 1 337 ? -9.676 -36.993 -9.851 1.00 81.94 337 ALA A O 1
ATOM 2641 N N . THR A 1 338 ? -8.998 -35.270 -8.577 1.00 79.38 338 THR A N 1
ATOM 2642 C CA . THR A 1 338 ? -10.155 -35.213 -7.679 1.00 79.38 338 THR A CA 1
ATOM 2643 C C . THR A 1 338 ? -10.528 -33.765 -7.387 1.00 79.38 338 THR A C 1
ATOM 2645 O O . THR A 1 338 ? -9.690 -32.867 -7.458 1.00 79.38 338 THR A O 1
ATOM 2648 N N . VAL A 1 339 ? -11.788 -33.520 -7.025 1.00 76.25 339 VAL A N 1
ATOM 2649 C CA . VAL A 1 339 ? -12.220 -32.201 -6.540 1.00 76.25 339 VAL A CA 1
ATOM 2650 C C . VAL A 1 339 ? -11.615 -31.978 -5.153 1.00 76.25 339 VAL A C 1
ATOM 2652 O O . VAL A 1 339 ? -11.944 -32.705 -4.219 1.00 76.25 339 VAL A O 1
ATOM 2655 N N . SER A 1 340 ? -10.727 -30.991 -5.026 1.00 66.94 340 SER A N 1
ATOM 2656 C CA . SER A 1 340 ? -10.000 -30.677 -3.790 1.00 66.94 340 SER A CA 1
ATOM 2657 C C . SER A 1 340 ? -10.210 -29.204 -3.422 1.00 66.94 340 SER A C 1
ATOM 2659 O O . SER A 1 340 ? -9.839 -28.332 -4.209 1.00 66.94 340 SER A O 1
ATOM 2661 N N . PRO A 1 341 ? -10.822 -28.877 -2.266 1.00 65.12 341 PRO A N 1
ATOM 2662 C CA . PRO A 1 341 ? -11.090 -27.491 -1.871 1.00 65.12 341 PRO A CA 1
ATOM 2663 C C . PRO A 1 341 ? -9.825 -26.727 -1.443 1.00 65.12 341 PRO A C 1
ATOM 2665 O O . PRO A 1 341 ? -9.850 -25.502 -1.369 1.00 65.12 341 PRO A O 1
ATOM 2668 N N . THR A 1 342 ? -8.709 -27.420 -1.195 1.00 62.06 342 THR A N 1
ATOM 2669 C CA . THR A 1 342 ? -7.420 -26.834 -0.785 1.00 62.06 342 THR A CA 1
ATOM 2670 C C . THR A 1 342 ? -6.522 -26.449 -1.966 1.00 62.06 342 THR A C 1
ATOM 2672 O O . THR A 1 342 ? -5.395 -25.997 -1.765 1.00 62.06 342 THR A O 1
ATOM 2675 N N . PHE A 1 343 ? -7.002 -26.579 -3.207 1.00 61.16 343 PHE A N 1
ATOM 2676 C CA . PHE A 1 343 ? -6.186 -26.397 -4.414 1.00 61.16 343 PHE A CA 1
ATOM 2677 C C . PHE A 1 343 ? -5.472 -25.034 -4.492 1.00 61.16 343 PHE A C 1
ATOM 2679 O O . PHE A 1 343 ? -4.320 -24.966 -4.922 1.00 61.16 343 PHE A O 1
ATOM 2686 N N . ALA A 1 344 ? -6.138 -23.954 -4.063 1.00 56.16 344 ALA A N 1
ATOM 2687 C CA . ALA A 1 344 ? -5.573 -22.608 -4.091 1.00 56.16 344 ALA A CA 1
ATOM 2688 C C . ALA A 1 344 ? -4.387 -22.501 -3.123 1.00 56.16 344 ALA A C 1
ATOM 2690 O O . ALA A 1 344 ? -3.322 -22.025 -3.496 1.00 56.16 344 ALA A O 1
ATOM 2691 N N . THR A 1 345 ? -4.526 -23.020 -1.903 1.00 57.09 345 THR A N 1
ATOM 2692 C CA . THR A 1 345 ? -3.456 -22.995 -0.895 1.00 57.09 345 THR A CA 1
ATOM 2693 C C . THR A 1 345 ? -2.246 -23.844 -1.295 1.00 57.09 345 THR A C 1
ATOM 2695 O O . THR A 1 345 ? -1.110 -23.457 -1.036 1.00 57.09 345 THR A O 1
ATOM 2698 N N . THR A 1 346 ? -2.461 -24.954 -2.002 1.00 58.12 346 THR A N 1
ATOM 2699 C CA . THR A 1 346 ? -1.393 -25.865 -2.435 1.00 58.12 346 THR A CA 1
ATOM 2700 C C . THR A 1 346 ? -0.533 -25.285 -3.564 1.00 58.12 346 THR A C 1
ATOM 2702 O O . THR A 1 346 ? 0.690 -25.406 -3.529 1.00 58.12 346 THR A O 1
ATOM 2705 N N . LEU A 1 347 ? -1.136 -24.623 -4.562 1.00 56.09 347 LEU A N 1
ATOM 2706 C CA . LEU A 1 347 ? -0.390 -24.114 -5.724 1.00 56.09 347 LEU A CA 1
ATOM 2707 C C . LEU A 1 347 ? 0.508 -22.912 -5.384 1.00 56.09 347 LEU A C 1
ATOM 2709 O O . LEU A 1 347 ? 1.549 -22.732 -6.011 1.00 56.09 347 LEU A O 1
ATOM 2713 N N . PHE A 1 348 ? 0.108 -22.099 -4.401 1.00 54.78 348 PHE A N 1
ATOM 2714 C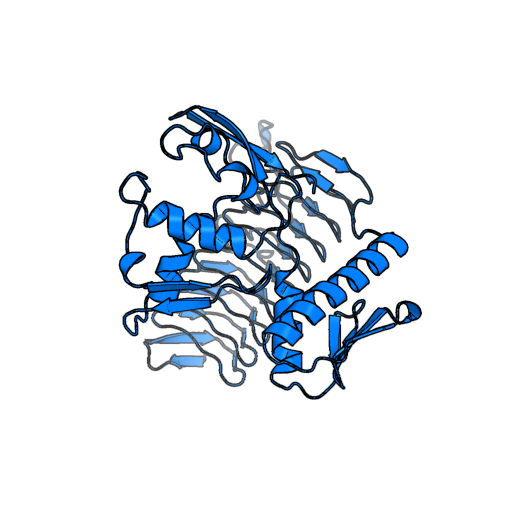 CA . PHE A 1 348 ? 0.814 -20.872 -4.008 1.00 54.78 348 PHE A CA 1
ATOM 2715 C C . PHE A 1 348 ? 1.802 -21.062 -2.851 1.00 54.78 348 PHE A C 1
ATOM 2717 O O . PHE A 1 348 ? 2.431 -20.096 -2.429 1.00 54.78 348 PHE A O 1
ATOM 2724 N N . THR A 1 349 ? 1.966 -22.290 -2.349 1.00 55.62 349 THR A N 1
ATOM 2725 C CA . THR A 1 349 ? 2.987 -22.588 -1.330 1.00 55.62 349 THR A CA 1
ATOM 2726 C C . THR A 1 349 ? 4.405 -22.510 -1.917 1.00 55.62 349 THR A C 1
ATOM 2728 O O . THR A 1 349 ? 5.357 -22.208 -1.202 1.00 55.62 349 THR A O 1
ATOM 2731 N N . PHE A 1 350 ? 4.560 -22.718 -3.231 1.00 67.38 350 PHE A N 1
ATOM 2732 C CA . PHE A 1 350 ? 5.859 -22.702 -3.903 1.00 67.38 350 PHE A CA 1
ATOM 2733 C C . PHE A 1 350 ? 6.110 -21.376 -4.621 1.00 67.38 350 PHE A C 1
ATOM 2735 O O . PHE A 1 350 ? 5.295 -20.920 -5.425 1.00 67.38 350 PHE A O 1
ATOM 2742 N N . GLY A 1 351 ? 7.284 -20.784 -4.390 1.00 76.00 351 GLY A N 1
ATOM 2743 C CA . GLY A 1 351 ? 7.772 -19.695 -5.231 1.00 76.00 351 GLY A CA 1
ATOM 2744 C C . GLY A 1 351 ? 7.945 -20.174 -6.675 1.00 76.00 351 GLY A C 1
ATOM 2745 O O . GLY A 1 351 ? 8.485 -21.256 -6.912 1.00 76.00 351 GLY A O 1
ATOM 2746 N N . ILE A 1 352 ? 7.493 -19.379 -7.647 1.00 86.62 352 ILE A N 1
ATOM 2747 C CA . ILE A 1 352 ? 7.622 -19.751 -9.058 1.00 86.62 352 ILE A CA 1
ATOM 2748 C C . ILE A 1 352 ? 9.084 -19.626 -9.494 1.00 86.62 352 ILE A C 1
ATOM 2750 O O . ILE A 1 352 ? 9.691 -18.558 -9.403 1.00 86.62 352 ILE A O 1
ATOM 2754 N N . LEU A 1 353 ? 9.632 -20.736 -9.975 1.00 89.81 353 LEU A N 1
ATOM 2755 C CA . LEU A 1 353 ? 10.988 -20.859 -10.478 1.00 89.81 353 LEU A CA 1
ATOM 2756 C C . LEU A 1 353 ? 11.082 -20.288 -11.906 1.00 89.81 353 LEU A C 1
ATOM 2758 O O . LEU A 1 353 ? 10.301 -20.695 -12.772 1.00 89.81 353 LEU A O 1
ATOM 2762 N N . PRO A 1 354 ? 12.048 -19.396 -12.196 1.00 91.69 354 PRO A N 1
ATOM 2763 C CA . PRO A 1 354 ? 12.263 -18.873 -13.543 1.00 91.69 354 PRO A CA 1
ATOM 2764 C C . PRO A 1 354 ? 12.783 -19.978 -14.467 1.00 91.69 354 PRO A C 1
ATOM 2766 O O . PRO A 1 354 ? 13.961 -20.343 -14.415 1.00 91.69 354 PRO A O 1
ATOM 2769 N N . ARG A 1 355 ? 11.925 -20.482 -15.362 1.00 93.75 355 ARG A N 1
ATOM 2770 C CA . ARG A 1 355 ? 12.265 -21.559 -16.308 1.00 93.75 355 ARG A CA 1
ATOM 2771 C C . ARG A 1 355 ? 13.496 -21.201 -17.125 1.00 93.75 355 ARG A C 1
ATOM 2773 O O . ARG A 1 355 ? 14.399 -22.013 -17.274 1.00 93.75 355 ARG A O 1
ATOM 2780 N N . HIS A 1 356 ? 13.553 -19.959 -17.597 1.00 92.75 356 HIS A N 1
ATOM 2781 C CA . HIS A 1 356 ? 14.637 -19.451 -18.437 1.00 92.75 356 HIS A CA 1
ATOM 2782 C C . HIS A 1 356 ? 16.030 -19.493 -17.781 1.00 92.75 356 HIS A C 1
ATOM 2784 O O . HIS A 1 356 ? 17.022 -19.398 -18.497 1.00 92.75 356 HIS A O 1
ATOM 2790 N N . LEU A 1 357 ? 16.123 -19.623 -16.451 1.00 91.50 357 LEU A N 1
ATOM 2791 C CA . LEU A 1 357 ? 17.397 -19.768 -15.735 1.00 91.50 357 LEU A CA 1
ATOM 2792 C C . LEU A 1 357 ? 17.689 -21.205 -15.299 1.00 91.50 357 LEU A C 1
ATOM 2794 O O . LEU A 1 357 ? 18.847 -21.546 -15.076 1.00 91.50 357 LEU A O 1
ATOM 2798 N N . LEU A 1 358 ? 16.648 -22.013 -15.107 1.00 93.06 358 LEU A N 1
ATOM 2799 C CA . LEU A 1 358 ? 16.735 -23.265 -14.356 1.00 93.06 358 LEU A CA 1
ATOM 2800 C C . LEU A 1 358 ? 16.431 -24.512 -15.188 1.00 93.06 358 LEU A C 1
ATOM 2802 O O . LEU A 1 358 ? 16.692 -25.629 -14.743 1.00 93.06 358 LEU A O 1
ATOM 2806 N N . GLU A 1 359 ? 15.897 -24.353 -16.395 1.00 92.31 359 GLU A N 1
ATOM 2807 C CA . GLU A 1 359 ? 15.686 -25.466 -17.313 1.00 92.31 359 GLU A CA 1
ATOM 2808 C C . GLU A 1 359 ? 17.026 -26.121 -17.688 1.00 92.31 359 GLU A C 1
ATOM 2810 O O . GLU A 1 359 ? 17.948 -25.465 -18.168 1.00 92.31 359 GLU A O 1
ATOM 2815 N N . GLY A 1 360 ? 17.146 -27.428 -17.433 1.00 89.44 360 GLY A N 1
ATOM 2816 C CA . GLY A 1 360 ? 18.370 -28.198 -17.686 1.00 89.44 360 GLY A CA 1
ATOM 2817 C C . GLY A 1 360 ? 19.452 -28.092 -16.603 1.00 89.44 360 GLY A C 1
ATOM 2818 O O . GLY A 1 360 ? 20.496 -28.725 -16.743 1.00 89.44 360 GLY A O 1
ATOM 2819 N N . VAL A 1 361 ? 19.213 -27.343 -15.521 1.00 90.88 361 VAL A N 1
ATOM 2820 C CA . VAL A 1 361 ? 20.126 -27.235 -14.371 1.00 90.88 361 VAL A CA 1
ATOM 2821 C C . VAL A 1 361 ? 19.678 -28.191 -13.259 1.00 90.88 361 VAL A C 1
ATOM 2823 O O . VAL A 1 361 ? 18.482 -28.357 -13.021 1.00 90.88 361 VAL A O 1
ATOM 2826 N N . ASP A 1 362 ? 20.623 -28.813 -12.549 1.00 90.25 362 ASP A N 1
ATOM 2827 C CA . ASP A 1 362 ? 20.305 -29.588 -11.343 1.00 90.25 362 ASP A CA 1
ATOM 2828 C C . ASP A 1 362 ? 19.889 -28.654 -10.199 1.00 90.25 362 ASP A C 1
ATOM 2830 O O . ASP A 1 362 ? 20.708 -27.968 -9.588 1.00 90.25 362 ASP A O 1
ATOM 2834 N N . LEU A 1 363 ? 18.592 -28.641 -9.900 1.00 88.56 363 LEU A N 1
ATOM 2835 C CA . LEU A 1 363 ? 17.983 -27.760 -8.906 1.00 88.56 363 LEU A CA 1
ATOM 2836 C C . LEU A 1 363 ? 18.474 -28.008 -7.472 1.00 88.56 363 LEU A C 1
ATOM 2838 O O . LEU A 1 363 ? 18.363 -27.108 -6.644 1.00 88.56 363 LEU A O 1
ATOM 2842 N N . ASN A 1 364 ? 19.026 -29.188 -7.169 1.00 87.62 364 ASN A N 1
ATOM 2843 C CA . ASN A 1 364 ? 19.557 -29.490 -5.835 1.00 87.62 364 ASN A CA 1
ATOM 2844 C C . ASN A 1 364 ? 20.917 -28.828 -5.578 1.00 87.62 364 ASN A C 1
ATOM 2846 O O . ASN A 1 364 ? 21.305 -28.634 -4.427 1.00 87.62 364 ASN A O 1
ATOM 2850 N N . THR A 1 365 ? 21.651 -28.513 -6.647 1.00 86.94 365 THR A N 1
ATOM 2851 C CA . THR A 1 365 ? 23.010 -27.957 -6.590 1.00 86.94 365 THR A CA 1
ATOM 2852 C C . THR A 1 365 ? 23.113 -26.574 -7.235 1.00 86.94 365 THR A C 1
ATOM 2854 O O . THR A 1 365 ? 24.153 -25.921 -7.141 1.00 86.94 365 THR A O 1
ATOM 2857 N N . ALA A 1 366 ? 22.032 -26.095 -7.859 1.00 83.62 366 ALA A N 1
ATOM 2858 C CA . ALA A 1 366 ? 21.963 -24.792 -8.498 1.00 83.62 366 ALA A CA 1
ATOM 2859 C C . ALA A 1 366 ? 22.264 -23.649 -7.515 1.00 83.62 366 ALA A C 1
ATOM 2861 O O . ALA A 1 366 ? 21.668 -23.535 -6.443 1.00 83.62 366 ALA A O 1
ATOM 2862 N N . SER A 1 367 ? 23.100 -22.706 -7.955 1.00 81.00 367 SER A N 1
ATOM 2863 C CA . SER A 1 367 ? 23.415 -21.474 -7.215 1.00 81.00 367 SER A CA 1
ATOM 2864 C C . SER A 1 367 ? 22.206 -20.556 -6.997 1.00 81.00 367 SER A C 1
ATOM 2866 O O . SER A 1 367 ? 22.277 -19.614 -6.208 1.00 81.00 367 SER A O 1
ATOM 2868 N N . TYR A 1 368 ? 21.079 -20.841 -7.655 1.00 83.94 368 TYR A N 1
ATOM 2869 C CA . TYR A 1 368 ? 19.803 -20.158 -7.459 1.00 83.94 368 TYR A CA 1
ATOM 2870 C C . TYR A 1 368 ? 19.334 -20.185 -6.001 1.00 83.94 368 TYR A C 1
ATOM 2872 O O . TYR A 1 368 ? 18.807 -19.185 -5.524 1.00 83.94 368 TYR A O 1
ATOM 2880 N N . GLY A 1 369 ? 19.587 -21.274 -5.264 1.00 75.19 369 GLY A N 1
ATOM 2881 C CA . GLY A 1 369 ? 19.266 -21.337 -3.834 1.00 75.19 369 GLY A CA 1
ATOM 2882 C C . GLY A 1 369 ? 20.033 -20.309 -2.992 1.00 75.19 369 GLY A C 1
ATOM 2883 O O . GLY A 1 369 ? 19.539 -19.864 -1.959 1.00 75.19 369 GLY A O 1
ATOM 2884 N N . ASP A 1 370 ? 21.215 -19.887 -3.451 1.00 77.50 370 ASP A N 1
ATOM 2885 C CA . ASP A 1 370 ? 22.028 -18.872 -2.778 1.00 77.50 370 ASP A CA 1
ATOM 2886 C C . ASP A 1 370 ? 21.749 -17.442 -3.291 1.00 77.50 370 ASP A C 1
ATOM 2888 O O . ASP A 1 370 ? 22.043 -16.465 -2.598 1.00 77.50 370 ASP A O 1
ATOM 2892 N N . LYS A 1 371 ? 21.183 -17.303 -4.500 1.00 81.50 371 LYS A N 1
ATOM 2893 C CA . LYS A 1 371 ? 20.832 -16.026 -5.152 1.00 81.50 371 LYS A CA 1
ATOM 2894 C C . LYS A 1 371 ? 19.497 -16.141 -5.906 1.00 81.50 371 LYS A C 1
ATOM 2896 O O . LYS A 1 371 ? 19.498 -16.207 -7.139 1.00 81.50 371 LYS A O 1
ATOM 2901 N N . PRO A 1 372 ? 18.359 -16.181 -5.195 1.00 85.12 372 PRO A N 1
ATOM 2902 C CA . PRO A 1 372 ? 17.067 -16.385 -5.832 1.00 85.12 372 PRO A CA 1
ATOM 2903 C C . PRO A 1 372 ? 16.673 -15.180 -6.690 1.00 85.12 372 PRO A C 1
ATOM 2905 O O . PRO A 1 372 ? 16.867 -14.020 -6.315 1.00 85.12 372 PRO A O 1
ATOM 2908 N N . ILE A 1 373 ? 16.073 -15.477 -7.840 1.00 86.88 373 ILE A N 1
ATOM 2909 C CA . ILE A 1 373 ? 15.530 -14.494 -8.776 1.00 86.88 373 ILE A CA 1
ATOM 2910 C C . ILE A 1 373 ? 14.008 -14.611 -8.764 1.00 86.88 373 ILE A C 1
ATOM 2912 O O . ILE A 1 373 ? 13.457 -15.605 -9.225 1.00 86.88 373 ILE A O 1
ATOM 2916 N N . GLY A 1 374 ? 13.337 -13.589 -8.238 1.00 84.81 374 GLY A N 1
ATOM 2917 C CA . GLY A 1 374 ? 11.883 -13.541 -8.113 1.00 84.81 374 GLY A CA 1
ATOM 2918 C C . GLY A 1 374 ? 11.244 -12.482 -9.004 1.00 84.81 374 GLY A C 1
ATOM 2919 O O . GLY A 1 374 ? 11.884 -11.927 -9.896 1.00 84.81 374 GLY A O 1
ATOM 2920 N N . THR A 1 375 ? 9.972 -12.203 -8.729 1.00 79.06 375 THR A N 1
ATOM 2921 C CA . THR A 1 375 ? 9.160 -11.165 -9.387 1.00 79.06 375 THR A CA 1
ATOM 2922 C C . THR A 1 375 ? 8.706 -10.056 -8.432 1.00 79.06 375 THR A C 1
ATOM 2924 O O . THR A 1 375 ? 8.021 -9.116 -8.827 1.00 79.06 375 THR A O 1
ATOM 2927 N N . GLY A 1 376 ? 9.076 -10.171 -7.153 1.00 70.38 376 GLY A N 1
ATOM 2928 C CA . GLY A 1 376 ? 8.712 -9.228 -6.100 1.00 70.38 376 GLY A CA 1
ATOM 2929 C C . GLY A 1 376 ? 9.566 -7.953 -6.089 1.00 70.38 376 GLY A C 1
ATOM 2930 O O . GLY A 1 376 ? 10.456 -7.764 -6.895 1.00 70.38 376 GLY A O 1
ATOM 2931 N N . PRO A 1 377 ? 9.390 -7.058 -5.131 1.00 63.81 377 PRO A N 1
ATOM 2932 C CA . PRO A 1 377 ? 10.033 -5.745 -5.197 1.00 63.81 377 PRO A CA 1
ATOM 2933 C C . PRO A 1 377 ? 11.551 -5.686 -4.874 1.00 63.81 377 PRO A C 1
ATOM 2935 O O . PRO A 1 377 ? 12.175 -4.641 -5.090 1.00 63.81 377 PRO A O 1
ATOM 2938 N N . PHE A 1 378 ? 12.172 -6.779 -4.397 1.00 77.12 378 PHE A N 1
ATOM 2939 C CA . PHE A 1 378 ? 13.573 -6.805 -3.931 1.00 77.12 378 PHE A CA 1
ATOM 2940 C C . PHE A 1 378 ? 14.360 -8.026 -4.418 1.00 77.12 378 PHE A C 1
ATOM 2942 O O . PHE A 1 378 ? 13.919 -9.159 -4.265 1.00 77.12 378 PHE A O 1
ATOM 2949 N N . MET A 1 379 ? 15.566 -7.787 -4.933 1.00 82.88 379 MET A N 1
ATOM 2950 C CA . MET A 1 379 ? 16.530 -8.801 -5.362 1.00 82.88 379 MET A CA 1
ATOM 2951 C C . MET A 1 379 ? 17.464 -9.173 -4.215 1.00 82.88 379 MET A C 1
ATOM 2953 O O . MET A 1 379 ? 17.995 -8.281 -3.560 1.00 82.88 379 MET A O 1
ATOM 2957 N N . VAL A 1 380 ? 17.744 -10.460 -4.008 1.00 85.06 380 VAL A N 1
ATOM 2958 C CA . VAL A 1 380 ? 18.791 -10.892 -3.069 1.00 85.06 380 VAL A CA 1
ATOM 2959 C C . VAL A 1 380 ? 20.169 -10.603 -3.668 1.00 85.06 380 VAL A C 1
ATOM 2961 O O . VAL A 1 380 ? 20.525 -11.153 -4.708 1.00 85.06 380 VAL A O 1
ATOM 2964 N N . THR A 1 381 ? 20.959 -9.755 -3.008 1.00 85.44 381 THR A N 1
ATOM 2965 C CA . THR A 1 381 ? 22.318 -9.383 -3.445 1.00 85.44 381 THR A CA 1
ATOM 2966 C C . THR A 1 381 ? 23.414 -10.073 -2.647 1.00 85.44 381 THR A C 1
ATOM 2968 O O . THR A 1 381 ? 24.502 -10.313 -3.175 1.00 85.44 381 THR A O 1
ATOM 2971 N N . ALA A 1 382 ? 23.123 -10.485 -1.412 1.00 84.88 382 ALA A N 1
ATOM 2972 C CA . ALA A 1 382 ? 23.983 -11.380 -0.652 1.00 84.88 382 ALA A CA 1
ATOM 2973 C C . ALA A 1 382 ? 23.154 -12.294 0.247 1.00 84.88 382 ALA A C 1
ATOM 2975 O O . ALA A 1 382 ? 22.192 -11.861 0.871 1.00 84.88 382 ALA A O 1
ATOM 2976 N N . PHE A 1 383 ? 23.570 -13.548 0.379 1.00 83.62 383 PHE A N 1
ATOM 2977 C CA . PHE A 1 383 ? 23.001 -14.466 1.352 1.00 83.62 383 PHE A CA 1
ATOM 2978 C C . PHE A 1 383 ? 24.129 -15.129 2.134 1.00 83.62 383 PHE A C 1
ATOM 2980 O O . PHE A 1 383 ? 24.963 -15.839 1.573 1.00 83.62 383 PHE A O 1
ATOM 2987 N N . LYS A 1 384 ? 24.168 -14.880 3.446 1.00 83.81 384 LYS A N 1
ATOM 2988 C CA . LYS A 1 384 ? 25.087 -15.535 4.372 1.00 83.81 384 LYS A CA 1
ATOM 2989 C C . LYS A 1 384 ? 24.288 -16.407 5.330 1.00 83.81 384 LYS A C 1
ATOM 2991 O O . LYS A 1 384 ? 23.643 -15.911 6.256 1.00 83.81 384 LYS A O 1
ATOM 2996 N N . ARG A 1 385 ? 24.340 -17.719 5.086 1.00 80.75 385 ARG A N 1
ATOM 2997 C CA . ARG A 1 385 ? 23.583 -18.740 5.824 1.00 80.75 385 ARG A CA 1
ATOM 2998 C C . ARG A 1 385 ? 23.744 -18.574 7.338 1.00 80.75 385 ARG A C 1
ATOM 3000 O O . ARG A 1 385 ? 24.857 -18.418 7.837 1.00 80.75 385 ARG A O 1
ATOM 3007 N N . GLY A 1 386 ? 22.618 -18.584 8.050 1.00 78.88 386 GLY A N 1
ATOM 3008 C CA . GLY A 1 386 ? 22.564 -18.431 9.508 1.00 78.88 386 GLY A CA 1
ATOM 3009 C C . GLY A 1 386 ? 22.932 -17.040 10.040 1.00 78.88 386 GLY A C 1
ATOM 3010 O O . GLY A 1 386 ? 23.041 -16.885 11.251 1.00 78.88 386 GLY A O 1
ATOM 3011 N N . GLN A 1 387 ? 23.147 -16.041 9.174 1.00 89.62 387 GLN A N 1
ATOM 3012 C CA . GLN A 1 387 ? 23.503 -14.679 9.588 1.00 89.62 387 GLN A CA 1
ATOM 3013 C C . GLN A 1 387 ? 22.558 -13.631 9.002 1.00 89.62 387 GLN A C 1
ATOM 3015 O O . GLN A 1 387 ? 21.842 -12.979 9.755 1.00 89.62 387 GLN A O 1
ATOM 3020 N N . TYR A 1 388 ? 22.563 -13.445 7.678 1.00 76.94 388 TYR A N 1
ATOM 3021 C CA . TYR A 1 388 ? 21.778 -12.391 7.032 1.00 76.94 388 TYR A CA 1
ATOM 3022 C C . TYR A 1 388 ? 21.468 -12.682 5.560 1.00 76.94 388 TYR A C 1
ATOM 3024 O O . TYR A 1 388 ? 22.188 -13.416 4.880 1.00 76.94 388 TYR A O 1
ATOM 3032 N N . VAL A 1 389 ? 20.423 -12.023 5.062 1.00 79.44 389 VAL A N 1
ATOM 3033 C CA . VAL A 1 389 ? 20.111 -11.861 3.638 1.00 79.44 389 VAL A CA 1
ATOM 3034 C C . VAL A 1 389 ? 20.131 -10.360 3.353 1.00 79.44 389 VAL A C 1
ATOM 3036 O O . VAL A 1 389 ? 19.467 -9.592 4.046 1.00 79.44 389 VAL A O 1
ATOM 3039 N N . LEU A 1 390 ? 20.919 -9.936 2.371 1.00 81.62 390 LEU A N 1
ATOM 3040 C CA . LEU A 1 390 ? 20.950 -8.573 1.862 1.00 81.62 390 LEU A CA 1
ATOM 3041 C C . LEU A 1 390 ? 20.115 -8.517 0.589 1.00 81.62 390 LEU A C 1
ATOM 3043 O O . LEU A 1 390 ? 20.266 -9.368 -0.291 1.00 81.62 390 LEU A O 1
ATOM 3047 N N . THR A 1 391 ? 19.262 -7.506 0.487 1.00 77.88 391 THR A N 1
ATOM 3048 C CA . THR A 1 391 ? 18.426 -7.292 -0.688 1.00 77.88 391 THR A CA 1
ATOM 3049 C C . THR A 1 391 ? 18.547 -5.867 -1.207 1.00 77.88 391 THR A C 1
ATOM 3051 O O . THR A 1 391 ? 18.589 -4.928 -0.414 1.00 77.88 391 THR A O 1
ATOM 3054 N N . GLU A 1 392 ? 18.523 -5.695 -2.524 1.00 73.19 392 GLU A N 1
ATOM 3055 C CA . GLU A 1 392 ? 18.454 -4.395 -3.195 1.00 73.19 392 GLU A CA 1
ATOM 3056 C C . GLU A 1 392 ? 17.160 -4.281 -4.000 1.00 73.19 392 GLU A C 1
ATOM 3058 O O . GLU A 1 392 ? 16.574 -5.276 -4.421 1.00 73.19 392 GLU A O 1
ATOM 3063 N N . ARG A 1 393 ? 16.678 -3.056 -4.213 1.00 57.88 393 ARG A N 1
ATOM 3064 C CA . ARG A 1 393 ? 15.475 -2.817 -5.017 1.00 57.88 393 ARG A CA 1
ATOM 3065 C C . ARG A 1 393 ? 15.702 -3.302 -6.451 1.00 57.88 393 ARG A C 1
ATOM 3067 O O . ARG A 1 393 ? 16.704 -2.935 -7.059 1.00 57.88 393 ARG A O 1
ATOM 3074 N N . PHE A 1 394 ? 14.746 -4.041 -7.015 1.00 68.69 394 PHE A N 1
ATOM 3075 C CA . PHE A 1 394 ? 14.751 -4.309 -8.453 1.00 68.69 394 PHE A CA 1
ATOM 3076 C C . PHE A 1 394 ? 14.477 -2.997 -9.227 1.00 68.69 394 PHE A C 1
ATOM 3078 O O . PHE A 1 394 ? 13.463 -2.349 -8.963 1.00 68.69 394 PHE A O 1
ATOM 3085 N N . PRO A 1 395 ? 15.370 -2.540 -10.128 1.00 49.50 395 PRO A N 1
ATOM 3086 C CA . PRO A 1 395 ? 15.217 -1.250 -10.811 1.00 49.50 395 PRO A CA 1
ATOM 3087 C C . PRO A 1 395 ? 14.173 -1.236 -11.944 1.00 49.50 395 PRO A C 1
ATOM 3089 O O . PRO A 1 395 ? 13.936 -0.159 -12.499 1.00 49.50 395 PRO A O 1
ATOM 3092 N N . GLY A 1 396 ? 13.625 -2.401 -12.314 1.00 46.72 396 GLY A N 1
ATOM 3093 C CA . GLY A 1 396 ? 12.807 -2.620 -13.515 1.00 46.72 396 GLY A CA 1
ATOM 3094 C C . GLY A 1 396 ? 11.300 -2.651 -13.317 1.00 46.72 396 GLY A C 1
ATOM 3095 O O . GLY A 1 396 ? 10.836 -2.600 -12.156 1.00 46.72 396 GLY A O 1
#

Foldseek 3Di:
DDWDADPLGEIEDECEEAEEACEAAEHLAYHYEPYEAAYACEHAYHNEYHAADHYEAAEHCEYAEHQEYAAAPYEHHYYQEDHYHAEYQADPQRDAPQQYEHAYHPEYHYHNEYHHRNHYEAHYELEYAEANEYEDQWDDDDDVVVVDDIGHAYEYHYACEYHYELEYEYHPEYEEACEYEAYNEYDPYYHYHLFYWYDDPIDGPDDNPPDDPDLVVVVVVVVVLVVQLVVVCVLVVHDWDWDADSVQCWIDTPPWIQRPVVRDIDDDDDPRVVVSVVSVVPQPWDKLVRHHQFLVLLVVQLVQLPPPQHPDPDNPPSQQFPDWDRSDGHDIDTDGPDDDPCVVVVSPVDARADCVVPPPHRNNPDCCVQWPIHRDQWGFPGDDPPPDTDIDGRPD

Sequence (396 aa):
MQIHRFENGSYIIAETIKLGHNVHVGPHTTIRATECVIGDDVTIGSHNAFLVGQRLEIGALTTIGHHNNLTARTIRIGEYVYWDSHVTVGHGGKFSPDAHLTVGSYSMICARITLNTNHRIDIGEYVGIGEDVMVWTHGSFLPILEGFPADFGPVSIGHHVWLPARTIVLPNRRIGNHVVVGTNSLINKDLPDGCLAGGIPAKILRENAYPSHDPARNATLVRQVLADYAELAAYKDLHAELHYDEARQTIRCNEVVFNLDTLKTHGTFTRVEEDFRDFLRRRGIKFYTGQPFTSADVAFTWRAVKNPAFIAESKDGTEEIVAIETPNALTVICRYATVSPTFATTLFTFGILPRHLLEGVDLNTASYGDKPIGTGPFMVTAFKRGQYVLTERFPG

Radius of gyration: 23.91 Å; chains: 1; bounding box: 52×56×60 Å

Secondary structure (DSSP, 8-state):
-EEEE-TTS-EEEESEEEE-TT-EE-TT-EEE-SEEEE-TT-EE-SS-EEEEEEEEEE-TT-EE-SS-EEEEEEEEE-TT-EE-SS-EE--TTTTSTT-EEEE-TT-EE-TT-EE--SS-EEE-SS-EE-TT-EE-SEE--S-GGGT---EE--EEE-SS-EE-TT-EE-SSEEE-TT-EE-TT-EE-S-B-TT-EEETTTTEEEESS-SS---HHHHHHHHHHHHHHHHHHHHHTT----EEEETTTTEEEETTEEEETTT--EES---HHHHHHHHHHHHTT-B-TTSPBP-HHHHHHHHHHHH-TTS--S--TTGGGEEEEEEEETTEEEEEESS--TTHHHHHTSSPPP-HHHHTTS-TTT-GGGTS---SSSEEEEEEETTTEEEEEE---

pLDDT: mean 88.61, std 9.77, range [46.72, 98.88]